Protein AF-A0A7S0U6B8-F1 (afdb_monomer_lite)

Radius of gyration: 52.87 Å; chains: 1; bounding box: 126×101×176 Å

Organism: Hemiselmis andersenii (NCBI:txid464988)

Foldseek 3Di:
DDPPPDDDDPDDDDDDDDDDDDDDPDVPVVVVVVVVVVVVVVVVVVVVVVVVVVVVVVVVVVVVVVVVVVVVVVVVVVVVVVVVVVVVVVVVVVVVVVVVVVVVVVVVVVVVVVVVVVVVVVVVVVVVVVVVVVVVVVVVVVVVVVVVVVVVVVVVVPDDDDDDDDDDDDDDDDDDDDDPPPPDPPPPPPPPPVVVVVVVVVVVVVVVVVVVVVVVVVVVVVVVVVVPPPPDDDDDDDDDDDDDDDDDDDDDDDDDDDDDDDDDDDDDDDDDDDDDDDDDDDDDDDDDDDDDDDDDDDDDDDDDDDDPDDDPPPPDPDLQALVVLLVCLLVVQQDLAFAKEKEKFFQQDPDPDPPDDNVVLVVLLVVLVVLLCVLSVSHNYHYHYLDQPPPPPDDSPRRDPGWTWIWMWTAGPVRDIGIHTQDICVVVVDDDPSNVSSVSVSCSNPPHRPPVPPPPVDD

Structure (mmCIF, N/CA/C/O backbone):
data_AF-A0A7S0U6B8-F1
#
_entry.id   AF-A0A7S0U6B8-F1
#
loop_
_atom_site.group_PDB
_atom_site.id
_atom_site.type_symbol
_atom_site.label_atom_id
_atom_site.label_alt_id
_atom_site.label_comp_id
_atom_site.label_asym_id
_atom_site.label_entity_id
_atom_site.label_seq_id
_atom_site.pdbx_PDB_ins_code
_atom_site.Cartn_x
_atom_site.Cartn_y
_atom_site.Cartn_z
_atom_site.occupancy
_atom_site.B_iso_or_equiv
_atom_site.auth_seq_id
_atom_site.auth_comp_id
_atom_site.auth_asym_id
_atom_site.auth_atom_id
_atom_site.pdbx_PDB_model_num
ATOM 1 N N . ASP A 1 1 ? 31.423 28.399 -19.357 1.00 38.75 1 ASP A N 1
ATOM 2 C CA . ASP A 1 1 ? 32.308 29.250 -20.174 1.00 38.75 1 ASP A CA 1
ATOM 3 C C . ASP A 1 1 ? 33.731 28.731 -20.146 1.00 38.75 1 ASP A C 1
ATOM 5 O O . ASP A 1 1 ? 34.419 28.851 -19.146 1.00 38.75 1 ASP A O 1
ATOM 9 N N . GLY A 1 2 ? 34.132 28.046 -21.213 1.00 38.34 2 GLY A N 1
ATOM 10 C CA . GLY A 1 2 ? 35.460 27.457 -21.365 1.00 38.34 2 GLY A CA 1
ATOM 11 C C . GLY A 1 2 ? 35.868 27.567 -22.824 1.00 38.34 2 GLY A C 1
ATOM 12 O O . GLY A 1 2 ? 35.716 26.617 -23.586 1.00 38.34 2 GLY A O 1
ATOM 13 N N . HIS A 1 3 ? 36.293 28.766 -23.221 1.00 39.44 3 HIS A N 1
ATOM 14 C CA . HIS A 1 3 ? 36.845 29.039 -24.541 1.00 39.44 3 HIS A CA 1
ATOM 15 C C . HIS A 1 3 ? 38.229 28.383 -24.632 1.00 39.44 3 HIS A C 1
ATOM 17 O O . HIS A 1 3 ? 39.228 28.937 -24.182 1.00 39.44 3 HIS A O 1
ATOM 23 N N . ALA A 1 4 ? 38.284 27.176 -25.195 1.00 42.28 4 ALA A N 1
ATOM 24 C CA . ALA A 1 4 ? 39.533 26.596 -25.664 1.00 42.28 4 ALA A CA 1
ATOM 25 C C . ALA A 1 4 ? 39.925 27.323 -26.958 1.00 42.28 4 ALA A C 1
ATOM 27 O O . ALA A 1 4 ? 39.398 27.063 -28.038 1.00 42.28 4 ALA A O 1
ATOM 28 N N . GLN A 1 5 ? 40.801 28.307 -26.799 1.00 46.91 5 GLN A N 1
ATOM 29 C CA . GLN A 1 5 ? 41.424 29.085 -27.855 1.00 46.91 5 GLN A CA 1
ATOM 30 C C . GLN A 1 5 ? 42.387 28.163 -28.615 1.00 46.91 5 GLN A C 1
ATOM 32 O O . GLN A 1 5 ? 43.463 27.830 -28.125 1.00 46.91 5 GLN A O 1
ATOM 37 N N . LEU A 1 6 ? 41.959 27.675 -29.781 1.00 50.56 6 LEU A N 1
ATOM 38 C CA . LEU A 1 6 ? 42.814 26.915 -30.687 1.00 50.56 6 LEU A CA 1
ATOM 39 C C . LEU A 1 6 ? 43.832 27.878 -31.302 1.00 50.56 6 LEU A C 1
ATOM 41 O O . LEU A 1 6 ? 43.479 28.756 -32.089 1.00 50.56 6 LEU A O 1
ATOM 45 N N . CYS A 1 7 ? 45.091 27.721 -30.900 1.00 43.06 7 CYS A N 1
ATOM 46 C CA . CYS A 1 7 ? 46.238 28.367 -31.517 1.00 43.06 7 CYS A CA 1
ATOM 47 C C . CYS A 1 7 ? 46.287 27.989 -33.003 1.00 43.06 7 CYS A C 1
ATOM 49 O O . CYS A 1 7 ? 46.452 26.820 -33.347 1.00 43.06 7 CYS A O 1
ATOM 51 N N . GLY A 1 8 ? 46.125 28.986 -33.873 1.00 43.53 8 GLY A N 1
ATOM 52 C CA . GLY A 1 8 ? 46.406 28.860 -35.295 1.00 43.53 8 GLY A CA 1
ATOM 53 C C . GLY A 1 8 ? 47.907 28.696 -35.494 1.00 43.53 8 GLY A C 1
ATOM 54 O O . GLY A 1 8 ? 48.669 29.642 -35.305 1.00 43.53 8 GLY A O 1
ATOM 55 N N . GLU A 1 9 ? 48.324 27.486 -35.845 1.00 48.97 9 GLU A N 1
ATOM 56 C CA . GLU A 1 9 ? 49.691 27.192 -36.249 1.00 48.97 9 GLU A CA 1
ATOM 57 C C . GLU A 1 9 ? 49.890 27.720 -37.675 1.00 48.97 9 GLU A C 1
ATOM 59 O O . GLU A 1 9 ? 49.313 27.239 -38.651 1.00 48.97 9 GLU A O 1
ATOM 64 N N . GLN A 1 10 ? 50.645 28.810 -37.756 1.00 46.34 10 GLN A N 1
ATOM 65 C CA . GLN A 1 10 ? 50.994 29.528 -38.969 1.00 46.34 10 GLN A CA 1
ATOM 66 C C . GLN A 1 10 ? 51.998 28.675 -39.758 1.00 46.34 10 GLN A C 1
ATOM 68 O O . GLN A 1 10 ? 53.190 28.664 -39.457 1.00 46.34 10 GLN A O 1
ATOM 73 N N . VAL A 1 11 ? 51.515 27.916 -40.744 1.00 50.78 11 VAL A N 1
ATOM 74 C CA . VAL A 1 11 ? 52.380 27.150 -41.650 1.00 50.78 11 VAL A CA 1
ATOM 75 C C . VAL A 1 11 ? 53.154 28.142 -42.515 1.00 50.78 11 VAL A C 1
ATOM 77 O O . VAL A 1 11 ? 52.585 28.856 -43.341 1.00 50.78 11 VAL A O 1
ATOM 80 N N . GLY A 1 12 ? 54.459 28.218 -42.262 1.00 43.28 12 GLY A N 1
ATOM 81 C CA . GLY A 1 12 ? 55.391 29.083 -42.967 1.00 43.28 12 GLY A CA 1
ATOM 82 C C . GLY A 1 12 ? 55.486 28.736 -44.449 1.00 43.28 12 GLY A C 1
ATOM 83 O O . GLY A 1 12 ? 55.826 27.616 -44.826 1.00 43.28 12 GLY A O 1
ATOM 84 N N . SER A 1 13 ? 55.239 29.743 -45.282 1.00 49.16 13 SER A N 1
ATOM 85 C CA . SER A 1 13 ? 55.639 29.777 -46.684 1.00 49.16 13 SER A CA 1
ATOM 86 C C . SER A 1 13 ? 57.165 29.729 -46.777 1.00 49.16 13 SER A C 1
ATOM 88 O O . SER A 1 13 ? 57.840 30.724 -46.518 1.00 49.16 13 SER A O 1
ATOM 90 N N . GLY A 1 14 ? 57.716 28.575 -47.141 1.00 47.97 14 GLY A N 1
ATOM 91 C CA . GLY A 1 14 ? 59.140 28.404 -47.396 1.00 47.97 14 GLY A CA 1
ATOM 92 C C . GLY A 1 14 ? 59.369 27.500 -48.599 1.00 47.97 14 GLY A C 1
ATOM 93 O O . GLY A 1 14 ? 58.966 26.342 -48.578 1.00 47.97 14 GLY A O 1
ATOM 94 N N . GLY A 1 15 ? 60.045 28.031 -49.621 1.00 44.41 15 GLY A N 1
ATOM 95 C CA . GLY A 1 15 ? 60.658 27.228 -50.680 1.00 44.41 15 GLY A CA 1
ATOM 96 C C . GLY A 1 15 ? 60.307 27.659 -52.099 1.00 44.41 15 GLY A C 1
ATOM 97 O O . GLY A 1 15 ? 59.547 26.985 -52.782 1.00 44.41 15 GLY A O 1
ATOM 98 N N . THR A 1 16 ? 60.912 28.748 -52.574 1.00 50.69 16 THR A N 1
ATOM 99 C CA . THR A 1 16 ? 61.131 28.972 -54.010 1.00 50.69 16 THR A CA 1
ATOM 100 C C . THR A 1 16 ? 62.126 27.927 -54.509 1.00 50.69 16 THR A C 1
ATOM 102 O O . THR A 1 16 ? 63.298 27.972 -54.133 1.00 50.69 16 THR A O 1
ATOM 105 N N . ILE A 1 17 ? 61.661 26.977 -55.319 1.00 49.88 17 ILE A N 1
ATOM 106 C CA . ILE A 1 17 ? 62.515 25.997 -55.995 1.00 49.88 17 ILE A CA 1
ATOM 107 C C . ILE A 1 17 ? 62.662 26.459 -57.441 1.00 49.88 17 ILE A C 1
ATOM 109 O O . ILE A 1 17 ? 61.678 26.575 -58.169 1.00 49.88 17 ILE A O 1
ATOM 113 N N . SER A 1 18 ? 63.898 26.795 -57.797 1.00 48.75 18 SER A N 1
ATOM 114 C CA . SER A 1 18 ? 64.303 27.296 -59.102 1.00 48.75 18 SER A CA 1
ATOM 115 C C . SER A 1 18 ? 64.063 26.293 -60.228 1.00 48.75 18 SER A C 1
ATOM 117 O O . SER A 1 18 ? 64.286 25.091 -60.074 1.00 48.75 18 SER A O 1
ATOM 119 N N . GLU A 1 19 ? 63.677 26.858 -61.370 1.00 50.88 19 GLU A N 1
ATOM 120 C CA . GLU A 1 19 ? 63.660 26.280 -62.711 1.00 50.88 19 GLU A CA 1
ATOM 121 C C . GLU A 1 19 ? 64.909 25.449 -63.034 1.00 50.88 19 GLU A C 1
ATOM 123 O O . GLU A 1 19 ? 66.037 25.942 -62.983 1.00 50.88 19 GLU A O 1
ATOM 128 N N . VAL A 1 20 ? 64.683 24.218 -63.493 1.00 46.81 20 VAL A N 1
ATOM 129 C CA . VAL A 1 20 ? 65.541 23.551 -64.476 1.00 46.81 20 VAL A CA 1
ATOM 130 C C . VAL A 1 20 ? 64.609 22.981 -65.537 1.00 46.81 20 VAL A C 1
ATOM 132 O O . VAL A 1 20 ? 63.810 22.088 -65.258 1.00 46.81 20 VAL A O 1
ATOM 135 N N . GLY A 1 21 ? 64.676 23.562 -66.733 1.00 50.84 21 GLY A N 1
ATOM 136 C CA . GLY A 1 21 ? 63.960 23.087 -67.905 1.00 50.84 21 GLY A CA 1
ATOM 137 C C . GLY A 1 21 ? 64.534 21.774 -68.429 1.00 50.84 21 GLY A C 1
ATOM 138 O O . GLY A 1 21 ? 65.748 21.589 -68.470 1.00 50.84 21 GLY A O 1
ATOM 139 N N . ASP A 1 22 ? 63.643 20.893 -68.870 1.00 48.53 22 ASP A N 1
ATOM 140 C CA . ASP A 1 22 ? 63.933 19.907 -69.907 1.00 48.53 22 ASP A CA 1
ATOM 141 C C . ASP A 1 22 ? 62.641 19.697 -70.709 1.00 48.53 22 ASP A C 1
ATOM 143 O O . ASP A 1 22 ? 61.639 19.178 -70.211 1.00 48.53 22 ASP A O 1
ATOM 147 N N . GLU A 1 23 ? 62.638 20.205 -71.940 1.00 54.44 23 GLU A N 1
ATOM 148 C CA . GLU A 1 23 ? 61.531 20.119 -72.885 1.00 54.44 23 GLU A CA 1
ATOM 149 C C . GLU A 1 23 ? 61.374 18.671 -73.364 1.00 54.44 23 GLU A C 1
ATOM 151 O O . GLU A 1 23 ? 61.945 18.250 -74.371 1.00 54.44 23 GLU A O 1
ATOM 156 N N . ARG A 1 24 ? 60.550 17.890 -72.663 1.00 53.00 24 ARG A N 1
ATOM 157 C CA . ARG A 1 24 ? 60.001 16.641 -73.199 1.00 53.00 24 ARG A CA 1
ATOM 158 C C . ARG A 1 24 ? 58.514 16.804 -73.443 1.00 53.00 24 ARG A C 1
ATOM 160 O O . ARG A 1 24 ? 57.690 16.708 -72.543 1.00 53.00 24 ARG A O 1
ATOM 167 N N . LYS A 1 25 ? 58.207 17.044 -74.714 1.00 56.69 25 LYS A N 1
ATOM 168 C CA . LYS A 1 25 ? 56.879 17.028 -75.323 1.00 56.69 25 LYS A CA 1
ATOM 169 C C . LYS A 1 25 ? 56.212 15.670 -75.049 1.00 56.69 25 LYS A C 1
ATOM 171 O O . LYS A 1 25 ? 56.491 14.689 -75.735 1.00 56.69 25 LYS A O 1
ATOM 176 N N . GLY A 1 26 ? 55.385 15.621 -74.010 1.00 55.56 26 GLY A N 1
ATOM 177 C CA . GLY A 1 26 ? 54.557 14.483 -73.619 1.00 55.56 26 GLY A CA 1
ATOM 178 C C . GLY A 1 26 ? 53.111 14.943 -73.475 1.00 55.56 26 GLY A C 1
ATOM 179 O O . GLY A 1 26 ? 52.670 15.262 -72.379 1.00 55.56 26 GLY A O 1
ATOM 180 N N . ASP A 1 27 ? 52.410 14.995 -74.603 1.00 58.06 27 ASP A N 1
ATOM 181 C CA . ASP A 1 27 ? 51.032 15.476 -74.814 1.00 58.06 27 ASP A CA 1
ATOM 182 C C . ASP A 1 27 ? 49.958 14.538 -74.208 1.00 58.06 27 ASP A C 1
ATOM 184 O O . ASP A 1 27 ? 48.955 14.225 -74.835 1.00 58.06 27 ASP A O 1
ATOM 188 N N . GLY A 1 28 ? 50.212 13.995 -73.012 1.00 61.53 28 GLY A N 1
ATOM 189 C CA . GLY A 1 28 ? 49.332 13.026 -72.342 1.00 61.53 28 GLY A CA 1
ATOM 190 C C . GLY A 1 28 ? 49.339 13.084 -70.811 1.00 61.53 28 GLY A C 1
ATOM 191 O O . GLY A 1 28 ? 48.677 12.268 -70.183 1.00 61.53 28 GLY A O 1
ATOM 192 N N . GLY A 1 29 ? 50.078 14.018 -70.198 1.00 71.94 29 GLY A N 1
ATOM 193 C CA . GLY A 1 29 ? 50.096 14.197 -68.738 1.00 71.94 29 GLY A CA 1
ATOM 194 C C . GLY A 1 29 ? 49.010 15.139 -68.206 1.00 71.94 29 GLY A C 1
ATOM 195 O O . GLY A 1 29 ? 48.581 14.994 -67.063 1.00 71.94 29 GLY A O 1
ATOM 196 N N . ASP A 1 30 ? 48.537 16.081 -69.025 1.00 81.88 30 ASP A N 1
ATOM 197 C CA . ASP A 1 30 ? 47.580 17.103 -68.582 1.00 81.88 30 ASP A CA 1
ATOM 198 C C . ASP A 1 30 ? 46.182 16.519 -68.324 1.00 81.88 30 ASP A C 1
ATOM 200 O O . ASP A 1 30 ? 45.529 16.899 -67.350 1.00 81.88 30 ASP A O 1
ATOM 204 N N . ASP A 1 31 ? 45.764 15.523 -69.111 1.00 87.06 31 ASP A N 1
ATOM 205 C CA . ASP A 1 31 ? 44.489 14.823 -68.916 1.00 87.06 31 ASP A CA 1
ATOM 206 C C . ASP A 1 31 ? 44.473 14.008 -67.610 1.00 87.06 31 ASP A C 1
ATOM 208 O O . ASP A 1 31 ? 43.480 14.013 -66.878 1.00 87.06 31 ASP A O 1
ATOM 212 N N . GLU A 1 32 ? 45.586 13.352 -67.261 1.00 89.31 32 GLU A N 1
ATOM 213 C CA . GLU A 1 32 ? 45.715 12.607 -66.001 1.00 89.31 32 GLU A CA 1
ATOM 214 C C . GLU A 1 32 ? 45.700 13.544 -64.784 1.00 89.31 32 GLU A C 1
ATOM 216 O O . GLU A 1 32 ? 45.083 13.243 -63.757 1.00 89.31 32 GLU A O 1
ATOM 221 N N . VAL A 1 33 ? 46.351 14.708 -64.890 1.00 90.25 33 VAL A N 1
ATOM 222 C CA . VAL A 1 33 ? 46.350 15.726 -63.830 1.00 90.25 33 VAL A CA 1
ATOM 223 C C . VAL A 1 33 ? 44.951 16.308 -63.635 1.00 90.25 33 VAL A C 1
ATOM 225 O O . VAL A 1 33 ? 44.521 16.479 -62.489 1.00 90.25 33 VAL A O 1
ATOM 228 N N . GLU A 1 34 ? 44.221 16.584 -64.714 1.00 92.38 34 GLU A N 1
ATOM 229 C CA . GLU A 1 34 ? 42.855 17.101 -64.628 1.00 92.38 34 GLU A CA 1
ATOM 230 C C . GLU A 1 34 ? 41.886 16.048 -64.064 1.00 92.38 34 GLU A C 1
ATOM 232 O O . GLU A 1 34 ? 41.066 16.360 -63.193 1.00 92.38 34 GLU A O 1
ATOM 237 N N . GLU A 1 35 ? 42.043 14.772 -64.433 1.00 94.62 35 GLU A N 1
ATOM 238 C CA . GLU A 1 35 ? 41.278 13.679 -63.828 1.00 94.62 35 GLU A CA 1
ATOM 239 C C . GLU A 1 35 ? 41.570 13.541 -62.322 1.00 94.62 35 GLU A C 1
ATOM 241 O O . GLU A 1 35 ? 40.645 13.400 -61.513 1.00 94.62 35 GLU A O 1
ATOM 246 N N . LEU A 1 36 ? 42.838 13.621 -61.905 1.00 95.25 36 LEU A N 1
ATOM 247 C CA . LEU A 1 36 ? 43.216 13.580 -60.489 1.00 95.25 36 LEU A CA 1
ATOM 248 C C . LEU A 1 36 ? 42.652 14.770 -59.707 1.00 95.25 36 LEU A C 1
ATOM 250 O O . LEU A 1 36 ? 42.179 14.583 -58.583 1.00 95.25 36 LEU A O 1
ATOM 254 N N . ARG A 1 37 ? 42.638 15.974 -60.290 1.00 96.44 37 ARG A N 1
ATOM 255 C CA . ARG A 1 37 ? 42.004 17.159 -59.687 1.00 96.44 37 ARG A CA 1
ATOM 256 C C . ARG A 1 37 ? 40.502 16.972 -59.526 1.00 96.44 37 ARG A C 1
ATOM 258 O O . ARG A 1 37 ? 39.971 17.255 -58.451 1.00 96.44 37 ARG A O 1
ATOM 265 N N . ALA A 1 38 ? 39.826 16.437 -60.541 1.00 96.31 38 ALA A N 1
ATOM 266 C CA . ALA A 1 38 ? 38.401 16.136 -60.469 1.00 96.31 38 ALA A CA 1
ATOM 267 C C . ALA A 1 38 ? 38.099 15.072 -59.398 1.00 96.31 38 ALA A C 1
ATOM 269 O O . ALA A 1 38 ? 37.162 15.222 -58.609 1.00 96.31 38 ALA A O 1
ATOM 270 N N . ARG A 1 39 ? 38.914 14.012 -59.308 1.00 97.38 39 ARG A N 1
ATOM 271 C CA . ARG A 1 39 ? 38.794 12.978 -58.265 1.00 97.38 39 ARG A CA 1
ATOM 272 C C . ARG A 1 39 ? 39.032 13.551 -56.869 1.00 97.38 39 ARG A C 1
ATOM 274 O O . ARG A 1 39 ? 38.237 13.274 -55.972 1.00 97.38 39 ARG A O 1
ATOM 281 N N . LEU A 1 40 ? 40.071 14.367 -56.690 1.00 97.19 40 LEU A N 1
ATOM 282 C CA . LEU A 1 40 ? 40.370 15.025 -55.420 1.00 97.19 40 LEU A CA 1
ATOM 283 C C . LEU A 1 40 ? 39.222 15.948 -54.999 1.00 97.19 40 LEU A C 1
ATOM 285 O O . LEU A 1 40 ? 38.743 15.823 -53.880 1.00 97.19 40 LEU A O 1
ATOM 289 N N . SER A 1 41 ? 38.720 16.788 -55.908 1.00 97.06 41 SER A N 1
ATOM 290 C CA . SER A 1 41 ? 37.572 17.672 -55.662 1.00 97.06 41 SER A CA 1
ATOM 291 C C . SER A 1 41 ? 36.327 16.890 -55.226 1.00 97.06 41 SER A C 1
ATOM 293 O O . SER A 1 41 ? 35.698 17.222 -54.221 1.00 97.06 41 SER A O 1
ATOM 295 N N . ASN A 1 42 ? 36.020 15.781 -55.908 1.00 97.12 42 ASN A N 1
ATOM 296 C CA . ASN A 1 42 ? 34.908 14.904 -55.536 1.00 97.12 42 ASN A CA 1
ATOM 297 C C . ASN A 1 42 ? 35.086 14.277 -54.145 1.00 97.12 42 ASN A C 1
ATOM 299 O O . ASN A 1 42 ? 34.125 14.194 -53.380 1.00 97.12 42 ASN A O 1
ATOM 303 N N . VAL A 1 43 ? 36.299 13.834 -53.797 1.00 97.75 43 VAL A N 1
ATOM 304 C CA . VAL A 1 43 ? 36.597 13.309 -52.455 1.00 97.75 43 VAL A CA 1
ATOM 305 C C . VAL A 1 43 ? 36.473 14.414 -51.408 1.00 97.75 43 VAL A C 1
ATOM 307 O O . VAL A 1 43 ? 35.825 14.204 -50.387 1.00 97.75 43 VAL A O 1
ATOM 310 N N . THR A 1 44 ? 37.014 15.604 -51.671 1.00 97.12 44 THR A N 1
ATOM 311 C CA . THR A 1 44 ? 36.912 16.760 -50.774 1.00 97.12 44 THR A CA 1
ATOM 312 C C . THR A 1 44 ? 35.458 17.150 -50.516 1.00 97.12 44 THR A C 1
ATOM 314 O O . THR A 1 44 ? 35.099 17.390 -49.365 1.00 97.12 44 THR A O 1
ATOM 317 N N . MET A 1 45 ? 34.604 17.167 -51.543 1.00 97.19 45 MET A N 1
ATOM 318 C CA . MET A 1 45 ? 33.178 17.470 -51.384 1.00 97.19 45 MET A CA 1
ATOM 319 C C . MET A 1 45 ? 32.447 16.408 -50.558 1.00 97.19 45 MET A C 1
ATOM 321 O O . MET A 1 45 ? 31.740 16.761 -49.618 1.00 97.19 45 MET A O 1
ATOM 325 N N . ARG A 1 46 ? 32.677 15.115 -50.823 1.00 98.06 46 ARG A N 1
ATOM 326 C CA . ARG A 1 46 ? 32.079 14.028 -50.024 1.00 98.06 46 ARG A CA 1
ATOM 327 C C . ARG A 1 46 ? 32.519 14.067 -48.565 1.00 98.06 46 ARG A C 1
ATOM 329 O O . ARG A 1 46 ? 31.704 13.866 -47.668 1.00 98.06 46 ARG A O 1
ATOM 336 N N . GLU A 1 47 ? 33.798 14.332 -48.311 1.00 97.12 47 GLU A N 1
ATOM 337 C CA . GLU A 1 47 ? 34.303 14.458 -46.944 1.00 97.12 47 GLU A CA 1
ATOM 338 C C . GLU A 1 47 ? 33.745 15.700 -46.248 1.00 97.12 47 GLU A C 1
ATOM 340 O O . GLU A 1 47 ? 33.399 15.626 -45.071 1.00 97.12 47 GLU A O 1
ATOM 345 N N . LYS A 1 48 ? 33.577 16.815 -46.968 1.00 97.62 48 LYS A N 1
ATOM 346 C CA . LYS A 1 48 ? 32.912 18.011 -46.442 1.00 97.62 48 LYS A CA 1
ATOM 347 C C . LYS A 1 48 ? 31.466 17.713 -46.040 1.00 97.62 48 LYS A C 1
ATOM 349 O O . LYS A 1 48 ? 31.099 17.997 -44.904 1.00 97.62 48 LYS A O 1
ATOM 354 N N . GLU A 1 49 ? 30.683 17.077 -46.909 1.00 97.44 49 GLU A N 1
ATOM 355 C CA . GLU A 1 49 ? 29.301 16.669 -46.610 1.00 97.44 49 GLU A CA 1
ATOM 356 C C . GLU A 1 49 ? 29.238 15.710 -45.411 1.00 97.44 49 GLU A C 1
ATOM 358 O O . GLU A 1 49 ? 28.392 15.853 -44.527 1.00 97.44 49 GLU A O 1
ATOM 363 N N . ARG A 1 50 ? 30.178 14.759 -45.324 1.00 97.94 50 ARG A N 1
ATOM 364 C CA . ARG A 1 50 ? 30.289 13.843 -44.180 1.00 97.94 50 ARG A CA 1
ATOM 365 C C . ARG A 1 50 ? 30.597 14.592 -42.881 1.00 97.94 50 ARG A C 1
ATOM 367 O O . ARG A 1 50 ? 30.016 14.272 -41.844 1.00 97.94 50 ARG A O 1
ATOM 374 N N . VAL A 1 51 ? 31.499 15.574 -42.920 1.00 98.19 51 VAL A N 1
ATOM 375 C CA . VAL A 1 51 ? 31.848 16.407 -41.759 1.00 98.19 51 VAL A CA 1
ATOM 376 C C . VAL A 1 51 ? 30.668 17.281 -41.338 1.00 98.19 51 VAL A C 1
ATOM 378 O O . VAL A 1 51 ? 30.367 17.324 -40.147 1.00 98.19 51 VAL A O 1
ATOM 381 N N . GLU A 1 52 ? 29.961 17.913 -42.274 1.00 97.94 52 GLU A N 1
ATOM 382 C CA . GLU A 1 52 ? 28.751 18.700 -41.991 1.00 97.94 52 GLU A CA 1
ATOM 383 C C . GLU A 1 52 ? 27.644 17.823 -41.379 1.00 97.94 52 GLU A C 1
ATOM 385 O O . GLU A 1 52 ? 27.035 18.199 -40.375 1.00 97.94 52 GLU A O 1
ATOM 390 N N . GLY A 1 53 ? 27.450 16.604 -41.897 1.00 97.62 53 GLY A N 1
ATOM 391 C CA . GLY A 1 53 ? 26.514 15.629 -41.334 1.00 97.62 53 GLY A CA 1
ATOM 392 C C . GLY A 1 53 ? 26.863 15.220 -39.898 1.00 97.62 53 GLY A C 1
ATOM 393 O O . GLY A 1 53 ? 25.991 15.193 -39.026 1.00 97.62 53 GLY A O 1
ATOM 394 N N . LEU A 1 54 ? 28.143 14.961 -39.616 1.00 97.62 54 LEU A N 1
ATOM 395 C CA . LEU A 1 54 ? 28.612 14.658 -38.259 1.00 97.62 54 LEU A CA 1
ATOM 396 C C . LEU A 1 54 ? 28.503 15.870 -37.321 1.00 97.62 54 LEU A C 1
ATOM 398 O O . LEU A 1 54 ? 28.152 15.701 -36.154 1.00 97.62 54 LEU A O 1
ATOM 402 N N . GLN A 1 55 ? 28.762 17.087 -37.808 1.00 97.38 55 GLN A N 1
ATOM 403 C CA . GLN A 1 55 ? 28.583 18.320 -37.033 1.00 97.38 55 GLN A CA 1
ATOM 404 C C . GLN A 1 55 ? 27.114 18.534 -36.647 1.00 97.38 55 GLN A C 1
ATOM 406 O O . GLN A 1 55 ? 26.836 18.854 -35.490 1.00 97.38 55 GLN A O 1
ATOM 411 N N . ALA A 1 56 ? 26.178 18.293 -37.569 1.00 97.88 56 ALA A N 1
ATOM 412 C CA . ALA A 1 56 ? 24.745 18.381 -37.297 1.00 97.88 56 ALA A CA 1
ATOM 413 C C . ALA A 1 56 ? 24.288 17.349 -36.251 1.00 97.88 56 ALA A C 1
ATOM 415 O O . ALA A 1 56 ? 23.577 17.700 -35.307 1.00 97.88 56 ALA A O 1
ATOM 416 N N . GLN A 1 57 ? 24.744 16.094 -36.361 1.00 97.50 57 GLN A N 1
ATOM 417 C CA . GLN A 1 57 ? 24.471 15.059 -35.353 1.00 97.50 57 GLN A CA 1
ATOM 418 C C . GLN A 1 57 ? 25.033 15.439 -33.980 1.00 97.50 57 GLN A C 1
ATOM 420 O O . GLN A 1 57 ? 24.368 15.266 -32.960 1.00 97.50 57 GLN A O 1
ATOM 425 N N . LEU A 1 58 ? 26.246 15.993 -33.940 1.00 97.75 58 LEU A N 1
ATOM 426 C CA . LEU A 1 58 ? 26.880 16.412 -32.696 1.00 97.75 58 LEU A CA 1
ATOM 427 C C . LEU A 1 58 ? 26.093 17.549 -32.026 1.00 97.75 58 LEU A C 1
ATOM 429 O O . LEU A 1 58 ? 25.879 17.507 -30.813 1.00 97.75 58 LEU A O 1
ATOM 433 N N . GLU A 1 59 ? 25.620 18.539 -32.787 1.00 98.06 59 GLU A N 1
ATOM 434 C CA . GLU A 1 59 ? 24.819 19.625 -32.213 1.00 98.06 59 GLU A CA 1
ATOM 435 C C . GLU A 1 59 ? 23.445 19.140 -31.727 1.00 98.06 59 GLU A C 1
ATOM 437 O O . GLU A 1 59 ? 23.017 19.540 -30.645 1.00 98.06 59 GLU A O 1
ATOM 442 N N . MET A 1 60 ? 22.811 18.198 -32.433 1.00 98.00 60 MET A N 1
ATOM 443 C CA . MET A 1 60 ? 21.585 17.537 -31.967 1.00 98.00 60 MET A CA 1
ATOM 444 C C . MET A 1 60 ? 21.805 16.841 -30.614 1.00 98.00 60 MET A C 1
ATOM 446 O O . MET A 1 60 ? 21.106 17.137 -29.646 1.00 98.00 60 MET A O 1
ATOM 450 N N . MET A 1 61 ? 22.859 16.025 -30.499 1.00 97.50 61 MET A N 1
ATOM 451 C CA . MET A 1 61 ? 23.219 15.350 -29.245 1.00 97.50 61 MET A CA 1
ATOM 452 C C . MET A 1 61 ? 23.537 16.340 -28.111 1.00 97.50 61 MET A C 1
ATOM 454 O O . MET A 1 61 ? 23.241 16.079 -26.943 1.00 97.50 61 MET A O 1
ATOM 458 N N . ARG A 1 62 ? 24.137 17.500 -28.415 1.00 97.88 62 ARG A N 1
ATOM 459 C CA . ARG A 1 62 ? 24.378 18.560 -27.418 1.00 97.88 62 ARG A CA 1
ATOM 460 C C . ARG A 1 62 ? 23.080 19.183 -26.920 1.00 97.88 62 ARG A C 1
ATOM 462 O O . ARG A 1 62 ? 22.981 19.461 -25.724 1.00 97.88 62 ARG A O 1
ATOM 469 N N . VAL A 1 63 ? 22.116 19.429 -27.805 1.00 98.06 63 VAL A N 1
ATOM 470 C CA . VAL A 1 63 ? 20.798 19.962 -27.435 1.00 98.06 63 VAL A CA 1
ATOM 471 C C . VAL A 1 63 ? 20.050 18.959 -26.559 1.00 98.06 63 VAL A C 1
ATOM 473 O O . VAL A 1 63 ? 19.612 19.334 -25.473 1.00 98.06 63 VAL A O 1
ATOM 476 N N . GLU A 1 64 ? 20.010 17.685 -26.947 1.00 97.69 64 GLU A N 1
ATOM 477 C CA . GLU A 1 64 ? 19.396 16.619 -26.144 1.00 97.69 64 GLU A CA 1
ATOM 478 C C . GLU A 1 64 ? 20.043 16.501 -24.756 1.00 97.69 64 GLU A C 1
ATOM 480 O O . GLU A 1 64 ? 19.347 16.452 -23.743 1.00 97.69 64 GLU A O 1
ATOM 485 N N . LEU A 1 65 ? 21.379 16.560 -24.665 1.00 98.06 65 LEU A N 1
ATOM 486 C CA . LEU A 1 65 ? 22.082 16.555 -23.377 1.00 98.06 65 LEU A CA 1
ATOM 487 C C . LEU A 1 65 ? 21.750 17.774 -22.506 1.00 98.06 65 LEU A C 1
ATOM 489 O O . LEU A 1 65 ? 21.684 17.646 -21.279 1.00 98.06 65 LEU A O 1
ATOM 493 N N . ARG A 1 66 ? 21.572 18.960 -23.102 1.00 98.19 66 ARG A N 1
ATOM 494 C CA . ARG A 1 66 ? 21.133 20.159 -22.367 1.00 98.19 66 ARG A CA 1
ATOM 495 C C . ARG A 1 66 ? 19.713 19.966 -21.837 1.00 98.19 66 ARG A C 1
ATOM 497 O O . ARG A 1 66 ? 19.477 20.281 -20.673 1.00 98.19 66 ARG A O 1
ATOM 504 N N . GLU A 1 67 ? 18.816 19.403 -22.638 1.00 97.75 67 GLU A N 1
ATOM 505 C CA . GLU A 1 67 ? 17.430 19.159 -22.236 1.00 97.75 67 GLU A CA 1
ATOM 506 C C . GLU A 1 67 ? 17.333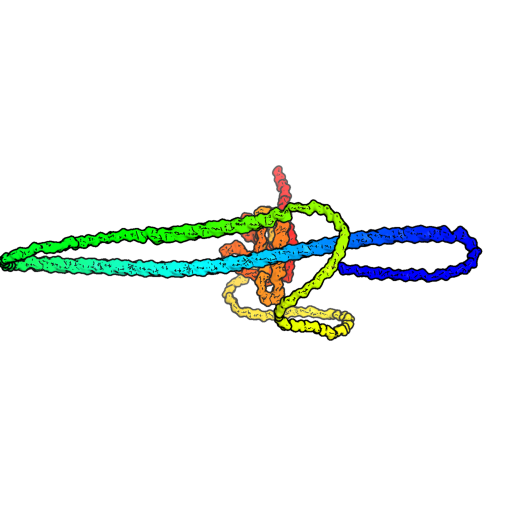 18.101 -21.132 1.00 97.75 67 GLU A C 1
ATOM 508 O O . GLU A 1 67 ? 16.717 18.344 -20.097 1.00 97.75 67 GLU A O 1
ATOM 513 N N . CYS A 1 68 ? 18.073 16.993 -21.242 1.00 97.31 68 CYS A N 1
ATOM 514 C CA . CYS A 1 68 ? 18.161 15.999 -20.169 1.00 97.31 68 CYS A CA 1
ATOM 515 C C . CYS A 1 68 ? 18.684 16.591 -18.848 1.00 97.31 68 CYS A C 1
ATOM 517 O O . CYS A 1 68 ? 18.258 16.175 -17.769 1.00 97.31 68 CYS A O 1
ATOM 519 N N . ARG A 1 69 ? 19.619 17.552 -18.900 1.00 97.38 69 ARG A N 1
ATOM 520 C CA . ARG A 1 69 ? 20.111 18.246 -17.696 1.00 97.38 69 ARG A CA 1
ATOM 521 C C . ARG A 1 69 ? 19.053 19.169 -17.097 1.00 97.38 69 ARG A C 1
ATOM 523 O O . ARG A 1 69 ? 18.920 19.186 -15.875 1.00 97.38 69 ARG A O 1
ATOM 530 N N . LYS A 1 70 ? 18.305 19.901 -17.929 1.00 97.88 70 LYS A N 1
ATOM 531 C CA . LYS A 1 70 ? 17.189 20.746 -17.477 1.00 97.88 70 LYS A CA 1
ATOM 532 C C . LYS A 1 70 ? 16.093 19.910 -16.830 1.00 97.88 70 LYS A C 1
ATOM 534 O O . LYS A 1 70 ? 15.710 20.216 -15.706 1.00 97.88 70 LYS A O 1
ATOM 539 N N . GLN A 1 71 ? 15.677 18.820 -17.475 1.00 96.44 71 GLN A N 1
ATOM 540 C CA . GLN A 1 71 ? 14.680 17.905 -16.923 1.00 96.44 71 GLN A CA 1
ATOM 541 C C . GLN A 1 71 ? 15.126 17.357 -15.564 1.00 96.44 71 GLN A C 1
ATOM 543 O O . GLN A 1 71 ? 14.396 17.467 -14.587 1.00 96.44 71 GLN A O 1
ATOM 548 N N . ARG A 1 72 ? 16.376 16.882 -15.455 1.00 97.12 72 ARG A N 1
ATOM 549 C CA . ARG A 1 72 ? 16.924 16.407 -14.175 1.00 97.12 72 ARG A CA 1
ATOM 550 C C . ARG A 1 72 ? 16.922 17.492 -13.094 1.00 97.12 72 ARG A C 1
ATOM 552 O O . ARG A 1 72 ? 16.685 17.182 -11.932 1.00 97.12 72 ARG A O 1
ATOM 559 N N . SER A 1 73 ? 17.216 18.741 -13.453 1.00 98.06 73 SER A N 1
ATOM 560 C CA . SER A 1 73 ? 17.172 19.865 -12.511 1.00 98.06 73 SER A CA 1
ATOM 561 C C . SER A 1 73 ? 15.747 20.145 -12.025 1.00 98.06 73 SER A C 1
ATOM 563 O O . SER A 1 73 ? 15.560 20.420 -10.842 1.00 98.06 73 SER A O 1
ATOM 565 N N . MET A 1 74 ? 14.749 20.062 -12.911 1.00 97.38 74 MET A N 1
ATOM 566 C CA . MET A 1 74 ? 13.337 20.200 -12.537 1.00 97.38 74 MET A CA 1
ATOM 567 C C . MET A 1 74 ? 12.895 19.052 -11.628 1.00 97.38 74 MET A C 1
ATOM 569 O O . MET A 1 74 ? 12.339 19.307 -10.562 1.00 97.38 74 MET A O 1
ATOM 573 N N . ASP A 1 75 ? 13.233 17.809 -11.979 1.00 95.56 75 ASP A N 1
ATOM 574 C CA . ASP A 1 75 ? 12.924 16.629 -11.165 1.00 95.56 75 ASP A CA 1
ATOM 575 C C . ASP A 1 75 ? 13.530 16.747 -9.754 1.00 95.56 75 ASP A C 1
ATOM 577 O O . ASP A 1 75 ? 12.863 16.454 -8.764 1.00 95.56 75 ASP A O 1
ATOM 581 N N . GLN A 1 76 ? 14.769 17.242 -9.630 1.00 96.56 76 GLN A N 1
ATOM 582 C CA . GLN A 1 76 ? 15.402 17.498 -8.328 1.00 96.56 76 GLN A CA 1
ATOM 583 C C . GLN A 1 76 ? 14.646 18.543 -7.502 1.00 96.56 76 GLN A C 1
ATOM 585 O O . GLN A 1 76 ? 14.488 18.364 -6.295 1.00 96.56 76 GLN A O 1
ATOM 590 N N . SER A 1 77 ? 14.155 19.611 -8.136 1.00 97.31 77 SER A N 1
ATOM 591 C CA . SER A 1 77 ? 13.357 20.626 -7.445 1.00 97.31 77 SER A CA 1
ATOM 592 C C . SER A 1 77 ? 12.005 20.077 -6.982 1.00 97.31 77 SER A C 1
ATOM 594 O O . SER A 1 77 ? 11.564 20.405 -5.882 1.00 97.31 77 SER A O 1
ATOM 596 N N . ILE A 1 78 ? 11.361 19.228 -7.790 1.00 96.69 78 ILE A N 1
ATOM 597 C CA . ILE A 1 78 ? 10.097 18.566 -7.434 1.00 96.69 78 ILE A CA 1
ATOM 598 C C . ILE A 1 78 ? 10.307 17.626 -6.241 1.00 96.69 78 ILE A C 1
ATOM 600 O O . ILE A 1 78 ? 9.519 17.651 -5.296 1.00 96.69 78 ILE A O 1
ATOM 604 N N . ILE A 1 79 ? 11.389 16.840 -6.245 1.00 95.88 79 ILE A N 1
ATOM 605 C CA . ILE A 1 79 ? 11.736 15.946 -5.130 1.00 95.88 79 ILE A CA 1
ATOM 606 C C . ILE A 1 79 ? 11.971 16.751 -3.845 1.00 95.88 79 ILE A C 1
ATOM 608 O O . ILE A 1 79 ? 11.402 16.416 -2.809 1.00 95.88 79 ILE A O 1
ATOM 612 N N . ALA A 1 80 ? 12.730 17.850 -3.909 1.00 97.56 80 ALA A N 1
ATOM 613 C CA . ALA A 1 80 ? 12.979 18.698 -2.742 1.00 97.56 80 ALA A CA 1
ATOM 614 C C . ALA A 1 80 ? 11.686 19.312 -2.167 1.00 97.56 80 ALA A C 1
ATOM 616 O O . ALA A 1 80 ? 11.510 19.363 -0.947 1.00 97.56 80 ALA A O 1
ATOM 617 N N . ALA A 1 81 ? 10.755 19.735 -3.029 1.00 96.81 81 ALA A N 1
ATOM 618 C CA . ALA A 1 81 ? 9.449 20.234 -2.603 1.00 96.81 81 ALA A CA 1
ATOM 619 C C . ALA A 1 81 ? 8.604 19.133 -1.933 1.00 96.81 81 ALA A C 1
ATOM 621 O O . ALA A 1 81 ? 8.018 19.364 -0.873 1.00 96.81 81 ALA A O 1
ATOM 622 N N . ALA A 1 82 ? 8.589 17.922 -2.497 1.00 95.06 82 ALA A N 1
ATOM 623 C CA . ALA A 1 82 ? 7.885 16.775 -1.922 1.00 95.06 82 ALA A CA 1
ATOM 624 C C . ALA A 1 82 ? 8.466 16.350 -0.557 1.00 95.06 82 ALA A C 1
ATOM 626 O O . ALA A 1 82 ? 7.713 16.044 0.375 1.00 95.06 82 ALA A O 1
ATOM 627 N N . ASP A 1 83 ? 9.791 16.388 -0.396 1.00 94.94 83 ASP A N 1
ATOM 628 C CA . ASP A 1 83 ? 10.461 16.128 0.883 1.00 94.94 83 ASP A CA 1
ATOM 629 C C . ASP A 1 83 ? 10.098 17.191 1.934 1.00 94.94 83 ASP A C 1
ATOM 631 O O . ASP A 1 83 ? 9.806 16.865 3.092 1.00 94.94 83 ASP A O 1
ATOM 635 N N . SER A 1 84 ? 10.027 18.465 1.534 1.00 97.81 84 SER A N 1
ATOM 636 C CA . SER A 1 84 ? 9.580 19.551 2.412 1.00 97.81 84 SER A CA 1
ATOM 637 C C . SER A 1 84 ? 8.121 19.369 2.852 1.00 97.81 84 SER A C 1
ATOM 639 O O . SER A 1 84 ? 7.832 19.448 4.045 1.00 97.81 84 SER A O 1
ATOM 641 N N . GLN A 1 85 ? 7.212 19.018 1.941 1.00 96.69 85 GLN A N 1
ATOM 642 C CA . GLN A 1 85 ? 5.820 18.714 2.299 1.00 96.69 85 GLN A CA 1
ATOM 643 C C . GLN A 1 85 ? 5.723 17.500 3.233 1.00 96.69 85 GLN A C 1
ATOM 645 O O . GLN A 1 85 ? 4.981 17.513 4.216 1.00 96.69 85 GLN A O 1
ATOM 650 N N . THR A 1 86 ? 6.525 16.463 2.987 1.00 96.81 86 THR A N 1
ATOM 651 C CA . THR A 1 86 ? 6.562 15.262 3.831 1.00 96.81 86 THR A CA 1
ATOM 652 C C . THR A 1 86 ? 7.042 15.578 5.249 1.00 96.81 86 THR A C 1
ATOM 654 O O . THR A 1 86 ? 6.503 15.043 6.221 1.00 96.81 86 THR A O 1
ATOM 657 N N . THR A 1 87 ? 8.046 16.446 5.404 1.00 97.19 87 THR A N 1
ATOM 658 C CA . THR A 1 87 ? 8.517 16.880 6.732 1.00 97.19 87 THR A CA 1
ATOM 659 C C . THR A 1 87 ? 7.472 17.726 7.460 1.00 97.19 87 THR A C 1
ATOM 661 O O . THR A 1 87 ? 7.247 17.496 8.650 1.00 97.19 87 THR A O 1
ATOM 664 N N . GLN A 1 88 ? 6.761 18.608 6.752 1.00 97.88 88 GLN A N 1
ATOM 665 C CA . GLN A 1 88 ? 5.655 19.391 7.311 1.00 97.88 88 GLN A CA 1
ATOM 666 C C . GLN A 1 88 ? 4.494 18.500 7.783 1.00 97.88 88 GLN A C 1
ATOM 668 O O . GLN A 1 88 ? 4.019 18.654 8.908 1.00 97.88 88 GLN A O 1
ATOM 673 N N . LEU A 1 89 ? 4.084 17.514 6.978 1.00 97.44 89 LEU A N 1
ATOM 674 C CA . LEU A 1 89 ? 3.041 16.554 7.359 1.00 97.44 89 LEU A CA 1
ATOM 675 C C . LEU A 1 89 ? 3.455 15.699 8.563 1.00 97.44 89 LEU A C 1
ATOM 677 O O . LEU A 1 89 ? 2.643 15.458 9.451 1.00 97.44 89 LEU A O 1
ATOM 681 N N . LYS A 1 90 ? 4.725 15.278 8.645 1.00 96.88 90 LYS A N 1
ATOM 682 C CA . LYS A 1 90 ? 5.250 14.555 9.818 1.00 96.88 90 LYS A CA 1
ATOM 683 C C . LYS A 1 90 ? 5.226 15.408 11.086 1.00 96.88 90 LYS A C 1
ATOM 685 O O . LYS A 1 90 ? 4.911 14.882 12.151 1.00 96.88 90 LYS A O 1
ATOM 690 N N . ALA A 1 91 ? 5.559 16.695 10.986 1.00 97.38 91 ALA A N 1
ATOM 691 C CA . ALA A 1 91 ? 5.487 17.617 12.116 1.00 97.38 91 ALA A CA 1
ATOM 692 C C . ALA A 1 91 ? 4.034 17.825 12.572 1.00 97.38 91 ALA A C 1
ATOM 694 O O . ALA A 1 91 ? 3.745 17.682 13.757 1.00 97.38 91 ALA A O 1
ATOM 695 N N . SER A 1 92 ? 3.112 18.053 11.630 1.00 97.88 92 SER A N 1
ATOM 696 C CA . SER A 1 92 ? 1.678 18.167 11.923 1.00 97.88 92 SER A CA 1
ATOM 697 C C . SER A 1 92 ? 1.121 16.892 12.567 1.00 97.88 92 SER A C 1
ATOM 699 O O . SER A 1 92 ? 0.421 16.976 13.573 1.00 97.88 92 SER A O 1
ATOM 701 N N . LEU A 1 93 ? 1.504 15.707 12.073 1.00 97.94 93 LEU A N 1
ATOM 702 C CA . LEU A 1 93 ? 1.099 14.432 12.667 1.00 97.94 93 LEU A CA 1
ATOM 703 C C . LEU A 1 93 ? 1.568 14.304 14.124 1.00 97.94 93 LEU A C 1
ATOM 705 O O . LEU A 1 93 ? 0.779 13.893 14.971 1.00 97.94 93 LEU A O 1
ATOM 709 N N . ARG A 1 94 ? 2.813 14.689 14.435 1.00 97.88 94 ARG A N 1
ATOM 710 C CA . ARG A 1 94 ? 3.322 14.680 15.819 1.00 97.88 94 ARG A CA 1
ATOM 711 C C . ARG A 1 94 ? 2.522 15.600 16.733 1.00 97.88 94 ARG A C 1
ATOM 713 O O . ARG A 1 94 ? 2.123 15.161 17.801 1.00 97.88 94 ARG A O 1
ATOM 720 N N . MET A 1 95 ? 2.211 16.816 16.284 1.00 97.75 95 MET A N 1
ATOM 721 C CA . MET A 1 95 ? 1.377 17.737 17.065 1.00 97.75 95 MET A CA 1
ATOM 722 C C . MET A 1 95 ? -0.004 17.135 17.350 1.00 97.75 95 MET A C 1
ATOM 724 O O . MET A 1 95 ? -0.444 17.120 18.491 1.00 97.75 95 MET A O 1
ATOM 728 N N . THR A 1 96 ? -0.655 16.535 16.345 1.00 96.81 96 THR A N 1
ATOM 729 C CA . THR A 1 96 ? -1.960 15.883 16.565 1.00 96.81 96 THR A CA 1
ATOM 730 C C . THR A 1 96 ? -1.883 14.667 17.494 1.00 96.81 96 THR A C 1
ATOM 732 O O . THR A 1 96 ? -2.858 14.352 18.174 1.00 96.81 96 THR A O 1
ATOM 735 N N . GLN A 1 97 ? -0.740 13.973 17.534 1.00 97.44 97 GLN A N 1
ATOM 736 C CA . GLN A 1 97 ? -0.501 12.873 18.470 1.00 97.44 97 GLN A CA 1
ATOM 737 C C . GLN A 1 97 ? -0.347 13.394 19.902 1.00 97.44 97 GLN A C 1
ATOM 739 O O . GLN A 1 97 ? -1.003 12.870 20.799 1.00 97.44 97 GLN A O 1
ATOM 744 N N . GLU A 1 98 ? 0.445 14.448 20.102 1.00 98.25 98 GLU A N 1
ATOM 745 C CA . GLU A 1 98 ? 0.616 15.115 21.400 1.00 98.25 98 GLU A CA 1
ATOM 746 C C . GLU A 1 98 ? -0.719 15.679 21.923 1.00 98.25 98 GLU A C 1
ATOM 748 O O . GLU A 1 98 ? -1.064 15.480 23.090 1.00 98.25 98 GLU A O 1
ATOM 753 N N . ASP A 1 99 ? -1.533 16.284 21.052 1.00 98.06 99 ASP A N 1
ATOM 754 C CA . ASP A 1 99 ? -2.879 16.759 21.395 1.00 98.06 99 ASP A CA 1
ATOM 755 C C . ASP A 1 99 ? -3.799 15.607 21.834 1.00 98.06 99 ASP A C 1
ATOM 757 O O . ASP A 1 99 ? -4.538 15.722 22.815 1.00 98.06 99 ASP A O 1
ATOM 761 N N . ALA A 1 100 ? -3.751 14.466 21.138 1.00 96.62 100 ALA A N 1
ATOM 762 C CA . ALA A 1 100 ? -4.549 13.292 21.486 1.00 96.62 100 ALA A CA 1
ATOM 763 C C . ALA A 1 100 ? -4.117 12.659 22.822 1.00 96.62 100 ALA A C 1
ATOM 765 O O . ALA A 1 100 ? -4.966 12.185 23.583 1.00 96.62 100 ALA A O 1
ATOM 766 N N . GLU A 1 101 ? -2.817 12.650 23.122 1.00 97.88 101 GLU A N 1
ATOM 767 C CA .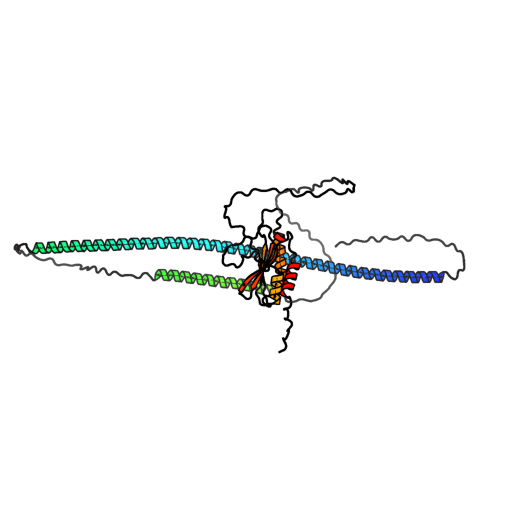 GLU A 1 101 ? -2.280 12.210 24.415 1.00 97.88 101 GLU A CA 1
ATOM 768 C C . GLU A 1 101 ? -2.701 13.153 25.547 1.00 97.88 101 GLU A C 1
ATOM 770 O O . GLU A 1 101 ? -3.154 12.689 26.596 1.00 97.88 101 GLU A O 1
ATOM 775 N N . SER A 1 102 ? -2.652 14.466 25.309 1.00 98.38 102 SER A N 1
ATOM 776 C CA . SER A 1 102 ? -3.134 15.486 26.244 1.00 98.38 102 SER A CA 1
ATOM 777 C C . SER A 1 102 ? -4.623 15.303 26.565 1.00 98.38 102 SER A C 1
ATOM 779 O O . SER A 1 102 ? -5.001 15.184 27.734 1.00 98.38 102 SER A O 1
ATOM 781 N N . LEU A 1 103 ? -5.469 15.154 25.536 1.00 98.19 103 LEU A N 1
ATOM 782 C CA . LEU A 1 103 ? -6.907 14.907 25.701 1.00 98.19 103 LEU A CA 1
ATOM 783 C C . LEU A 1 103 ? -7.201 13.607 26.456 1.00 98.19 103 LEU A C 1
ATOM 785 O O . LEU A 1 103 ? -8.128 13.560 27.267 1.00 98.19 103 LEU A O 1
ATOM 789 N N . ARG A 1 104 ? -6.413 12.551 26.219 1.00 98.12 104 ARG A N 1
ATOM 790 C CA . ARG A 1 104 ? -6.524 11.296 26.973 1.00 98.12 104 ARG A CA 1
ATOM 791 C C . ARG A 1 104 ? -6.220 11.515 28.454 1.00 98.12 104 ARG A C 1
ATOM 793 O O . ARG A 1 104 ? -6.984 11.042 29.290 1.00 98.12 104 ARG A O 1
ATOM 800 N N . GLY A 1 105 ? -5.166 12.265 28.775 1.00 97.62 105 GLY A N 1
ATOM 801 C CA . GLY A 1 105 ? -4.834 12.623 30.155 1.00 97.62 105 GLY A CA 1
ATOM 802 C C . GLY A 1 105 ? -5.949 13.419 30.843 1.00 97.62 105 GLY A C 1
ATOM 803 O O . GLY A 1 105 ? -6.302 13.124 31.984 1.00 97.62 105 GLY A O 1
ATOM 804 N N . THR A 1 106 ? -6.567 14.378 30.145 1.00 98.12 106 THR A N 1
ATOM 805 C CA . THR A 1 106 ? -7.735 15.111 30.665 1.00 98.12 106 THR A CA 1
ATOM 806 C C . THR A 1 106 ? -8.931 14.186 30.907 1.00 98.12 106 THR A C 1
ATOM 808 O O . THR A 1 106 ? -9.582 14.284 31.945 1.00 98.12 106 THR A O 1
ATOM 811 N N . LEU A 1 107 ? -9.204 13.246 29.996 1.00 98.38 107 LEU A N 1
ATOM 812 C CA . LEU A 1 107 ? -10.289 12.275 30.161 1.00 98.38 107 LEU A CA 1
ATOM 813 C C . LEU A 1 107 ? -10.064 11.367 31.380 1.00 98.38 107 LEU A C 1
ATOM 815 O O . LEU A 1 107 ? -11.001 11.106 32.131 1.00 98.38 107 LEU A O 1
ATOM 819 N N . GLU A 1 108 ? -8.834 10.903 31.602 1.00 98.44 108 GLU A N 1
ATOM 820 C CA . GLU A 1 108 ? -8.479 10.097 32.777 1.00 98.44 108 GLU A CA 1
ATOM 821 C C . GLU A 1 108 ? -8.672 10.872 34.090 1.00 98.44 108 GLU A C 1
ATOM 823 O O . GLU A 1 108 ? -9.183 10.314 35.064 1.00 98.44 108 GLU A O 1
ATOM 828 N N . GLN A 1 109 ? -8.333 12.166 34.114 1.00 98.25 109 GLN A N 1
ATOM 829 C CA . GLN A 1 109 ? -8.576 13.036 35.271 1.00 98.25 109 GLN A CA 1
ATOM 830 C C . GLN A 1 109 ? -10.072 13.206 35.558 1.00 98.25 109 GLN A C 1
ATOM 832 O O . GLN A 1 109 ? -10.489 13.082 36.711 1.00 98.25 109 GLN A O 1
ATOM 837 N N . GLU A 1 110 ? -10.891 13.432 34.529 1.00 98.38 110 GLU A N 1
ATOM 838 C CA . GLU A 1 110 ? -12.344 13.553 34.690 1.00 98.38 110 GLU A CA 1
ATOM 839 C C . GLU A 1 110 ? -12.996 12.226 35.104 1.00 98.38 110 GLU A C 1
ATOM 841 O O . GLU A 1 110 ? -13.889 12.213 35.951 1.00 98.38 110 GLU A O 1
ATOM 846 N N . LEU A 1 111 ? -12.502 11.086 34.610 1.00 98.38 111 LEU A N 1
ATOM 847 C CA . LEU A 1 111 ? -12.933 9.767 35.088 1.00 98.38 111 LEU A CA 1
ATOM 848 C C . LEU A 1 111 ? -12.595 9.564 36.572 1.00 98.38 111 LEU A C 1
ATOM 850 O O . LEU A 1 111 ? -13.446 9.118 37.347 1.00 98.38 111 LEU A O 1
ATOM 854 N N . ALA A 1 112 ? -11.383 9.930 37.000 1.00 98.00 112 ALA A N 1
ATOM 855 C CA . ALA A 1 112 ? -10.988 9.867 38.406 1.00 98.00 112 ALA A CA 1
ATOM 856 C C . ALA A 1 112 ? -11.855 10.788 39.285 1.00 98.00 112 ALA A C 1
ATOM 858 O O . ALA A 1 112 ? -12.309 10.379 40.359 1.00 98.00 112 ALA A O 1
ATOM 859 N N . ARG A 1 113 ? -12.149 12.004 38.806 1.00 98.44 113 ARG A N 1
ATOM 860 C CA . ARG A 1 113 ? -13.069 12.944 39.458 1.00 98.44 113 ARG A CA 1
ATOM 861 C C . ARG A 1 113 ? -14.479 12.362 39.573 1.00 98.44 113 ARG A C 1
ATOM 863 O O . ARG A 1 113 ? -15.071 12.426 40.650 1.00 98.44 113 ARG A O 1
ATOM 870 N N . GLY A 1 114 ? -14.990 11.742 38.510 1.00 98.06 114 GLY A N 1
ATOM 871 C CA . GLY A 1 114 ? -16.283 11.056 38.498 1.00 98.06 114 GLY A CA 1
ATOM 872 C C . GLY A 1 114 ? -16.363 9.933 39.535 1.00 98.06 114 GLY A C 1
ATOM 873 O O . GLY A 1 114 ? -17.335 9.856 40.286 1.00 98.06 114 GLY A O 1
ATOM 874 N N . HIS A 1 115 ? -15.316 9.113 39.665 1.00 98.38 115 HIS A N 1
ATOM 875 C CA . HIS A 1 115 ? -15.246 8.082 40.706 1.00 98.38 115 HIS A CA 1
ATOM 876 C C . HIS A 1 115 ? -15.229 8.661 42.127 1.00 98.38 115 HIS A C 1
ATOM 878 O O . HIS A 1 115 ? -15.907 8.129 43.009 1.00 98.38 115 HIS A O 1
ATOM 884 N N . ALA A 1 116 ? -14.501 9.758 42.357 1.00 97.88 116 ALA A N 1
ATOM 885 C CA . ALA A 1 116 ? -14.481 10.434 43.653 1.00 97.88 116 ALA A CA 1
ATOM 886 C C . ALA A 1 116 ? -15.865 10.994 44.028 1.00 97.88 116 ALA A C 1
ATOM 888 O O . ALA A 1 116 ? -16.330 10.798 45.154 1.00 97.88 116 ALA A O 1
ATOM 889 N N . LEU A 1 117 ? -16.555 11.626 43.072 1.00 98.38 117 LEU A N 1
ATOM 890 C CA . LEU A 1 117 ? -17.923 12.117 43.256 1.00 98.38 117 LEU A CA 1
ATOM 891 C C . LEU A 1 117 ? -18.906 10.971 43.520 1.00 98.38 117 LEU A C 1
ATOM 893 O O . LEU A 1 117 ? -19.694 11.056 44.459 1.00 98.38 117 LEU A O 1
ATOM 897 N N . GLN A 1 118 ? -18.813 9.865 42.777 1.00 98.19 118 GLN A N 1
ATOM 898 C CA . GLN A 1 118 ? -19.637 8.678 43.023 1.00 98.19 118 GLN A CA 1
ATOM 899 C C . GLN A 1 118 ? -19.415 8.113 44.435 1.00 98.19 118 GLN A C 1
ATOM 901 O O . GLN A 1 118 ? -20.370 7.743 45.119 1.00 98.19 118 GLN A O 1
ATOM 906 N N . GLY A 1 119 ? -18.162 8.076 44.900 1.00 97.88 119 GLY A N 1
ATOM 907 C CA . GLY A 1 119 ? -17.834 7.695 46.274 1.00 97.88 119 GLY A CA 1
ATOM 908 C C . GLY A 1 119 ? -18.496 8.613 47.303 1.00 97.88 119 GLY A C 1
ATOM 909 O O . GLY A 1 119 ? -19.056 8.132 48.290 1.00 97.88 119 GLY A O 1
ATOM 910 N N . ARG A 1 120 ? -18.504 9.926 47.043 1.00 98.19 120 ARG A N 1
ATOM 911 C CA . ARG A 1 120 ? -19.154 10.920 47.906 1.00 98.19 120 ARG A CA 1
ATOM 912 C C . ARG A 1 120 ? -20.674 10.752 47.948 1.00 98.19 120 ARG A C 1
ATOM 914 O O . ARG A 1 120 ? -21.245 10.823 49.032 1.00 98.19 120 ARG A O 1
ATOM 921 N N . VAL A 1 121 ? -21.315 10.473 46.813 1.00 98.50 121 VAL A N 1
ATOM 922 C CA . VAL A 1 121 ? -22.757 10.172 46.747 1.00 98.50 121 VAL A CA 1
ATOM 923 C C . VAL A 1 121 ? -23.084 8.929 47.574 1.00 98.50 121 VAL A C 1
ATOM 925 O O . VAL A 1 121 ? -23.944 8.989 48.448 1.00 98.50 121 VAL A O 1
ATOM 928 N N . ASN A 1 122 ? -22.342 7.834 47.387 1.00 98.12 122 ASN A N 1
ATOM 929 C CA . ASN A 1 122 ? -22.552 6.597 48.147 1.00 98.12 122 ASN A CA 1
ATOM 930 C C . ASN A 1 122 ? -22.379 6.807 49.665 1.00 98.12 122 ASN A C 1
ATOM 932 O O . ASN A 1 122 ? -23.113 6.218 50.463 1.00 98.12 122 ASN A O 1
ATOM 936 N N . GLN A 1 123 ? -21.421 7.648 50.071 1.00 98.12 123 GLN A N 1
ATOM 937 C CA . GLN A 1 123 ? -21.223 8.023 51.471 1.00 98.12 123 GLN A CA 1
ATOM 938 C C . GLN A 1 123 ? -22.436 8.784 52.023 1.00 98.12 123 GLN A C 1
ATOM 940 O O . GLN A 1 123 ? -22.974 8.393 53.059 1.00 98.12 123 GLN A O 1
ATOM 945 N N . LEU A 1 124 ? -22.886 9.830 51.323 1.00 98.06 124 LEU A N 1
ATOM 946 C CA . LEU A 1 124 ? -24.041 10.636 51.731 1.00 98.06 124 LEU A CA 1
ATOM 947 C C . LEU A 1 124 ? -25.326 9.800 51.791 1.00 98.06 124 LEU A C 1
ATOM 949 O O . LEU A 1 124 ? -26.117 9.950 52.719 1.00 98.06 124 LEU A O 1
ATOM 953 N N . GLU A 1 125 ? -25.523 8.862 50.861 1.00 97.81 125 GLU A N 1
ATOM 954 C CA . GLU A 1 125 ? -26.626 7.901 50.934 1.00 97.81 125 GLU A CA 1
ATOM 955 C C . GLU A 1 125 ? -26.551 7.020 52.190 1.00 97.81 125 GLU A C 1
ATOM 957 O O . GLU A 1 125 ? -27.578 6.715 52.802 1.00 97.81 125 GLU A O 1
ATOM 962 N N . GLY A 1 126 ? -25.347 6.595 52.581 1.00 97.94 126 GLY A N 1
ATOM 963 C CA . GLY A 1 126 ? -25.109 5.841 53.811 1.00 97.94 126 GLY A CA 1
ATOM 964 C C . GLY A 1 126 ? -25.445 6.652 55.063 1.00 97.94 126 GLY A C 1
ATOM 965 O O . GLY A 1 126 ? -26.187 6.171 55.923 1.00 97.94 126 GLY A O 1
ATOM 966 N N . GLU A 1 127 ? -24.965 7.894 55.132 1.00 97.75 127 GLU A N 1
ATOM 967 C CA . GLU A 1 127 ? -25.258 8.841 56.215 1.00 97.75 127 GLU A CA 1
ATOM 968 C C . GLU A 1 127 ? -26.765 9.126 56.313 1.00 97.75 127 GLU A C 1
ATOM 970 O O . GLU A 1 127 ? -27.339 9.073 57.401 1.00 97.75 127 GLU A O 1
ATOM 975 N N . LEU A 1 128 ? -27.445 9.315 55.178 1.00 97.12 128 LEU A N 1
ATOM 976 C CA . LEU A 1 128 ? -28.893 9.517 55.124 1.00 97.12 128 LEU A CA 1
ATOM 977 C C . LEU A 1 128 ? -29.670 8.291 55.626 1.00 97.12 128 LEU A C 1
ATOM 979 O O . LEU A 1 128 ? -30.644 8.436 56.370 1.00 97.12 128 LEU A O 1
ATOM 983 N N . ARG A 1 129 ? -29.257 7.072 55.247 1.00 97.25 129 ARG A N 1
ATOM 984 C CA . ARG A 1 129 ? -29.869 5.834 55.767 1.00 97.25 129 ARG A CA 1
ATOM 985 C C . ARG A 1 129 ? -29.681 5.721 57.280 1.00 97.25 129 ARG A C 1
ATOM 987 O O . ARG A 1 129 ? -30.654 5.408 57.966 1.00 97.25 129 ARG A O 1
ATOM 994 N N . ALA A 1 130 ? -28.484 6.017 57.790 1.00 96.31 130 ALA A N 1
ATOM 995 C CA . ALA A 1 130 ? -28.183 5.995 59.221 1.00 96.31 130 ALA A CA 1
ATOM 996 C C . ALA A 1 130 ? -29.011 7.035 60.001 1.00 96.31 130 ALA A C 1
ATOM 998 O O . ALA A 1 130 ? -29.644 6.702 61.005 1.00 96.31 130 ALA A O 1
ATOM 999 N N . ALA A 1 131 ? -29.100 8.268 59.494 1.00 96.06 131 ALA A N 1
ATOM 1000 C CA . ALA A 1 131 ? -29.935 9.318 60.072 1.00 96.06 131 ALA A CA 1
ATOM 1001 C C . ALA A 1 131 ? -31.421 8.922 60.085 1.00 96.06 131 ALA A C 1
ATOM 1003 O O . ALA A 1 131 ? -32.119 9.119 61.078 1.00 96.06 131 ALA A O 1
ATOM 1004 N N . LYS A 1 132 ? -31.911 8.281 59.015 1.00 96.31 132 LYS A N 1
ATOM 1005 C CA . LYS A 1 132 ? -33.292 7.784 58.937 1.00 96.31 132 LYS A CA 1
ATOM 1006 C C . LYS A 1 132 ? -33.578 6.672 59.951 1.00 96.31 132 LYS A C 1
ATOM 1008 O O . LYS A 1 132 ? -34.685 6.619 60.487 1.00 96.31 132 LYS A O 1
ATOM 1013 N N . THR A 1 133 ? -32.621 5.777 60.211 1.00 95.06 133 THR A N 1
ATOM 1014 C CA . THR A 1 133 ? -32.762 4.755 61.261 1.00 95.06 133 THR A CA 1
ATOM 1015 C C . THR A 1 133 ? -32.717 5.359 62.659 1.00 95.06 133 THR A C 1
ATOM 1017 O O . THR A 1 133 ? -33.538 4.975 63.489 1.00 95.06 133 THR A O 1
ATOM 1020 N N . GLN A 1 134 ? -31.848 6.348 62.889 1.00 94.56 134 GLN A N 1
ATOM 1021 C CA . GLN A 1 134 ? -31.779 7.081 64.154 1.00 94.56 134 GLN A CA 1
ATOM 1022 C C . GLN A 1 134 ? -33.106 7.791 64.446 1.00 94.56 134 GLN A C 1
ATOM 1024 O O . GLN A 1 134 ? -33.707 7.563 65.489 1.00 94.56 134 GLN A O 1
ATOM 1029 N N . ALA A 1 135 ? -33.643 8.534 63.472 1.00 93.94 135 ALA A N 1
ATOM 1030 C CA . ALA A 1 135 ? -34.914 9.243 63.614 1.00 93.94 135 ALA A CA 1
ATOM 1031 C C . ALA A 1 135 ? -36.111 8.310 63.885 1.00 93.94 135 ALA A C 1
ATOM 1033 O O . ALA A 1 135 ? -37.069 8.705 64.547 1.00 93.94 135 ALA A O 1
ATOM 1034 N N . ARG A 1 136 ? -36.085 7.064 63.381 1.00 92.38 136 ARG A N 1
ATOM 1035 C CA . ARG A 1 136 ? -37.090 6.047 63.740 1.00 92.38 136 ARG A CA 1
ATOM 1036 C C . ARG A 1 136 ? -36.951 5.606 65.196 1.00 92.38 136 ARG A C 1
ATOM 1038 O O . ARG A 1 136 ? -37.963 5.543 65.880 1.00 92.38 136 ARG A O 1
ATOM 1045 N N . GLY A 1 137 ? -35.726 5.348 65.655 1.00 92.75 137 GLY A N 1
ATOM 1046 C CA . GLY A 1 137 ? -35.454 5.002 67.051 1.00 92.75 137 GLY A CA 1
ATOM 1047 C C . GLY A 1 137 ? -35.890 6.106 68.012 1.00 92.75 137 GLY A C 1
ATOM 1048 O O . GLY A 1 137 ? -36.620 5.832 68.959 1.00 92.75 137 GLY A O 1
ATOM 1049 N N . ASP A 1 138 ? -35.543 7.359 67.710 1.00 91.69 138 ASP A N 1
ATOM 1050 C CA . ASP A 1 138 ? -35.955 8.517 68.510 1.00 91.69 138 ASP A CA 1
ATOM 1051 C C . ASP A 1 138 ? -37.488 8.644 68.552 1.00 91.69 138 ASP A C 1
ATOM 1053 O O . ASP A 1 138 ? -38.071 8.913 69.601 1.00 91.69 138 ASP A O 1
ATOM 1057 N N . LYS A 1 139 ? -38.173 8.391 67.427 1.00 92.94 139 LYS A N 1
ATOM 1058 C CA . LYS A 1 139 ? -39.642 8.387 67.366 1.00 92.94 139 LYS A CA 1
ATOM 1059 C C . LYS A 1 139 ? -40.262 7.288 68.238 1.00 92.94 139 LYS A C 1
ATOM 1061 O O . LYS A 1 139 ? -41.266 7.547 68.902 1.00 92.94 139 LYS A O 1
ATOM 1066 N N . ASP A 1 140 ? -39.685 6.089 68.242 1.00 92.12 140 ASP A N 1
ATOM 1067 C CA . ASP A 1 140 ? -40.150 4.974 69.074 1.00 92.12 140 ASP A CA 1
ATOM 1068 C C . ASP A 1 140 ? -39.896 5.242 70.570 1.00 92.12 140 ASP A C 1
ATOM 1070 O O . ASP A 1 140 ? -40.747 4.937 71.408 1.00 92.12 140 ASP A O 1
ATOM 1074 N N . GLU A 1 141 ? -38.766 5.866 70.911 1.00 91.81 141 GLU A N 1
ATOM 1075 C CA . GLU A 1 141 ? -38.436 6.302 72.273 1.00 91.81 141 GLU A CA 1
ATOM 1076 C C . GLU A 1 141 ? -39.422 7.373 72.767 1.00 91.81 141 GLU A C 1
ATOM 1078 O O . GLU A 1 141 ? -39.987 7.246 73.855 1.00 91.81 141 GLU A O 1
ATOM 1083 N N . ILE A 1 142 ? -39.719 8.381 71.937 1.00 89.75 142 ILE A N 1
ATOM 1084 C CA . ILE A 1 142 ? -40.741 9.398 72.230 1.00 89.75 142 ILE A CA 1
ATOM 1085 C C . ILE A 1 142 ? -42.102 8.735 72.465 1.00 89.75 142 ILE A C 1
ATOM 1087 O O . ILE A 1 142 ? -42.773 9.051 73.446 1.00 89.75 142 ILE A O 1
ATOM 1091 N N . ALA A 1 143 ? -42.507 7.785 71.615 1.00 90.25 143 ALA A N 1
ATOM 1092 C CA . ALA A 1 143 ? -43.772 7.070 71.780 1.00 90.25 143 ALA A CA 1
ATOM 1093 C C . ALA A 1 143 ? -43.833 6.277 73.102 1.00 90.25 143 ALA A C 1
ATOM 1095 O O . ALA A 1 143 ? -44.874 6.258 73.763 1.00 90.25 143 ALA A O 1
ATOM 1096 N N . ARG A 1 144 ? -42.720 5.660 73.525 1.00 91.31 144 ARG A N 1
ATOM 1097 C CA . ARG A 1 144 ? -42.613 4.977 74.828 1.00 91.31 144 ARG A CA 1
ATOM 1098 C C . ARG A 1 144 ? -42.725 5.944 76.002 1.00 91.31 144 ARG A C 1
ATOM 1100 O O . ARG A 1 144 ? -43.475 5.668 76.938 1.00 91.31 144 ARG A O 1
ATOM 1107 N N . LEU A 1 145 ? -42.006 7.065 75.955 1.00 90.06 145 LEU A N 1
ATOM 1108 C CA . LEU A 1 145 ? -42.063 8.093 76.997 1.00 90.06 145 LEU A CA 1
ATOM 1109 C C . LEU A 1 145 ? -43.475 8.683 77.113 1.00 90.06 145 LEU A C 1
ATOM 1111 O O . LEU A 1 145 ? -43.981 8.827 78.224 1.00 90.06 145 LEU A O 1
ATOM 1115 N N . GLN A 1 146 ? -44.148 8.935 75.986 1.00 89.88 146 GLN A N 1
ATOM 1116 C CA . GLN A 1 146 ? -45.539 9.392 75.953 1.00 89.88 146 GLN A CA 1
ATOM 1117 C C . GLN A 1 146 ? -46.478 8.401 76.666 1.00 89.88 146 GLN A C 1
ATOM 1119 O O . GLN A 1 146 ? -47.268 8.800 77.517 1.00 89.88 146 GLN A O 1
ATOM 1124 N N . ALA A 1 147 ? -46.346 7.098 76.388 1.00 87.88 147 ALA A N 1
ATOM 1125 C CA . ALA A 1 147 ? -47.163 6.063 77.025 1.00 87.88 147 ALA A CA 1
ATOM 1126 C C . ALA A 1 147 ? -46.947 5.978 78.550 1.00 87.88 147 ALA A C 1
ATOM 1128 O O . ALA A 1 147 ? -47.895 5.736 79.300 1.00 87.88 147 ALA A O 1
ATOM 1129 N N . LEU A 1 148 ? -45.715 6.197 79.026 1.00 86.75 148 LEU A N 1
ATOM 1130 C CA . LEU A 1 148 ? -45.414 6.272 80.460 1.00 86.75 148 LEU A CA 1
ATOM 1131 C C . LEU A 1 148 ? -46.047 7.504 81.117 1.00 86.75 148 LEU A C 1
ATOM 1133 O O . LEU A 1 148 ? -46.583 7.395 82.221 1.00 86.75 148 LEU A O 1
ATOM 1137 N N . VAL A 1 149 ? -46.020 8.656 80.441 1.00 87.69 149 VAL A N 1
ATOM 1138 C CA . VAL A 1 149 ? -46.691 9.877 80.914 1.00 87.69 149 VAL A CA 1
ATOM 1139 C C . VAL A 1 149 ? -48.200 9.652 81.027 1.00 87.69 149 VAL A C 1
ATOM 1141 O O . VAL A 1 149 ? -48.776 9.961 82.071 1.00 87.69 149 VAL A O 1
ATOM 1144 N N . ASP A 1 150 ? -48.832 9.051 80.016 1.00 85.38 150 ASP A N 1
ATOM 1145 C CA . ASP A 1 150 ? -50.269 8.744 80.027 1.00 85.38 150 ASP A CA 1
ATOM 1146 C C . ASP A 1 150 ? -50.647 7.784 81.170 1.00 85.38 150 ASP A C 1
ATOM 1148 O O . ASP A 1 150 ? -51.686 7.944 81.818 1.00 85.38 150 ASP A O 1
ATOM 1152 N N . LEU A 1 151 ? -49.793 6.796 81.460 1.00 82.44 151 LEU A N 1
ATOM 1153 C CA . LEU A 1 151 ? -49.983 5.877 82.583 1.00 82.44 151 LEU A CA 1
ATOM 1154 C C . LEU A 1 151 ? -49.867 6.599 83.934 1.00 82.44 151 LEU A C 1
ATOM 1156 O O . LEU A 1 151 ? -50.698 6.383 84.818 1.00 82.44 151 LEU A O 1
ATOM 1160 N N . GLY A 1 152 ? -48.876 7.482 84.084 1.00 77.06 152 GLY A N 1
ATOM 1161 C CA . GLY A 1 152 ? -48.708 8.310 85.278 1.00 77.06 152 GLY A CA 1
ATOM 1162 C C . GLY A 1 152 ? -49.898 9.244 85.511 1.00 77.06 152 GLY A C 1
ATOM 1163 O O . GLY A 1 152 ? -50.406 9.329 86.626 1.00 77.06 152 GLY A O 1
ATOM 1164 N N . GLN A 1 153 ? -50.415 9.881 84.456 1.00 76.31 153 GLN A N 1
ATOM 1165 C CA . GLN A 1 153 ? -51.610 10.727 84.547 1.00 76.31 153 GLN A CA 1
ATOM 1166 C C . GLN A 1 153 ? -52.851 9.942 84.989 1.00 76.31 153 GLN A C 1
ATOM 1168 O O . GLN A 1 153 ? -53.638 10.449 85.787 1.00 76.31 153 GLN A O 1
ATOM 1173 N N . ARG A 1 154 ? -53.016 8.691 84.540 1.00 66.75 154 ARG A N 1
ATOM 1174 C CA . ARG A 1 154 ? -54.125 7.829 84.984 1.00 66.75 154 ARG A CA 1
ATOM 1175 C C . ARG A 1 154 ? -54.044 7.460 86.466 1.00 66.75 154 ARG A C 1
ATOM 1177 O O . ARG A 1 154 ? -55.085 7.374 87.106 1.00 66.75 154 ARG A O 1
ATOM 1184 N N . GLN A 1 155 ? -52.845 7.294 87.026 1.00 60.94 155 GLN A N 1
ATOM 1185 C CA . GLN A 1 155 ? -52.667 6.977 88.451 1.00 60.94 155 GLN A CA 1
ATOM 1186 C C . GLN A 1 155 ? -52.919 8.180 89.378 1.00 60.94 155 GLN A C 1
ATOM 1188 O O . GLN A 1 155 ? -53.317 7.999 90.524 1.00 60.94 155 GLN A O 1
ATOM 1193 N N . VAL A 1 156 ? -52.754 9.416 88.893 1.00 58.12 156 VAL A N 1
ATOM 1194 C CA . VAL A 1 156 ? -53.026 10.636 89.684 1.00 58.12 156 VAL A CA 1
ATOM 1195 C C . VAL A 1 156 ? -54.533 10.902 89.856 1.00 58.12 156 VAL A C 1
ATOM 1197 O O . VAL A 1 156 ? -54.933 11.594 90.790 1.00 58.12 156 VAL A O 1
ATOM 1200 N N . ILE A 1 157 ? -55.394 10.309 89.021 1.00 53.38 157 ILE A N 1
ATOM 1201 C CA . ILE A 1 157 ? -56.859 10.483 89.089 1.00 53.38 157 ILE A CA 1
ATOM 1202 C C . ILE A 1 157 ? -57.505 9.617 90.200 1.00 53.38 157 ILE A C 1
ATOM 1204 O O . ILE A 1 157 ? -58.660 9.839 90.556 1.00 53.38 157 ILE A O 1
ATOM 1208 N N . GLU A 1 158 ? -56.758 8.707 90.837 1.00 47.53 158 GLU A N 1
ATOM 1209 C CA . GLU A 1 158 ? -57.223 7.909 91.990 1.00 47.53 158 GLU A CA 1
ATOM 1210 C C . GLU A 1 158 ? -56.763 8.446 93.363 1.00 47.53 158 GLU A C 1
ATOM 1212 O O . GLU A 1 158 ? -56.854 7.748 94.373 1.00 47.53 158 GLU A O 1
ATOM 1217 N N . ALA A 1 159 ? -56.313 9.702 93.450 1.00 47.78 159 ALA A N 1
ATOM 1218 C CA . ALA A 1 159 ? -56.109 10.375 94.735 1.00 47.78 159 ALA A CA 1
ATOM 1219 C C . ALA A 1 159 ? -57.349 11.221 95.117 1.00 47.78 159 ALA A C 1
ATOM 1221 O O . ALA A 1 159 ? -57.819 12.022 94.306 1.00 47.78 159 ALA A O 1
ATOM 1222 N N . PRO A 1 160 ? -57.899 11.085 96.341 1.00 43.75 160 PRO A N 1
ATOM 1223 C CA . PRO A 1 160 ? -59.104 11.801 96.755 1.00 43.75 160 PRO A CA 1
ATOM 1224 C C . PRO A 1 160 ? -58.850 13.317 96.862 1.00 43.75 160 PRO A C 1
ATOM 1226 O O . PRO A 1 160 ? -57.758 13.739 97.253 1.00 43.75 160 PRO A O 1
ATOM 1229 N N . PRO A 1 161 ? -59.848 14.167 96.557 1.00 43.97 161 PRO A N 1
ATOM 1230 C CA . PRO A 1 161 ? -59.645 15.606 96.460 1.00 43.97 161 PRO A CA 1
ATOM 1231 C C . PRO A 1 161 ? -59.463 16.232 97.847 1.00 43.97 161 PRO A C 1
ATOM 1233 O O . PRO A 1 161 ? -60.390 16.266 98.660 1.00 43.97 161 PRO A O 1
ATOM 1236 N N . LEU A 1 162 ? -58.286 16.806 98.108 1.00 43.66 162 LEU A N 1
ATOM 1237 C CA . LEU A 1 162 ? -58.103 17.743 99.213 1.00 43.66 162 LEU A CA 1
ATOM 1238 C C . LEU A 1 162 ? -58.545 19.143 98.770 1.00 43.66 162 LEU A C 1
ATOM 1240 O O . LEU A 1 162 ? -57.981 19.748 97.860 1.00 43.66 162 LEU A O 1
ATOM 1244 N N . ARG A 1 163 ? -59.589 19.644 99.442 1.00 45.69 163 ARG A N 1
ATOM 1245 C CA . ARG A 1 163 ? -60.100 21.019 99.363 1.00 45.69 163 ARG A CA 1
ATOM 1246 C C . ARG A 1 163 ? -58.968 22.027 99.579 1.00 45.69 163 ARG A C 1
ATOM 1248 O O . ARG A 1 163 ? -58.436 22.120 100.682 1.00 45.69 163 ARG A O 1
ATOM 1255 N N . VAL A 1 164 ? -58.689 22.847 98.569 1.00 41.75 164 VAL A N 1
ATOM 1256 C CA . VAL A 1 164 ? -57.865 24.053 98.710 1.00 41.75 164 VAL A CA 1
ATOM 1257 C C . VAL A 1 164 ? -58.780 25.274 98.790 1.00 41.75 164 VAL A C 1
ATOM 1259 O O . VAL A 1 164 ? -59.651 25.494 97.951 1.00 41.75 164 VAL A O 1
ATOM 1262 N N . VAL A 1 165 ? -58.586 26.026 99.869 1.00 41.47 165 VAL A N 1
ATOM 1263 C CA . VAL A 1 165 ? -59.291 27.247 100.257 1.00 41.47 165 VAL A CA 1
ATOM 1264 C C . VAL A 1 165 ? -58.878 28.411 99.352 1.00 41.47 165 VAL A C 1
ATOM 1266 O O . VAL A 1 165 ? -57.693 28.660 99.145 1.00 41.47 165 VAL A O 1
ATOM 1269 N N . GLN A 1 166 ? -59.873 29.142 98.843 1.00 39.53 166 GLN A N 1
ATOM 1270 C CA . GLN A 1 166 ? -59.710 30.407 98.126 1.00 39.53 166 GLN A CA 1
ATOM 1271 C C . GLN A 1 166 ? -59.099 31.496 99.018 1.00 39.53 166 GLN A C 1
ATOM 1273 O O . GLN A 1 166 ? -59.534 31.707 100.151 1.00 39.53 166 GLN A O 1
ATOM 1278 N N . ARG A 1 167 ? -58.192 32.293 98.444 1.00 32.88 167 ARG A N 1
ATOM 1279 C CA . ARG A 1 167 ? -57.936 33.673 98.878 1.00 32.88 167 ARG A CA 1
ATOM 1280 C C . ARG A 1 167 ? -57.772 34.581 97.649 1.00 32.88 167 ARG A C 1
ATOM 1282 O O . ARG A 1 167 ? -57.091 34.171 96.711 1.00 32.88 167 ARG A O 1
ATOM 1289 N N . PRO A 1 168 ? -58.380 35.780 97.625 1.00 53.47 168 PRO A N 1
ATOM 1290 C CA . PRO A 1 168 ? -58.305 36.698 96.493 1.00 53.47 168 PRO A CA 1
ATOM 1291 C C . PRO A 1 168 ? -57.177 37.723 96.685 1.00 53.47 168 PRO A C 1
ATOM 1293 O O . PRO A 1 168 ? -56.977 38.195 97.802 1.00 53.47 168 PRO A O 1
ATOM 1296 N N . SER A 1 169 ? -56.492 38.130 95.609 1.00 35.31 169 SER A N 1
ATOM 1297 C CA . SER A 1 169 ? -55.886 39.470 95.535 1.00 35.31 169 SER A CA 1
ATOM 1298 C C . SER A 1 169 ? -55.515 39.879 94.102 1.00 35.31 169 SER A C 1
ATOM 1300 O O . SER A 1 169 ? -54.640 39.296 93.477 1.00 35.31 169 SER A O 1
ATOM 1302 N N . SER A 1 170 ? -56.231 40.900 93.629 1.00 39.47 170 SER A N 1
ATOM 1303 C CA . SER A 1 170 ? -55.787 42.096 92.888 1.00 39.47 170 SER A CA 1
ATOM 1304 C C . SER A 1 170 ? -54.724 42.027 91.770 1.00 39.47 170 SER A C 1
ATOM 1306 O O . SER A 1 170 ? -53.538 41.883 92.034 1.00 39.47 170 SER A O 1
ATOM 1308 N N . ALA A 1 171 ? -55.195 42.410 90.575 1.00 41.25 171 ALA A N 1
ATOM 1309 C CA . ALA A 1 171 ? -54.669 43.465 89.691 1.00 41.25 171 ALA A CA 1
ATOM 1310 C C . ALA A 1 171 ? -53.218 43.390 89.165 1.00 41.25 171 ALA A C 1
ATOM 1312 O O . ALA A 1 171 ? -52.254 43.526 89.905 1.00 41.25 171 ALA A O 1
ATOM 1313 N N . GLY A 1 172 ? -53.089 43.363 87.832 1.00 35.97 172 GLY A N 1
ATOM 1314 C CA . GLY A 1 172 ? -51.815 43.575 87.137 1.00 35.97 172 GLY A CA 1
ATOM 1315 C C . GLY A 1 172 ? -51.917 43.419 85.621 1.00 35.97 172 GLY A C 1
ATOM 1316 O O . GLY A 1 172 ? -51.544 42.401 85.060 1.00 35.97 172 GLY A O 1
ATOM 1317 N N . ARG A 1 173 ? -52.475 44.435 84.969 1.00 42.34 173 ARG A N 1
ATOM 1318 C CA . ARG A 1 173 ? -52.583 44.642 83.518 1.00 42.34 173 ARG A CA 1
ATOM 1319 C C . ARG A 1 173 ? -51.189 44.889 82.913 1.00 42.34 173 ARG A C 1
ATOM 1321 O O . ARG A 1 173 ? -50.539 45.809 83.389 1.00 42.34 173 ARG A O 1
ATOM 1328 N N . ALA A 1 174 ? -50.792 44.159 81.862 1.00 40.75 174 ALA A N 1
ATOM 1329 C CA . ALA A 1 174 ? -50.207 44.689 80.611 1.00 40.75 174 ALA A CA 1
ATOM 1330 C C . ALA A 1 174 ? -49.377 43.654 79.819 1.00 40.75 174 ALA A C 1
ATOM 1332 O O . ALA A 1 174 ? -48.444 43.064 80.341 1.00 40.75 174 ALA A O 1
ATOM 1333 N N . ALA A 1 175 ? -49.707 43.588 78.524 1.00 40.72 175 ALA A N 1
ATOM 1334 C CA . ALA A 1 175 ? -48.816 43.483 77.366 1.00 40.72 175 ALA A CA 1
ATOM 1335 C C . ALA A 1 175 ? -47.936 42.234 77.154 1.00 40.72 175 ALA A C 1
ATOM 1337 O O . ALA A 1 175 ? -46.983 41.982 77.878 1.00 40.72 175 ALA A O 1
ATOM 1338 N N . GLY A 1 176 ? -48.146 41.617 75.984 1.00 37.47 176 GLY A N 1
ATOM 1339 C CA . GLY A 1 176 ? -47.036 41.314 75.078 1.00 37.47 176 GLY A CA 1
ATOM 1340 C C . GLY A 1 176 ? -46.879 39.851 74.675 1.00 37.47 176 GLY A C 1
ATOM 1341 O O . GLY A 1 176 ? -46.419 39.041 75.463 1.00 37.47 176 GLY A O 1
ATOM 1342 N N . GLY A 1 177 ? -47.160 39.567 73.399 1.00 37.06 177 GLY A N 1
ATOM 1343 C CA . GLY A 1 177 ? -46.403 38.576 72.629 1.00 37.06 177 GLY A CA 1
ATOM 1344 C C . GLY A 1 177 ? -46.930 37.145 72.624 1.00 37.06 177 GLY A C 1
ATOM 1345 O O . GLY A 1 177 ? -46.349 36.262 73.241 1.00 37.06 177 GLY A O 1
ATOM 1346 N N . GLN A 1 178 ? -47.976 36.891 71.836 1.00 41.97 178 GLN A N 1
ATOM 1347 C CA . GLN A 1 178 ? -48.141 35.584 71.200 1.00 41.97 178 GLN A CA 1
ATOM 1348 C C . GLN A 1 178 ? -47.178 35.514 70.008 1.00 41.97 178 GLN A C 1
ATOM 1350 O O . GLN A 1 178 ? -47.460 36.100 68.968 1.00 41.97 178 GLN A O 1
ATOM 1355 N N . GLU A 1 179 ? -46.071 34.787 70.137 1.00 38.50 179 GLU A N 1
ATOM 1356 C CA . GLU A 1 179 ? -45.376 34.216 68.980 1.00 38.50 179 GLU A CA 1
ATOM 1357 C C . GLU A 1 179 ? -45.637 32.712 68.965 1.00 38.50 179 GLU A C 1
ATOM 1359 O O . GLU A 1 179 ? -44.963 31.90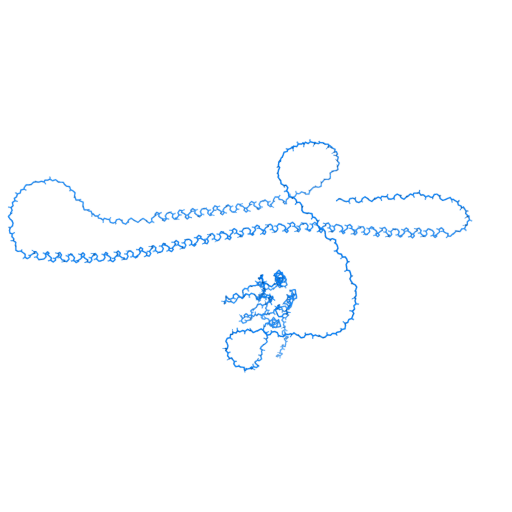9 69.607 1.00 38.50 179 GLU A O 1
ATOM 1364 N N . ALA A 1 180 ? -46.681 32.334 68.229 1.00 41.03 180 ALA A N 1
ATOM 1365 C CA . ALA A 1 180 ? -46.809 30.987 67.710 1.00 41.03 180 ALA A CA 1
ATOM 1366 C C . ALA A 1 180 ? -45.796 30.853 66.566 1.00 41.03 180 ALA A C 1
ATOM 1368 O O . ALA A 1 180 ? -46.040 31.321 65.454 1.00 41.03 180 ALA A O 1
ATOM 1369 N N . ALA A 1 181 ? -44.649 30.237 66.847 1.00 37.88 181 ALA A N 1
ATOM 1370 C CA . ALA A 1 181 ? -43.691 29.838 65.827 1.00 37.88 181 ALA A CA 1
ATOM 1371 C C . ALA A 1 181 ? -44.301 28.706 64.982 1.00 37.88 181 ALA A C 1
ATOM 1373 O O . ALA A 1 181 ? -44.143 27.519 65.264 1.00 37.88 181 ALA A O 1
ATOM 1374 N N . VAL A 1 182 ? -45.038 29.090 63.942 1.00 39.81 182 VAL A N 1
ATOM 1375 C CA . VAL A 1 182 ? -45.333 28.224 62.803 1.00 39.81 182 VAL A CA 1
ATOM 1376 C C . VAL A 1 182 ? -44.019 28.068 62.044 1.00 39.81 182 VAL A C 1
ATOM 1378 O O . VAL A 1 182 ? -43.619 28.948 61.287 1.00 39.81 182 VAL A O 1
ATOM 1381 N N . VAL A 1 183 ? -43.321 26.956 62.271 1.00 38.00 183 VAL A N 1
ATOM 1382 C CA . VAL A 1 183 ? -42.189 26.548 61.433 1.00 38.00 183 VAL A CA 1
ATOM 1383 C C . VAL A 1 183 ? -42.765 26.081 60.097 1.00 38.00 183 VAL A C 1
ATOM 1385 O O . VAL A 1 183 ? -43.055 24.905 59.888 1.00 38.00 183 VAL A O 1
ATOM 1388 N N . ALA A 1 184 ? -42.996 27.038 59.200 1.00 37.88 184 ALA A N 1
ATOM 1389 C CA . ALA A 1 184 ? -43.166 26.770 57.786 1.00 37.88 184 ALA A CA 1
ATOM 1390 C C . ALA A 1 184 ? -41.795 26.367 57.230 1.00 37.88 184 ALA A C 1
ATOM 1392 O O . ALA A 1 184 ? -40.895 27.192 57.092 1.00 37.88 184 ALA A O 1
ATOM 1393 N N . VAL A 1 185 ? -41.629 25.077 56.940 1.00 38.53 185 VAL A N 1
ATOM 1394 C CA . VAL A 1 185 ? -40.520 24.579 56.124 1.00 38.53 185 VAL A CA 1
ATOM 1395 C C . VAL A 1 185 ? -40.758 25.080 54.700 1.00 38.53 185 VAL A C 1
ATOM 1397 O O . VAL A 1 185 ? -41.489 24.466 53.925 1.00 38.53 185 VAL A O 1
ATOM 1400 N N . ALA A 1 186 ? -40.186 26.238 54.376 1.00 39.50 186 ALA A N 1
ATOM 1401 C CA . ALA A 1 186 ? -40.009 26.672 53.003 1.00 39.50 186 ALA A CA 1
ATOM 1402 C C . ALA A 1 186 ? -38.941 25.772 52.369 1.00 39.50 186 ALA A C 1
ATOM 1404 O O . ALA A 1 186 ? -37.754 25.875 52.668 1.00 39.50 186 ALA A O 1
ATOM 1405 N N . VAL A 1 187 ? -39.381 24.845 51.519 1.00 43.25 187 VAL A N 1
ATOM 1406 C CA . VAL A 1 187 ? -38.511 24.189 50.543 1.00 43.25 187 VAL A CA 1
ATOM 1407 C C . VAL A 1 187 ? -38.271 25.219 49.442 1.00 43.25 187 VAL A C 1
ATOM 1409 O O . VAL A 1 187 ? -39.030 25.301 48.479 1.00 43.25 187 VAL A O 1
ATOM 1412 N N . GLU A 1 188 ? -37.261 26.067 49.624 1.00 41.56 188 GLU A N 1
ATOM 1413 C CA . GLU A 1 188 ? -36.722 26.873 48.533 1.00 41.56 188 GLU A CA 1
ATOM 1414 C C . GLU A 1 188 ? -36.026 25.927 47.551 1.00 41.56 188 GLU A C 1
ATOM 1416 O O . GLU A 1 188 ? -34.984 25.335 47.834 1.00 41.56 188 GLU A O 1
ATOM 1421 N N . GLY A 1 189 ? -36.654 25.738 46.391 1.00 44.12 189 GLY A N 1
ATOM 1422 C CA . GLY A 1 189 ? -36.062 25.056 45.250 1.00 44.12 189 GLY A CA 1
ATOM 1423 C C . GLY A 1 189 ? -34.939 25.897 44.651 1.00 44.12 189 GLY A C 1
ATOM 1424 O O . GLY A 1 189 ? -35.153 26.610 43.677 1.00 44.12 189 GLY A O 1
ATOM 1425 N N . GLY A 1 190 ? -33.737 25.787 45.215 1.00 43.62 190 GLY A N 1
ATOM 1426 C CA . GLY A 1 190 ? -32.485 26.311 44.659 1.00 43.62 190 GLY A CA 1
ATOM 1427 C C . GLY A 1 190 ? -31.953 25.463 43.500 1.00 43.62 190 GLY A C 1
ATOM 1428 O O . GLY A 1 190 ? -30.808 25.036 43.533 1.00 43.62 190 GLY A O 1
ATOM 1429 N N . ALA A 1 191 ? -32.791 25.170 42.502 1.00 50.47 191 ALA A N 1
ATOM 1430 C CA . ALA A 1 191 ? -32.415 24.377 41.324 1.00 50.47 191 ALA A CA 1
ATOM 1431 C C . ALA A 1 191 ? -32.162 25.232 40.064 1.00 50.47 191 ALA A C 1
ATOM 1433 O O . ALA A 1 191 ? -31.896 24.685 39.003 1.00 50.47 191 ALA A O 1
ATOM 1434 N N . GLY A 1 192 ? -32.270 26.564 40.153 1.00 48.62 192 GLY A N 1
ATOM 1435 C CA . GLY A 1 192 ? -32.233 27.445 38.976 1.00 48.62 192 GLY A CA 1
ATOM 1436 C C . GLY A 1 192 ? -30.885 28.101 38.661 1.00 48.62 192 GLY A C 1
ATOM 1437 O O . GLY A 1 192 ? -30.668 28.503 37.522 1.00 48.62 192 GLY A O 1
ATOM 1438 N N . GLU A 1 193 ? -29.980 28.236 39.634 1.00 54.88 193 GLU A N 1
ATOM 1439 C CA . GLU A 1 193 ? -28.742 29.013 39.437 1.00 54.88 193 GLU A CA 1
ATOM 1440 C C . GLU A 1 193 ? -27.585 28.173 38.878 1.00 54.88 193 GLU A C 1
ATOM 1442 O O . GLU A 1 193 ? -26.801 28.665 38.066 1.00 54.88 193 GLU A O 1
ATOM 1447 N N . GLU A 1 194 ? -27.512 26.886 39.227 1.00 59.41 194 GLU A N 1
ATOM 1448 C CA . GLU A 1 194 ? -26.474 25.978 38.720 1.00 59.41 194 GLU A CA 1
ATOM 1449 C C . GLU A 1 194 ? -26.723 25.618 37.242 1.00 59.41 194 GLU A C 1
ATOM 1451 O O . GLU A 1 194 ? -25.811 25.661 36.416 1.00 59.41 194 GLU A O 1
ATOM 1456 N N . GLU A 1 195 ? -27.992 25.421 36.862 1.00 63.56 195 GLU A N 1
ATOM 1457 C CA . GLU A 1 195 ? -28.390 25.130 35.478 1.00 63.56 195 GLU A CA 1
ATOM 1458 C C . GLU A 1 195 ? -28.176 26.338 34.540 1.00 63.56 195 GLU A C 1
ATOM 1460 O O . GLU A 1 195 ? -27.862 26.179 33.357 1.00 63.56 195 GLU A O 1
ATOM 1465 N N . ALA A 1 196 ? -28.283 27.565 35.066 1.00 70.94 196 ALA A N 1
ATOM 1466 C CA . ALA A 1 196 ? -27.981 28.786 34.319 1.00 70.94 196 ALA A CA 1
ATOM 1467 C C . ALA A 1 196 ? -26.472 28.955 34.065 1.00 70.94 196 ALA A C 1
ATOM 1469 O O . ALA A 1 196 ? -26.077 29.414 32.989 1.00 70.94 196 ALA A O 1
ATOM 1470 N N . SER A 1 197 ? -25.631 28.546 35.020 1.00 80.69 197 SER A N 1
ATOM 1471 C CA . SER A 1 197 ? -24.170 28.588 34.890 1.00 80.69 197 SER A CA 1
ATOM 1472 C C . SER A 1 197 ? -23.662 27.597 33.837 1.00 80.69 197 SER A C 1
ATOM 1474 O O . SER A 1 197 ? -22.879 27.969 32.958 1.00 80.69 197 SER A O 1
ATOM 1476 N N . ASP A 1 198 ? -24.158 26.359 33.857 1.00 75.50 198 ASP A N 1
ATOM 1477 C CA . ASP A 1 198 ? -23.756 25.334 32.886 1.00 75.50 198 ASP A CA 1
ATOM 1478 C C . ASP A 1 198 ? -24.221 25.673 31.465 1.00 75.50 198 ASP A C 1
ATOM 1480 O O . ASP A 1 198 ? -23.490 25.471 30.488 1.00 75.50 198 ASP A O 1
ATOM 1484 N N . ARG A 1 199 ? -25.404 26.284 31.336 1.00 81.06 199 ARG A N 1
ATOM 1485 C CA . ARG A 1 199 ? -25.913 26.759 30.046 1.00 81.06 199 ARG A CA 1
ATOM 1486 C C . ARG A 1 199 ? -25.084 27.918 29.490 1.00 81.06 199 ARG A C 1
ATOM 1488 O O . ARG A 1 199 ? -24.765 27.908 28.301 1.00 81.06 199 ARG A O 1
ATOM 1495 N N . ALA A 1 200 ? -24.669 28.861 30.337 1.00 87.56 200 ALA A N 1
ATOM 1496 C CA . ALA A 1 200 ? -23.792 29.960 29.937 1.00 87.56 200 ALA A CA 1
ATOM 1497 C C . ALA A 1 200 ? -22.402 29.462 29.500 1.00 87.56 200 ALA A C 1
ATOM 1499 O O . ALA A 1 200 ? -21.858 29.937 28.499 1.00 87.56 200 ALA A O 1
ATOM 1500 N N . MET A 1 201 ? -21.843 28.464 30.195 1.00 91.44 201 MET A N 1
ATOM 1501 C CA . MET A 1 201 ? -20.563 27.857 29.817 1.00 91.44 201 MET A CA 1
ATOM 1502 C C . MET A 1 201 ? -20.658 27.134 28.465 1.00 91.44 201 MET A C 1
ATOM 1504 O O . MET A 1 201 ? -19.784 27.294 27.607 1.00 91.44 201 MET A O 1
ATOM 1508 N N . TYR A 1 202 ? -21.736 26.378 28.243 1.00 86.69 202 TYR A N 1
ATOM 1509 C CA . TYR A 1 202 ? -21.954 25.670 26.984 1.00 86.69 202 TYR A CA 1
ATOM 1510 C C . TYR A 1 202 ? -22.146 26.635 25.804 1.00 86.69 202 TYR A C 1
ATOM 1512 O O . TYR A 1 202 ? -21.558 26.439 24.739 1.00 86.69 202 TYR A O 1
ATOM 1520 N N . GLU A 1 203 ? -22.900 27.722 25.989 1.00 89.81 203 GLU A N 1
ATOM 1521 C CA . GLU A 1 203 ? -23.072 28.753 24.959 1.00 89.81 203 GLU A CA 1
ATOM 1522 C C . GLU A 1 203 ? -21.753 29.470 24.625 1.00 89.81 203 GLU A C 1
ATOM 1524 O O . GLU A 1 203 ? -21.454 29.677 23.443 1.00 89.81 203 GLU A O 1
ATOM 1529 N N . ALA A 1 204 ? -20.916 29.764 25.626 1.00 90.19 204 ALA A N 1
ATOM 1530 C CA . ALA A 1 204 ? -19.585 30.332 25.414 1.00 90.19 204 ALA A CA 1
ATOM 1531 C C . ALA A 1 204 ? -18.665 29.376 24.631 1.00 90.19 204 ALA A C 1
ATOM 1533 O O . ALA A 1 204 ? -17.978 29.797 23.696 1.00 90.19 204 ALA A O 1
ATOM 1534 N N . TYR A 1 205 ? -18.697 28.076 24.944 1.00 90.50 205 TYR A N 1
ATOM 1535 C CA . TYR A 1 205 ? -17.937 27.054 24.218 1.00 90.50 205 TYR A CA 1
ATOM 1536 C C . TYR A 1 205 ? -18.369 26.947 22.746 1.00 90.50 205 TYR A C 1
ATOM 1538 O O . TYR A 1 205 ? -17.530 26.924 21.839 1.00 90.50 205 TYR A O 1
ATOM 1546 N N . VAL A 1 206 ? -19.680 26.936 22.483 1.00 90.38 206 VAL A N 1
ATOM 1547 C CA . VAL A 1 206 ? -20.224 26.882 21.117 1.00 90.38 206 VAL A CA 1
ATOM 1548 C C . VAL A 1 206 ? -19.846 28.137 20.322 1.00 90.38 206 VAL A C 1
ATOM 1550 O O . VAL A 1 206 ? -19.464 28.026 19.152 1.00 90.38 206 VAL A O 1
ATOM 1553 N N . GLN A 1 207 ? -19.884 29.324 20.938 1.00 90.12 207 GLN A N 1
ATOM 1554 C CA . GLN A 1 207 ? -19.452 30.564 20.285 1.00 90.12 207 GLN A CA 1
ATOM 1555 C C . GLN A 1 207 ? -17.949 30.573 19.970 1.00 90.12 207 GLN A C 1
ATOM 1557 O O . GLN A 1 207 ? -17.573 30.918 18.847 1.00 90.12 207 GLN A O 1
ATOM 1562 N N . ALA A 1 208 ? -17.098 30.130 20.900 1.00 89.25 208 ALA A N 1
ATOM 1563 C CA . ALA A 1 208 ? -15.653 30.037 20.680 1.00 89.25 208 ALA A CA 1
ATOM 1564 C C . ALA A 1 208 ? -15.312 29.073 19.530 1.00 89.25 208 ALA A C 1
ATOM 1566 O O . ALA A 1 208 ? -14.514 29.395 18.646 1.00 89.25 208 ALA A O 1
ATOM 1567 N N . ARG A 1 209 ? -15.987 27.917 19.471 1.00 89.19 209 ARG A N 1
ATOM 1568 C CA . ARG A 1 209 ? -15.792 26.936 18.394 1.00 89.19 209 ARG A CA 1
ATOM 1569 C C . ARG A 1 209 ? -16.277 27.444 17.035 1.00 89.19 209 ARG A C 1
ATOM 1571 O O . ARG A 1 209 ? -15.645 27.173 16.014 1.00 89.19 209 ARG A O 1
ATOM 1578 N N . LYS A 1 210 ? -17.358 28.230 17.010 1.00 88.69 210 LYS A N 1
ATOM 1579 C CA . LYS A 1 210 ? -17.836 28.906 15.794 1.00 88.69 210 LYS A CA 1
ATOM 1580 C C . LYS A 1 210 ? -16.835 29.954 15.291 1.00 88.69 210 LYS A C 1
ATOM 1582 O O . LYS A 1 210 ? -16.616 30.037 14.085 1.00 88.69 210 LYS A O 1
ATOM 1587 N N . GLN A 1 211 ? -16.195 30.710 16.186 1.00 86.81 211 GLN A N 1
ATOM 1588 C CA . GLN A 1 211 ? -15.134 31.658 15.819 1.00 86.81 211 GLN A CA 1
ATOM 1589 C C . GLN A 1 211 ? -13.888 30.960 15.261 1.00 86.81 211 GLN A C 1
ATOM 1591 O O . GLN A 1 211 ? -13.365 31.405 14.242 1.00 86.81 211 GLN A O 1
ATOM 1596 N N . GLN A 1 212 ? -13.454 29.844 15.856 1.00 82.75 212 GLN A N 1
ATOM 1597 C CA . GLN A 1 212 ? -12.326 29.067 15.325 1.00 82.75 212 GLN A CA 1
ATOM 1598 C C . GLN A 1 212 ? -12.601 28.519 13.918 1.00 82.75 212 GLN A C 1
ATOM 1600 O O . GLN A 1 212 ? -11.729 28.583 13.055 1.00 82.75 212 GLN A O 1
ATOM 1605 N N . LEU A 1 213 ? -13.820 28.036 13.651 1.00 78.69 213 LEU A N 1
ATOM 1606 C CA . LEU A 1 213 ? -14.200 27.564 12.314 1.00 78.69 213 LEU A CA 1
ATOM 1607 C C . LEU A 1 213 ? -14.209 28.692 11.273 1.00 78.69 213 LEU A C 1
ATOM 1609 O O . LEU A 1 213 ? -13.767 28.482 10.145 1.00 78.69 213 LEU A O 1
ATOM 1613 N N . LEU A 1 214 ? -14.660 29.892 11.649 1.00 81.06 214 LEU A N 1
ATOM 1614 C CA . LEU A 1 214 ? -14.624 31.061 10.766 1.00 81.06 214 LEU A CA 1
ATOM 1615 C C . LEU A 1 214 ? -13.187 31.520 10.472 1.00 81.06 214 LEU A C 1
ATOM 1617 O O . LEU A 1 214 ? -12.887 31.876 9.335 1.00 81.06 214 LEU A O 1
ATOM 1621 N N . GLN A 1 215 ? -12.283 31.457 11.455 1.00 80.06 215 GLN A N 1
ATOM 1622 C CA . GLN A 1 215 ? -10.864 31.774 11.248 1.00 80.06 215 GLN A CA 1
ATOM 1623 C C . GLN A 1 215 ? -10.154 30.717 10.385 1.00 80.06 215 GLN A C 1
ATOM 1625 O O . GLN A 1 215 ? -9.378 31.071 9.500 1.00 80.06 215 GLN A O 1
ATOM 1630 N N . GLY A 1 216 ? -10.471 29.429 10.565 1.00 71.44 216 GLY A N 1
ATOM 1631 C CA . GLY A 1 216 ? -9.915 28.345 9.748 1.00 71.44 216 GLY A CA 1
ATOM 1632 C C . GLY A 1 216 ? -10.338 28.400 8.274 1.00 71.44 216 GLY A C 1
ATOM 1633 O O . GLY A 1 216 ? -9.547 28.074 7.393 1.00 71.44 216 GLY A O 1
ATOM 1634 N N . GLN A 1 217 ? -11.557 28.869 7.987 1.00 64.06 217 GLN A N 1
ATOM 1635 C CA . GLN A 1 217 ? -12.037 29.051 6.611 1.00 64.06 217 GLN A CA 1
ATOM 1636 C C . GLN A 1 217 ? -11.448 30.295 5.922 1.00 64.06 217 GLN A C 1
ATOM 1638 O O . GLN A 1 217 ? -11.306 30.298 4.700 1.00 64.06 217 GLN A O 1
ATOM 1643 N N . GLY A 1 218 ? -11.062 31.328 6.682 1.00 55.28 218 GLY A N 1
ATOM 1644 C CA . GLY A 1 218 ? -10.352 32.496 6.146 1.00 55.28 218 GLY A CA 1
ATOM 1645 C C . GLY A 1 218 ? -8.963 32.142 5.604 1.00 55.28 218 GLY A C 1
ATOM 1646 O O . GLY A 1 218 ? -8.616 32.540 4.495 1.00 55.28 218 GLY A O 1
ATOM 1647 N N . ALA A 1 219 ? -8.219 31.299 6.327 1.00 53.62 219 ALA A N 1
ATOM 1648 C CA . ALA A 1 219 ? -6.868 30.886 5.937 1.00 53.62 219 ALA A CA 1
ATOM 1649 C C . ALA A 1 219 ? -6.825 30.030 4.653 1.00 53.62 219 ALA A C 1
ATOM 1651 O O . ALA A 1 219 ? -5.847 30.079 3.908 1.00 53.62 219 ALA A O 1
ATOM 1652 N N . GLN A 1 220 ? -7.887 29.269 4.355 1.00 54.38 220 GLN A N 1
ATOM 1653 C CA . GLN A 1 220 ? -7.969 28.497 3.108 1.00 54.38 220 GLN A CA 1
ATOM 1654 C C . GLN A 1 220 ? -8.276 29.372 1.884 1.00 54.38 220 GLN A C 1
ATOM 1656 O O . GLN A 1 220 ? -7.755 29.097 0.806 1.00 54.38 220 GLN A O 1
ATOM 1661 N N . ARG A 1 221 ? -9.049 30.458 2.040 1.00 54.41 221 ARG A N 1
ATOM 1662 C CA . ARG A 1 221 ? -9.345 31.380 0.929 1.00 54.41 221 ARG A CA 1
ATOM 1663 C C . ARG A 1 221 ? -8.165 32.271 0.544 1.00 54.41 221 ARG A C 1
ATOM 1665 O O . ARG A 1 221 ? -8.019 32.583 -0.634 1.00 54.41 221 ARG A O 1
ATOM 1672 N N . GLU A 1 222 ? -7.298 32.635 1.488 1.00 52.78 222 GLU A N 1
ATOM 1673 C CA . GLU A 1 222 ? -6.084 33.403 1.168 1.00 52.78 222 GLU A CA 1
ATOM 1674 C C . GLU A 1 222 ? -5.040 32.564 0.409 1.00 52.78 222 GLU A C 1
ATOM 1676 O O . GLU A 1 222 ? -4.351 33.099 -0.453 1.00 52.78 222 GLU A O 1
ATOM 1681 N N . SER A 1 223 ? -4.974 31.242 0.623 1.00 54.50 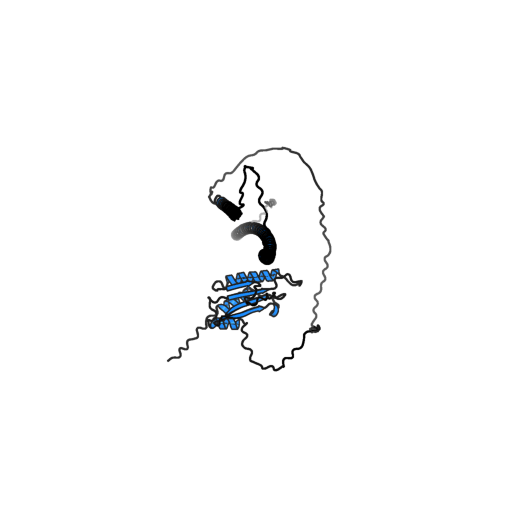223 SER A N 1
ATOM 1682 C CA . SER A 1 223 ? -4.097 30.364 -0.179 1.00 54.50 223 SER A CA 1
ATOM 1683 C C . SER A 1 223 ? -4.588 30.146 -1.617 1.00 54.50 223 SER A C 1
ATOM 1685 O O . SER A 1 223 ? -3.764 29.982 -2.516 1.00 54.50 223 SER A O 1
ATOM 1687 N N . GLU A 1 224 ? -5.903 30.170 -1.868 1.00 51.44 224 GLU A N 1
ATOM 1688 C CA . GLU A 1 224 ? -6.448 30.045 -3.231 1.00 51.44 224 GLU A CA 1
ATOM 1689 C C . GLU A 1 224 ? -6.287 31.328 -4.061 1.00 51.44 224 GLU A C 1
ATOM 1691 O O . GLU A 1 224 ? -6.067 31.242 -5.267 1.00 51.44 224 GLU A O 1
ATOM 1696 N N . MET A 1 225 ? -6.325 32.513 -3.441 1.00 44.53 225 MET A N 1
ATOM 1697 C CA . MET A 1 225 ? -6.124 33.776 -4.167 1.00 44.53 225 MET A CA 1
ATOM 1698 C C . MET A 1 225 ? -4.666 34.025 -4.578 1.00 44.53 225 MET A C 1
ATOM 1700 O O . MET A 1 225 ? -4.440 34.613 -5.631 1.00 44.53 225 MET A O 1
ATOM 1704 N N . VAL A 1 226 ? -3.677 33.535 -3.822 1.00 51.44 226 VAL A N 1
ATOM 1705 C CA . VAL A 1 226 ? -2.250 33.729 -4.160 1.00 51.44 226 VAL A CA 1
ATOM 1706 C C . VAL A 1 226 ? -1.798 32.843 -5.335 1.00 51.44 226 VAL A C 1
ATOM 1708 O O . VAL A 1 226 ? -0.792 33.134 -5.966 1.00 51.44 226 VAL A O 1
ATOM 1711 N N . SER A 1 227 ? -2.556 31.801 -5.702 1.00 50.25 227 SER A N 1
ATOM 1712 C CA . SER A 1 227 ? -2.227 30.939 -6.856 1.00 50.25 227 SER A CA 1
ATOM 1713 C C . SER A 1 227 ? -2.875 31.375 -8.180 1.00 50.25 227 SER A C 1
ATOM 1715 O O . SER A 1 227 ? -2.603 30.766 -9.213 1.00 50.25 227 SER A O 1
ATOM 1717 N N . ALA A 1 228 ? -3.737 32.398 -8.174 1.00 46.72 228 ALA A N 1
ATOM 1718 C CA . ALA A 1 228 ? -4.477 32.832 -9.363 1.00 46.72 228 ALA A CA 1
ATOM 1719 C C . ALA A 1 228 ? -3.847 34.030 -10.103 1.00 46.72 228 ALA A C 1
ATOM 1721 O O . ALA A 1 228 ? -4.216 34.277 -11.248 1.00 46.72 228 ALA A O 1
ATOM 1722 N N . GLU A 1 229 ? -2.892 34.752 -9.501 1.00 49.34 229 GLU A N 1
ATOM 1723 C CA . GLU A 1 229 ? -2.292 35.956 -10.112 1.00 49.34 229 GLU A CA 1
ATOM 1724 C C . GLU A 1 229 ? -1.029 35.694 -10.963 1.00 49.34 229 GLU A C 1
ATOM 1726 O O . GLU A 1 229 ? -0.595 36.588 -11.684 1.00 49.34 229 GLU A O 1
ATOM 1731 N N . ASP A 1 230 ? -0.490 34.468 -10.991 1.00 50.03 230 ASP A N 1
ATOM 1732 C CA . ASP A 1 230 ? 0.724 34.136 -11.768 1.00 50.03 230 ASP A CA 1
ATOM 1733 C C . ASP A 1 230 ? 0.450 33.520 -13.160 1.00 50.03 230 ASP A C 1
ATOM 1735 O O . ASP A 1 230 ? 1.374 33.089 -13.853 1.00 50.03 230 ASP A O 1
ATOM 1739 N N . ALA A 1 231 ? -0.812 33.477 -13.608 1.00 49.47 231 ALA A N 1
ATOM 1740 C CA . ALA A 1 231 ? -1.216 32.765 -14.828 1.00 49.47 231 ALA A CA 1
ATOM 1741 C C . ALA A 1 231 ? -1.742 33.651 -15.978 1.00 49.47 231 ALA A C 1
ATOM 1743 O O . ALA A 1 231 ? -2.395 33.133 -16.883 1.00 49.47 231 ALA A O 1
ATOM 1744 N N . GLU A 1 232 ? -1.431 34.953 -16.012 1.00 44.00 232 GLU A N 1
ATOM 1745 C CA . GLU A 1 232 ? -1.730 35.807 -17.176 1.00 44.00 232 GLU A CA 1
ATOM 1746 C C . GLU A 1 232 ? -0.513 36.610 -17.678 1.00 44.00 232 GLU A C 1
ATOM 1748 O O . GLU A 1 232 ? -0.222 37.718 -17.244 1.00 44.00 232 GLU A O 1
ATOM 1753 N N . GLY A 1 233 ? 0.158 36.038 -18.685 1.00 42.91 233 GLY A N 1
ATOM 1754 C CA . GLY A 1 233 ? 0.530 36.728 -19.925 1.00 42.91 233 GLY A CA 1
ATOM 1755 C C . GLY A 1 233 ? 1.636 37.793 -19.911 1.00 42.91 233 GLY A C 1
ATOM 1756 O O . GLY A 1 233 ? 1.411 38.938 -19.528 1.00 42.91 233 GLY A O 1
ATOM 1757 N N . LYS A 1 234 ? 2.759 37.489 -20.587 1.00 41.25 234 LYS A N 1
ATOM 1758 C CA . LYS A 1 234 ? 3.353 38.416 -21.577 1.00 41.25 234 LYS A CA 1
ATOM 1759 C C . LYS A 1 234 ? 4.410 37.764 -22.475 1.00 41.25 234 LYS A C 1
ATOM 1761 O O . LYS A 1 234 ? 5.592 37.715 -22.153 1.00 41.25 234 LYS A O 1
ATOM 1766 N N . ASP A 1 235 ? 3.960 37.367 -23.660 1.00 45.34 235 ASP A N 1
ATOM 1767 C CA . ASP A 1 235 ? 4.750 37.396 -24.892 1.00 45.34 235 ASP A CA 1
ATOM 1768 C C . ASP A 1 235 ? 4.870 38.851 -25.367 1.00 45.34 235 ASP A C 1
ATOM 1770 O O . ASP A 1 235 ? 3.843 39.437 -25.698 1.00 45.34 235 ASP A O 1
ATOM 1774 N N . VAL A 1 236 ? 6.082 39.421 -25.455 1.00 41.94 236 VAL A N 1
ATOM 1775 C CA . VAL A 1 236 ? 6.437 40.461 -26.449 1.00 41.94 236 VAL A CA 1
ATOM 1776 C C . VAL A 1 236 ? 7.954 40.457 -26.707 1.00 41.94 236 VAL A C 1
ATOM 1778 O O . VAL A 1 236 ? 8.764 40.713 -25.819 1.00 41.94 236 VAL A O 1
ATOM 1781 N N . HIS A 1 237 ? 8.325 40.250 -27.971 1.00 45.59 237 HIS A N 1
ATOM 1782 C CA . HIS A 1 237 ? 9.632 40.540 -28.568 1.00 45.59 237 HIS A CA 1
ATOM 1783 C C . HIS A 1 237 ? 10.166 41.957 -28.271 1.00 45.59 237 HIS A C 1
ATOM 1785 O O . HIS A 1 237 ? 9.496 42.934 -28.604 1.00 45.59 237 HIS A O 1
ATOM 1791 N N . ARG A 1 238 ? 11.443 42.096 -27.872 1.00 31.38 238 ARG A N 1
ATOM 1792 C CA . ARG A 1 238 ? 12.323 43.164 -28.404 1.00 31.38 238 ARG A CA 1
ATOM 1793 C C . ARG A 1 238 ? 13.805 42.972 -28.066 1.00 31.38 238 ARG A C 1
ATOM 1795 O O . ARG A 1 238 ? 14.201 42.995 -26.909 1.00 31.38 238 ARG A O 1
ATOM 1802 N N . ILE A 1 239 ? 14.615 42.877 -29.118 1.00 41.62 239 ILE A N 1
ATOM 1803 C CA . ILE A 1 239 ? 16.041 43.243 -29.142 1.00 41.62 239 ILE A CA 1
ATOM 1804 C C . ILE A 1 239 ? 16.116 44.786 -29.068 1.00 41.62 239 ILE A C 1
ATOM 1806 O O . ILE A 1 239 ? 15.281 45.446 -29.698 1.00 41.62 239 ILE A O 1
ATOM 1810 N N . PRO A 1 240 ? 17.062 45.378 -28.311 1.00 47.97 240 PRO A N 1
ATOM 1811 C CA . PRO A 1 240 ? 18.183 46.034 -28.984 1.00 47.97 240 PRO A CA 1
ATOM 1812 C C . PRO A 1 240 ? 19.553 45.867 -28.307 1.00 47.97 240 PRO A C 1
ATOM 1814 O O . PRO A 1 240 ? 19.710 45.711 -27.102 1.00 47.97 240 PRO A O 1
ATOM 1817 N N . THR A 1 241 ? 20.541 45.940 -29.188 1.00 40.41 241 THR A N 1
ATOM 1818 C CA . THR A 1 241 ? 21.985 46.087 -29.024 1.00 40.41 241 THR A CA 1
ATOM 1819 C C . THR A 1 241 ? 22.432 47.429 -28.421 1.00 40.41 241 THR A C 1
ATOM 1821 O O . THR A 1 241 ? 21.804 48.450 -28.681 1.00 40.41 241 THR A O 1
ATOM 1824 N N . ALA A 1 242 ? 23.640 47.387 -27.835 1.00 38.31 242 ALA A N 1
ATOM 1825 C CA . ALA A 1 242 ? 24.680 48.430 -27.740 1.00 38.31 242 ALA A CA 1
ATOM 1826 C C . ALA A 1 242 ? 24.683 49.432 -26.561 1.00 38.31 242 ALA A C 1
ATOM 1828 O O . ALA A 1 242 ? 23.799 50.269 -26.438 1.00 38.31 242 ALA A O 1
ATOM 1829 N N . GLY A 1 243 ? 25.823 49.450 -25.845 1.00 33.06 243 GLY A N 1
ATOM 1830 C CA . GLY A 1 243 ? 26.635 50.667 -25.674 1.00 33.06 243 GLY A CA 1
ATOM 1831 C C . GLY A 1 243 ? 26.861 51.212 -24.252 1.00 33.06 243 GLY A C 1
ATOM 1832 O O . GLY A 1 243 ? 25.900 51.403 -23.521 1.00 33.06 243 GLY A O 1
ATOM 1833 N N . ALA A 1 244 ? 28.130 51.583 -23.989 1.00 33.94 244 ALA A N 1
ATOM 1834 C CA . ALA A 1 244 ? 28.660 52.519 -22.970 1.00 33.94 244 ALA A CA 1
ATOM 1835 C C . ALA A 1 244 ? 28.735 52.006 -21.509 1.00 33.94 244 ALA A C 1
ATOM 1837 O O . ALA A 1 244 ? 27.745 51.565 -20.943 1.00 33.94 244 ALA A O 1
ATOM 1838 N N . ASP A 1 245 ? 29.928 51.832 -20.922 1.00 36.53 245 ASP A N 1
ATOM 1839 C CA . ASP A 1 245 ? 30.878 52.830 -20.363 1.00 36.53 245 ASP A CA 1
ATOM 1840 C C . ASP A 1 245 ? 30.495 53.343 -18.959 1.00 36.53 245 ASP A C 1
ATOM 1842 O O . ASP A 1 245 ? 29.370 53.770 -18.725 1.00 36.53 245 ASP A O 1
ATOM 1846 N N . GLY A 1 246 ? 31.485 53.368 -18.054 1.00 34.66 246 GLY A N 1
ATOM 1847 C CA . GLY A 1 246 ? 31.438 54.045 -16.745 1.00 34.66 246 GLY A CA 1
ATOM 1848 C C . GLY A 1 246 ? 31.667 53.084 -15.569 1.00 34.66 246 GLY A C 1
ATOM 1849 O O . GLY A 1 246 ? 30.775 52.331 -15.210 1.00 34.66 246 GLY A O 1
ATOM 1850 N N . ALA A 1 247 ? 32.890 52.892 -15.070 1.00 36.75 247 ALA A N 1
ATOM 1851 C CA . ALA A 1 247 ? 33.686 53.789 -14.217 1.00 36.75 247 ALA A CA 1
ATOM 1852 C C . ALA A 1 247 ? 33.255 53.802 -12.732 1.00 36.75 247 ALA A C 1
ATOM 1854 O O . ALA A 1 247 ? 32.160 54.228 -12.397 1.00 36.75 247 ALA A O 1
ATOM 1855 N N . GLN A 1 248 ? 34.208 53.367 -11.896 1.00 40.50 248 GLN A N 1
ATOM 1856 C CA . GLN A 1 248 ? 34.567 53.842 -10.550 1.00 40.50 248 GLN A CA 1
ATOM 1857 C C . GLN A 1 248 ? 33.483 54.064 -9.483 1.00 40.50 248 GLN A C 1
ATOM 1859 O O . GLN A 1 248 ? 32.623 54.930 -9.586 1.00 40.50 248 GLN A O 1
ATOM 1864 N N . GLY A 1 249 ? 33.696 53.389 -8.353 1.00 33.66 249 GLY A N 1
ATOM 1865 C CA . GLY A 1 249 ? 33.102 53.715 -7.064 1.00 33.66 249 GLY A CA 1
ATOM 1866 C C . GLY A 1 249 ? 33.731 52.865 -5.968 1.00 33.66 249 GLY A C 1
ATOM 1867 O O . GLY A 1 249 ? 33.174 51.836 -5.601 1.00 33.66 249 GLY A O 1
ATOM 1868 N N . ASP A 1 250 ? 34.912 53.278 -5.503 1.00 42.44 250 ASP A N 1
ATOM 1869 C CA . ASP A 1 250 ? 35.393 52.945 -4.163 1.00 42.44 250 ASP A CA 1
ATOM 1870 C C . ASP A 1 250 ? 34.369 53.468 -3.148 1.00 42.44 250 ASP A C 1
ATOM 1872 O O . ASP A 1 250 ? 34.039 54.653 -3.188 1.00 42.44 250 ASP A O 1
ATOM 1876 N N . ASP A 1 251 ? 33.918 52.636 -2.211 1.00 41.03 251 ASP A N 1
ATOM 1877 C CA . ASP A 1 251 ? 33.677 53.133 -0.860 1.00 41.03 251 ASP A CA 1
ATOM 1878 C C . ASP A 1 251 ? 33.871 52.030 0.177 1.00 41.03 251 ASP A C 1
ATOM 1880 O O . ASP A 1 251 ? 33.438 50.884 0.033 1.00 41.03 251 ASP A O 1
ATOM 1884 N N . SER A 1 252 ? 34.596 52.418 1.214 1.00 42.03 252 SER A N 1
ATOM 1885 C CA . SER A 1 252 ? 34.956 51.619 2.368 1.00 42.03 252 SER A CA 1
ATOM 1886 C C . SER A 1 252 ? 33.843 51.722 3.400 1.00 42.03 252 SER A C 1
ATOM 1888 O O . SER A 1 252 ? 33.393 52.816 3.725 1.00 42.03 252 SER A O 1
ATOM 1890 N N . THR A 1 253 ? 33.460 50.617 4.033 1.00 42.97 253 THR A N 1
ATOM 1891 C CA . THR A 1 253 ? 32.925 50.715 5.395 1.00 42.97 253 THR A CA 1
ATOM 1892 C C . THR A 1 253 ? 33.389 49.532 6.227 1.00 42.97 253 THR A C 1
ATOM 1894 O O . THR A 1 253 ? 33.154 48.367 5.913 1.00 42.97 253 THR A O 1
ATOM 1897 N N . GLU A 1 254 ? 34.127 49.892 7.269 1.00 43.72 254 GLU A N 1
ATOM 1898 C CA . GLU A 1 254 ? 34.694 49.053 8.310 1.00 43.72 254 GLU A CA 1
ATOM 1899 C C . GLU A 1 254 ? 33.634 48.568 9.315 1.00 43.72 254 GLU A C 1
ATOM 1901 O O . GLU A 1 254 ? 32.597 49.198 9.508 1.00 43.72 254 GLU A O 1
ATOM 1906 N N . GLY A 1 255 ? 33.991 47.508 10.051 1.00 32.12 255 GLY A N 1
ATOM 1907 C CA . GLY A 1 255 ? 33.409 47.150 11.350 1.00 32.12 255 GLY A CA 1
ATOM 1908 C C . GLY A 1 255 ? 32.469 45.940 11.296 1.00 32.12 255 GLY A C 1
ATOM 1909 O O . GLY A 1 255 ? 31.476 45.945 10.592 1.00 32.12 255 GLY A O 1
ATOM 1910 N N . GLY A 1 256 ? 32.675 44.848 12.024 1.00 31.77 256 GLY A N 1
ATOM 1911 C CA . GLY A 1 256 ? 33.657 44.539 13.045 1.00 31.77 256 GLY A CA 1
ATOM 1912 C C . GLY A 1 256 ? 33.322 43.190 13.691 1.00 31.77 256 GLY A C 1
ATOM 1913 O O . GLY A 1 256 ? 32.173 42.761 13.724 1.00 31.77 256 GLY A O 1
ATOM 1914 N N . THR A 1 257 ? 34.367 42.592 14.261 1.00 32.91 257 THR A N 1
ATOM 1915 C CA . THR A 1 257 ? 34.393 41.658 15.402 1.00 32.91 257 THR A CA 1
ATOM 1916 C C . THR A 1 257 ? 33.932 40.198 15.256 1.00 32.91 257 THR A C 1
ATOM 1918 O O . THR A 1 257 ? 32.746 39.912 15.216 1.00 32.91 257 THR A O 1
ATOM 1921 N N . ALA A 1 258 ? 34.948 39.321 15.389 1.00 33.78 258 ALA A N 1
ATOM 1922 C CA . ALA A 1 258 ? 35.031 38.078 16.185 1.00 33.78 258 ALA A CA 1
ATOM 1923 C C . ALA A 1 258 ? 34.076 36.915 15.806 1.00 33.78 258 ALA A C 1
ATOM 1925 O O . ALA A 1 258 ? 32.924 37.116 15.481 1.00 33.78 258 ALA A O 1
ATOM 1926 N N . VAL A 1 259 ? 34.442 35.628 15.817 1.00 36.34 259 VAL A N 1
ATOM 1927 C CA . VAL A 1 259 ? 35.267 34.854 16.752 1.00 36.34 259 VAL A CA 1
ATOM 1928 C C . VAL A 1 259 ? 35.681 33.526 16.068 1.00 36.34 259 VAL A C 1
ATOM 1930 O O . VAL A 1 259 ? 34.961 33.011 15.221 1.00 36.34 259 VAL A O 1
ATOM 1933 N N . ALA A 1 260 ? 36.777 32.933 16.551 1.00 36.38 260 ALA A N 1
ATOM 1934 C CA . ALA A 1 260 ? 37.048 31.488 16.623 1.00 36.38 260 ALA A CA 1
ATOM 1935 C C . ALA A 1 260 ? 37.501 30.708 15.367 1.00 36.38 260 ALA A C 1
ATOM 1937 O O . ALA A 1 260 ? 36.738 30.115 14.611 1.00 36.38 260 ALA A O 1
ATOM 1938 N N . SER A 1 261 ? 38.825 30.576 15.304 1.00 37.16 261 SER A N 1
ATOM 1939 C CA . SER A 1 261 ? 39.599 29.384 14.949 1.00 37.16 261 SER A CA 1
ATOM 1940 C C . SER A 1 261 ? 38.900 28.028 15.152 1.00 37.16 261 SER A C 1
ATOM 1942 O O . SER A 1 261 ? 38.545 27.681 16.276 1.00 37.16 261 SER A O 1
ATOM 1944 N N . ALA A 1 262 ? 38.890 27.192 14.108 1.00 38.06 262 ALA A N 1
ATOM 1945 C CA . ALA A 1 262 ? 39.001 25.734 14.231 1.00 38.06 262 ALA A CA 1
ATOM 1946 C C . ALA A 1 262 ? 39.522 25.100 12.922 1.00 38.06 262 ALA A C 1
ATOM 1948 O O . ALA A 1 262 ? 38.804 24.884 11.952 1.00 38.06 262 ALA A O 1
ATOM 1949 N N . SER A 1 263 ? 40.829 24.858 12.926 1.00 34.06 263 SER A N 1
ATOM 1950 C CA . SER A 1 263 ? 41.599 23.773 12.309 1.00 34.06 263 SER A CA 1
ATOM 1951 C C . SER A 1 263 ? 40.917 22.830 11.299 1.00 34.06 263 SER A C 1
ATOM 1953 O O . SER A 1 263 ? 40.124 21.959 11.647 1.00 34.06 263 SER A O 1
ATOM 1955 N N . ARG A 1 264 ? 41.404 22.892 10.052 1.00 40.78 264 ARG A N 1
ATOM 1956 C CA . ARG A 1 264 ? 41.350 21.815 9.047 1.00 40.78 264 ARG A CA 1
ATOM 1957 C C . ARG A 1 264 ? 42.181 20.602 9.502 1.00 40.78 264 ARG A C 1
ATOM 1959 O O . ARG A 1 264 ? 43.338 20.807 9.872 1.00 40.78 264 ARG A O 1
ATOM 1966 N N . PRO A 1 265 ? 41.714 19.350 9.349 1.00 46.38 265 PRO A N 1
ATOM 1967 C CA . PRO A 1 265 ? 42.612 18.211 9.273 1.00 46.38 265 PRO A CA 1
ATOM 1968 C C . PRO A 1 265 ? 42.987 17.912 7.819 1.00 46.38 265 PRO A C 1
ATOM 1970 O O . PRO A 1 265 ? 42.158 17.847 6.911 1.00 46.38 265 PRO A O 1
ATOM 1973 N N . ALA A 1 266 ? 44.292 17.761 7.636 1.00 36.06 266 ALA A N 1
ATOM 1974 C CA . ALA A 1 266 ? 44.965 17.476 6.392 1.00 36.06 266 ALA A CA 1
ATOM 1975 C C . ALA A 1 266 ? 44.668 16.068 5.856 1.00 36.06 266 ALA A C 1
ATOM 1977 O O . ALA A 1 266 ? 44.637 15.075 6.582 1.00 36.06 266 ALA A O 1
ATOM 1978 N N . SER A 1 267 ? 44.558 16.030 4.530 1.00 38.00 267 SER A N 1
ATOM 1979 C CA . SER A 1 267 ? 44.805 14.901 3.638 1.00 38.00 267 SER A CA 1
ATOM 1980 C C . SER A 1 267 ? 45.945 13.991 4.121 1.00 38.00 267 SER A C 1
ATOM 1982 O O . SER A 1 267 ? 47.101 14.412 4.186 1.00 38.00 267 SER A O 1
ATOM 1984 N N . ARG A 1 268 ? 45.633 12.712 4.358 1.00 40.22 268 ARG A N 1
ATOM 1985 C CA . ARG A 1 268 ? 46.607 11.613 4.375 1.00 40.22 268 ARG A CA 1
ATOM 1986 C C . ARG A 1 268 ? 46.275 10.628 3.256 1.00 40.22 268 ARG A C 1
ATOM 1988 O O . ARG A 1 268 ? 45.332 9.851 3.363 1.00 40.22 268 ARG A O 1
ATOM 1995 N N . GLN A 1 269 ? 47.087 10.660 2.204 1.00 40.94 269 GLN A N 1
ATOM 1996 C CA . GLN A 1 269 ? 47.298 9.521 1.314 1.00 40.94 269 GLN A CA 1
ATOM 1997 C C . GLN A 1 269 ? 48.133 8.450 2.033 1.00 40.94 269 GLN A C 1
ATOM 1999 O O . GLN A 1 269 ? 49.069 8.802 2.755 1.00 40.94 269 GLN A O 1
ATOM 2004 N N . PRO A 1 270 ? 47.893 7.161 1.754 1.00 49.53 270 PRO A N 1
ATOM 2005 C CA . PRO A 1 270 ? 48.941 6.159 1.790 1.00 49.53 270 PRO A CA 1
ATOM 2006 C C . PRO A 1 270 ? 49.326 5.719 0.372 1.00 49.53 270 PRO A C 1
ATOM 2008 O O . PRO A 1 270 ? 48.511 5.247 -0.420 1.00 49.53 270 PRO A O 1
ATOM 2011 N N . VAL A 1 271 ? 50.617 5.885 0.093 1.00 42.72 271 VAL A N 1
ATOM 2012 C CA . VAL A 1 271 ? 51.378 5.263 -0.991 1.00 42.72 271 VAL A CA 1
ATOM 2013 C C . VAL A 1 271 ? 51.729 3.827 -0.583 1.00 42.72 271 VAL A C 1
ATOM 2015 O O . VAL A 1 271 ? 52.162 3.603 0.546 1.00 42.72 271 VAL A O 1
ATOM 2018 N N . GLY A 1 272 ? 51.615 2.885 -1.524 1.00 34.38 272 GLY A N 1
ATOM 2019 C CA . GLY A 1 272 ? 52.164 1.523 -1.438 1.00 34.38 272 GLY A CA 1
ATOM 2020 C C . GLY A 1 272 ? 51.075 0.441 -1.479 1.00 34.38 272 GLY A C 1
ATOM 2021 O O . GLY A 1 272 ? 50.116 0.504 -0.729 1.00 34.38 272 GLY A O 1
ATOM 2022 N N . GLY A 1 273 ? 51.115 -0.584 -2.325 1.00 33.97 273 GLY A N 1
ATOM 2023 C CA . GLY A 1 273 ? 52.137 -1.019 -3.263 1.00 33.97 273 GLY A CA 1
ATOM 2024 C C . GLY A 1 273 ? 51.537 -2.037 -4.236 1.00 33.97 273 GLY A C 1
ATOM 2025 O O . GLY A 1 273 ? 50.614 -2.781 -3.912 1.00 33.97 273 GLY A O 1
ATOM 2026 N N . ILE A 1 274 ? 52.063 -2.022 -5.455 1.00 42.91 274 ILE A N 1
ATOM 2027 C CA . ILE A 1 274 ? 51.723 -2.927 -6.546 1.00 42.91 274 ILE A CA 1
ATOM 2028 C C . ILE A 1 274 ? 52.446 -4.251 -6.281 1.00 42.91 274 ILE A C 1
ATOM 2030 O O . ILE A 1 274 ? 53.671 -4.311 -6.334 1.00 42.91 274 ILE A O 1
ATOM 2034 N N . GLY A 1 275 ? 51.685 -5.306 -5.995 1.00 36.28 275 GLY A N 1
ATOM 2035 C CA . GLY A 1 275 ? 52.184 -6.668 -5.815 1.00 36.28 275 GLY A CA 1
ATOM 2036 C C . GLY A 1 275 ? 51.318 -7.659 -6.584 1.00 36.28 275 GLY A C 1
ATOM 2037 O O . GLY A 1 275 ? 50.308 -8.141 -6.085 1.00 36.28 275 GLY A O 1
ATOM 2038 N N . ARG A 1 276 ? 51.712 -7.934 -7.827 1.00 45.34 276 ARG A N 1
ATOM 2039 C CA . ARG A 1 276 ? 51.150 -8.960 -8.715 1.00 45.34 276 ARG A CA 1
ATOM 2040 C C . ARG A 1 276 ? 51.799 -10.311 -8.381 1.00 45.34 276 ARG A C 1
ATOM 2042 O O . ARG A 1 276 ? 53.026 -10.345 -8.307 1.00 45.34 276 ARG A O 1
ATOM 2049 N N . PRO A 1 277 ? 51.052 -11.424 -8.307 1.00 46.22 277 PRO A N 1
ATOM 2050 C CA . PRO A 1 277 ? 51.632 -12.725 -8.618 1.00 46.22 277 PRO A CA 1
ATOM 2051 C C . PRO A 1 277 ? 50.964 -13.357 -9.854 1.00 46.22 277 PRO A C 1
ATOM 2053 O O . PRO A 1 277 ? 49.755 -13.209 -10.056 1.00 46.22 277 PRO A O 1
ATOM 2056 N N . PRO A 1 278 ? 51.737 -14.046 -10.711 1.00 52.22 278 PRO A N 1
ATOM 2057 C CA . PRO A 1 278 ? 51.219 -14.834 -11.821 1.00 52.22 278 PRO A CA 1
ATOM 2058 C C . PRO A 1 278 ? 50.880 -16.257 -11.351 1.00 52.22 278 PRO A C 1
ATOM 2060 O O . PRO A 1 278 ? 51.361 -16.705 -10.314 1.00 52.22 278 PRO A O 1
ATOM 2063 N N . GLY A 1 279 ? 50.139 -17.009 -12.167 1.00 36.28 279 GLY A N 1
ATOM 2064 C CA . GLY A 1 279 ? 50.210 -18.473 -12.111 1.00 36.28 279 GLY A CA 1
ATOM 2065 C C . GLY A 1 279 ? 48.874 -19.190 -12.164 1.00 36.28 279 GLY A C 1
ATOM 2066 O O . GLY A 1 279 ? 48.392 -19.717 -11.169 1.00 36.28 279 GLY A O 1
ATOM 2067 N N . VAL A 1 280 ? 48.329 -19.286 -13.373 1.00 46.78 280 VAL A N 1
ATOM 2068 C CA . VAL A 1 280 ? 47.376 -20.327 -13.759 1.00 46.78 280 VAL A CA 1
ATOM 2069 C C . VAL A 1 280 ? 48.069 -21.684 -13.621 1.00 46.78 280 VAL A C 1
ATOM 2071 O O . VAL A 1 280 ? 49.010 -21.964 -14.359 1.00 46.78 280 VAL A O 1
ATOM 2074 N N . THR A 1 281 ? 47.590 -22.555 -12.731 1.00 40.94 281 THR A N 1
ATOM 2075 C CA . THR A 1 281 ? 47.805 -24.001 -12.872 1.00 40.94 281 THR A CA 1
ATOM 2076 C C . THR A 1 281 ? 46.511 -24.773 -12.653 1.00 40.94 281 THR A C 1
ATOM 2078 O O . THR A 1 281 ? 45.695 -24.503 -11.778 1.00 40.94 281 THR A O 1
ATOM 2081 N N . LYS A 1 282 ? 46.340 -25.726 -13.559 1.00 45.81 282 LYS A N 1
ATOM 2082 C CA . LYS A 1 282 ? 45.220 -26.624 -13.792 1.00 45.81 282 LYS A CA 1
ATOM 2083 C C . LYS A 1 282 ? 45.463 -27.894 -12.961 1.00 45.81 282 LYS A C 1
ATOM 2085 O O . LYS A 1 282 ? 46.467 -28.561 -13.186 1.00 45.81 282 LYS A O 1
ATOM 2090 N N . ARG A 1 283 ? 44.565 -28.250 -12.037 1.00 38.25 283 ARG A N 1
ATOM 2091 C CA . ARG A 1 283 ? 44.442 -29.588 -11.410 1.00 38.25 283 ARG A CA 1
ATOM 2092 C C . ARG A 1 283 ? 42.953 -29.803 -11.117 1.00 38.25 283 ARG A C 1
ATOM 2094 O O . ARG A 1 283 ? 42.353 -28.986 -10.437 1.00 38.25 283 ARG A O 1
ATOM 2101 N N . GLN A 1 284 ? 42.255 -30.623 -11.903 1.00 38.62 284 GLN A N 1
ATOM 2102 C CA . GLN A 1 284 ? 42.028 -32.067 -11.707 1.00 38.62 284 GLN A CA 1
ATOM 2103 C C . GLN A 1 284 ? 41.381 -32.413 -10.360 1.00 38.62 284 GLN A C 1
ATOM 2105 O O . GLN A 1 284 ? 41.825 -31.973 -9.306 1.00 38.62 284 GLN A O 1
ATOM 2110 N N . GLY A 1 285 ? 40.287 -33.171 -10.466 1.00 39.53 285 GLY A N 1
ATOM 2111 C CA . GLY A 1 285 ? 39.259 -33.361 -9.454 1.00 39.53 285 GLY A CA 1
ATOM 2112 C C . GLY A 1 285 ? 39.665 -34.146 -8.211 1.00 39.53 285 GLY A C 1
ATOM 2113 O O . GLY A 1 285 ? 40.577 -34.967 -8.228 1.00 39.53 285 GLY A O 1
ATOM 2114 N N . ALA A 1 286 ? 38.890 -33.912 -7.154 1.00 38.94 286 ALA A N 1
ATOM 2115 C CA . ALA A 1 286 ? 38.713 -34.789 -6.003 1.00 38.94 286 ALA A CA 1
ATOM 2116 C C . ALA A 1 286 ? 37.357 -34.462 -5.323 1.00 38.94 286 ALA A C 1
ATOM 2118 O O . ALA A 1 286 ? 36.825 -33.371 -5.544 1.00 38.94 286 ALA A O 1
ATOM 2119 N N . PRO A 1 287 ? 36.753 -35.411 -4.585 1.00 50.97 287 PRO A N 1
ATOM 2120 C CA . PRO A 1 287 ? 35.302 -35.549 -4.481 1.00 50.97 287 PRO A CA 1
ATOM 2121 C C . PRO A 1 287 ? 34.639 -34.763 -3.338 1.00 50.97 287 PRO A C 1
ATOM 2123 O O . PRO A 1 287 ? 35.265 -34.328 -2.377 1.00 50.97 287 PRO A O 1
ATOM 2126 N N . SER A 1 288 ? 33.320 -34.635 -3.491 1.00 41.88 288 SER A N 1
ATOM 2127 C CA . SER A 1 288 ? 32.326 -34.068 -2.574 1.00 41.88 288 SER A CA 1
ATOM 2128 C C . SER A 1 288 ? 32.479 -34.526 -1.110 1.00 41.88 288 SER A C 1
ATOM 2130 O O . SER A 1 288 ? 32.503 -35.733 -0.860 1.00 41.88 288 SER A O 1
ATOM 2132 N N . PRO A 1 289 ? 32.493 -33.599 -0.129 1.00 49.31 289 PRO A N 1
ATOM 2133 C CA . PRO A 1 289 ? 32.278 -33.941 1.268 1.00 49.31 289 PRO A CA 1
ATOM 2134 C C . PRO A 1 289 ? 30.778 -33.913 1.597 1.00 49.31 289 PRO A C 1
ATOM 2136 O O . PRO A 1 289 ? 30.068 -32.948 1.307 1.00 49.31 289 PRO A O 1
ATOM 2139 N N . GLN A 1 290 ? 30.303 -34.995 2.213 1.00 48.41 290 GLN A N 1
ATOM 2140 C CA . GLN A 1 290 ? 28.957 -35.103 2.770 1.00 48.41 290 GLN A CA 1
ATOM 2141 C C . GLN A 1 290 ? 28.763 -34.146 3.959 1.00 48.41 290 GLN A C 1
ATOM 2143 O O . GLN A 1 290 ? 29.715 -33.897 4.703 1.00 48.41 290 GLN A O 1
ATOM 2148 N N . PRO A 1 291 ? 27.544 -33.628 4.189 1.00 52.91 291 PRO A N 1
ATOM 2149 C CA . PRO A 1 291 ? 27.266 -32.814 5.362 1.00 52.91 291 PRO A CA 1
ATOM 2150 C C . PRO A 1 291 ? 27.160 -33.679 6.626 1.00 52.91 291 PRO A C 1
ATOM 2152 O O . PRO A 1 291 ? 26.343 -34.596 6.711 1.00 52.91 291 PRO A O 1
ATOM 2155 N N . LEU A 1 292 ? 27.972 -33.331 7.626 1.00 42.03 292 LEU A N 1
ATOM 2156 C CA . LEU A 1 292 ? 27.861 -33.790 9.009 1.00 42.03 292 LEU A CA 1
ATOM 2157 C C . LEU A 1 292 ? 26.488 -33.403 9.576 1.00 42.03 292 LEU A C 1
ATOM 2159 O O . LEU A 1 292 ? 26.147 -32.222 9.664 1.00 42.03 292 LEU A O 1
ATOM 2163 N N . GLN A 1 293 ? 25.707 -34.408 9.971 1.00 37.00 293 GLN A N 1
ATOM 2164 C CA . GLN A 1 293 ? 24.514 -34.231 10.789 1.00 37.00 293 GLN A CA 1
ATOM 2165 C C . GLN A 1 293 ? 24.949 -33.895 12.219 1.00 37.00 293 GLN A C 1
ATOM 2167 O O . GLN A 1 293 ? 25.527 -34.728 12.913 1.00 37.00 293 GLN A O 1
ATOM 2172 N N . VAL A 1 294 ? 24.677 -32.664 12.651 1.00 36.88 294 VAL A N 1
ATOM 2173 C CA . VAL A 1 294 ? 24.735 -32.270 14.061 1.00 36.88 294 VAL A CA 1
ATOM 2174 C C . VAL A 1 294 ? 23.318 -32.372 14.610 1.00 36.88 294 VAL A C 1
ATOM 2176 O O . VAL A 1 294 ? 22.463 -31.535 14.324 1.00 36.88 294 VAL A O 1
ATOM 2179 N N . SER A 1 295 ? 23.075 -33.436 15.365 1.00 35.38 295 SER A N 1
ATOM 2180 C CA . SER A 1 295 ? 21.881 -33.625 16.180 1.00 35.38 295 SER A CA 1
ATOM 2181 C C . SER A 1 295 ? 21.939 -32.651 17.355 1.00 35.38 295 SER A C 1
ATOM 2183 O O . SER A 1 295 ? 22.771 -32.809 18.246 1.00 35.38 295 SER A O 1
ATOM 2185 N N . VAL A 1 296 ? 21.081 -31.632 17.350 1.00 38.34 296 VAL A N 1
ATOM 2186 C CA . VAL A 1 296 ? 20.830 -30.797 18.529 1.00 38.34 296 VAL A CA 1
ATOM 2187 C C . VAL A 1 296 ? 19.634 -31.394 19.258 1.00 38.34 296 VAL A C 1
ATOM 2189 O O . VAL A 1 296 ? 18.557 -31.561 18.689 1.00 38.34 296 VAL A O 1
ATOM 2192 N N . SER A 1 297 ? 19.872 -31.778 20.503 1.00 33.50 297 SER A N 1
ATOM 2193 C CA . SER A 1 297 ? 18.898 -32.335 21.429 1.00 33.50 297 SER A CA 1
ATOM 2194 C C . SER A 1 297 ? 17.941 -31.239 21.908 1.00 33.50 297 SER A C 1
ATOM 2196 O O . SER A 1 297 ? 18.329 -30.424 22.740 1.00 33.50 297 SER A O 1
ATOM 2198 N N . ASP A 1 298 ? 16.696 -31.244 21.432 1.00 35.06 298 ASP A N 1
ATOM 2199 C CA . ASP A 1 298 ? 15.596 -30.521 22.077 1.00 35.06 298 ASP A CA 1
ATOM 2200 C C . ASP A 1 298 ? 14.947 -31.432 23.124 1.00 35.06 298 ASP A C 1
ATOM 2202 O O . ASP A 1 298 ? 14.312 -32.445 22.819 1.00 35.06 298 ASP A O 1
ATOM 2206 N N . GLY A 1 299 ? 15.154 -31.076 24.389 1.00 37.81 299 GLY A N 1
ATOM 2207 C CA . GLY A 1 299 ? 14.471 -31.671 25.524 1.00 37.81 299 GLY A CA 1
ATOM 2208 C C . GLY A 1 299 ? 13.106 -31.023 25.744 1.00 37.81 299 GLY A C 1
ATOM 2209 O O . GLY A 1 299 ? 13.011 -29.814 25.919 1.00 37.81 299 GLY A O 1
ATOM 2210 N N . GLY A 1 300 ? 12.072 -31.861 25.835 1.00 38.81 300 GLY A N 1
ATOM 2211 C CA . GLY A 1 300 ? 10.887 -31.578 26.643 1.00 38.81 300 GLY A CA 1
ATOM 2212 C C . GLY A 1 300 ? 9.641 -31.109 25.895 1.00 38.81 300 GLY A C 1
ATOM 2213 O O . GLY A 1 300 ? 9.320 -29.926 25.892 1.00 38.81 300 GLY A O 1
ATOM 2214 N N . SER A 1 301 ? 8.838 -32.052 25.396 1.00 37.28 301 SER A N 1
ATOM 2215 C CA . SER A 1 301 ? 7.377 -31.951 25.508 1.00 37.28 301 SER A CA 1
ATOM 2216 C C . SER A 1 301 ? 6.702 -33.309 25.349 1.00 37.28 301 SER A C 1
ATOM 2218 O O . SER A 1 301 ? 7.081 -34.150 24.540 1.00 37.28 301 SER A O 1
ATOM 2220 N N . SER A 1 302 ? 5.731 -33.515 26.225 1.00 40.69 302 SER A N 1
ATOM 2221 C CA . SER A 1 302 ? 5.060 -34.752 26.591 1.00 40.69 302 SER A CA 1
ATOM 2222 C C . SER A 1 302 ? 4.328 -35.469 25.450 1.00 40.69 302 SER A C 1
ATOM 2224 O O . SER A 1 302 ? 3.405 -34.933 24.843 1.00 40.69 302 SER A O 1
ATOM 2226 N N . SER A 1 303 ? 4.698 -36.737 25.265 1.00 40.69 303 SER A N 1
ATOM 2227 C CA . SER A 1 303 ? 3.829 -37.912 25.094 1.00 40.69 303 SER A CA 1
ATOM 2228 C C . SER A 1 303 ? 2.307 -37.663 25.024 1.00 40.69 303 SER A C 1
ATOM 2230 O O . SER A 1 303 ? 1.635 -37.593 26.054 1.00 40.69 303 SER A O 1
ATOM 2232 N N . PHE A 1 304 ? 1.750 -37.729 23.812 1.00 43.75 304 PHE A N 1
ATOM 2233 C CA . PHE A 1 304 ? 0.439 -38.341 23.573 1.00 43.75 304 PHE A CA 1
ATOM 2234 C C . PHE A 1 304 ? 0.593 -39.338 22.416 1.00 43.75 304 PHE A C 1
ATOM 2236 O O . PHE A 1 304 ? 0.794 -38.960 21.263 1.00 43.75 304 PHE A O 1
ATOM 2243 N N . MET A 1 305 ? 0.593 -40.628 22.748 1.00 43.50 305 MET A N 1
ATOM 2244 C CA . MET A 1 305 ? 0.686 -41.734 21.795 1.00 43.50 305 MET A CA 1
ATOM 2245 C C . MET A 1 305 ? -0.615 -41.825 20.988 1.00 43.50 305 MET A C 1
ATOM 2247 O O . MET A 1 305 ? -1.627 -42.305 21.494 1.00 43.50 305 MET A O 1
ATOM 2251 N N . ALA A 1 306 ? -0.587 -41.376 19.733 1.00 40.41 306 ALA A N 1
ATOM 2252 C CA . ALA A 1 306 ? -1.599 -41.725 18.740 1.00 40.41 306 ALA A CA 1
ATOM 2253 C C . ALA A 1 306 ? -1.095 -42.917 17.901 1.00 40.41 306 ALA A C 1
ATOM 2255 O O . ALA A 1 306 ? 0.079 -42.939 17.520 1.00 40.41 306 ALA A O 1
ATOM 2256 N N . PRO A 1 307 ? -1.944 -43.919 17.617 1.00 46.72 307 PRO A N 1
ATOM 2257 C CA . PRO A 1 307 ? -1.512 -45.155 16.986 1.00 46.72 307 PRO A CA 1
ATOM 2258 C C . PRO A 1 307 ? -1.178 -44.948 15.505 1.00 46.72 307 PRO A C 1
ATOM 2260 O O . PRO A 1 307 ? -1.929 -44.349 14.735 1.00 46.72 307 PRO A O 1
ATOM 2263 N N . VAL A 1 308 ? -0.034 -45.505 15.115 1.00 44.62 308 VAL A N 1
ATOM 2264 C CA . VAL A 1 308 ? 0.471 -45.588 13.744 1.00 44.62 308 VAL A CA 1
ATOM 2265 C C . VAL A 1 308 ? -0.383 -46.592 12.968 1.00 44.62 308 VAL A C 1
ATOM 2267 O O . VAL A 1 308 ? -0.131 -47.792 12.972 1.00 44.62 308 VAL A O 1
ATOM 2270 N N . GLY A 1 309 ? -1.424 -46.083 12.313 1.00 38.28 309 GLY A N 1
ATOM 2271 C CA . GLY A 1 309 ? -2.284 -46.815 11.385 1.00 38.28 309 GLY A CA 1
ATOM 2272 C C . GLY A 1 309 ? -2.514 -45.984 10.129 1.00 38.28 309 GLY A C 1
ATOM 2273 O O . GLY A 1 309 ? -3.592 -45.431 9.927 1.00 38.28 309 GLY A O 1
ATOM 2274 N N . SER A 1 310 ? -1.472 -45.842 9.306 1.00 40.50 310 SER A N 1
ATOM 2275 C CA . SER A 1 310 ? -1.470 -45.045 8.074 1.00 40.50 310 SER A CA 1
ATOM 2276 C C . SER A 1 310 ? -2.346 -45.670 6.987 1.00 40.50 310 SER A C 1
ATOM 2278 O O . SER A 1 310 ? -1.865 -46.273 6.028 1.00 40.50 310 SER A O 1
ATOM 2280 N N . SER A 1 311 ? -3.655 -45.477 7.117 1.00 41.56 311 SER A N 1
ATOM 2281 C CA . SER A 1 311 ? -4.599 -45.585 6.014 1.00 41.56 311 SER A CA 1
ATOM 2282 C C . SER A 1 311 ? -4.199 -44.550 4.959 1.00 41.56 311 SER A C 1
ATOM 2284 O O . SER A 1 311 ? -4.350 -43.348 5.182 1.00 41.56 311 SER A O 1
ATOM 2286 N N . ARG A 1 312 ? -3.696 -45.005 3.803 1.00 44.09 312 ARG A N 1
ATOM 2287 C CA . ARG A 1 312 ? -3.537 -44.205 2.575 1.00 44.09 312 ARG A CA 1
ATOM 2288 C C . ARG A 1 312 ? -4.921 -43.770 2.076 1.00 44.09 312 ARG A C 1
ATOM 2290 O O . ARG A 1 312 ? -5.410 -44.264 1.067 1.00 44.09 312 ARG A O 1
ATOM 2297 N N . ARG A 1 313 ? -5.599 -42.881 2.804 1.00 48.81 313 ARG A N 1
ATOM 2298 C CA . ARG A 1 313 ? -6.712 -42.120 2.238 1.00 48.81 313 ARG A CA 1
ATOM 2299 C C . ARG A 1 313 ? -6.095 -41.274 1.136 1.00 48.81 313 ARG A C 1
ATOM 2301 O O . ARG A 1 313 ? -5.154 -40.529 1.411 1.00 48.81 313 ARG A O 1
ATOM 2308 N N . ALA A 1 314 ? -6.558 -41.471 -0.096 1.00 54.62 314 ALA A N 1
ATOM 2309 C CA . ALA A 1 314 ? -6.175 -40.661 -1.239 1.00 54.62 314 ALA A CA 1
ATOM 2310 C C . ALA A 1 314 ? -6.227 -39.191 -0.808 1.00 54.62 314 ALA A C 1
ATOM 2312 O O . ALA A 1 314 ? -7.292 -38.691 -0.439 1.00 54.62 314 ALA A O 1
ATOM 2313 N N . ARG A 1 315 ? -5.059 -38.537 -0.735 1.00 66.50 315 ARG A N 1
ATOM 2314 C CA . ARG A 1 315 ? -4.999 -37.094 -0.509 1.00 66.50 315 ARG A CA 1
ATOM 2315 C C . ARG A 1 315 ? -5.813 -36.482 -1.636 1.00 66.50 315 ARG A C 1
ATOM 2317 O O . ARG A 1 315 ? -5.488 -36.704 -2.800 1.00 66.50 315 ARG A O 1
ATOM 2324 N N . GLY A 1 316 ? -6.887 -35.783 -1.280 1.00 76.06 316 GLY A N 1
ATOM 2325 C CA . GLY A 1 316 ? -7.600 -34.957 -2.241 1.00 76.06 316 GLY A CA 1
ATOM 2326 C C . GLY A 1 316 ? -6.622 -34.002 -2.936 1.00 76.06 316 GLY A C 1
ATOM 2327 O O . GLY A 1 316 ? -5.538 -33.751 -2.401 1.00 76.06 316 GLY A O 1
ATOM 2328 N N . PRO A 1 317 ? -6.976 -33.496 -4.126 1.00 83.50 317 PRO A N 1
ATOM 2329 C CA . PRO A 1 317 ? -6.129 -32.559 -4.850 1.00 83.50 317 PRO A CA 1
ATOM 2330 C C . PRO A 1 317 ? -5.777 -31.366 -3.953 1.00 83.50 317 PRO A C 1
ATOM 2332 O O . PRO A 1 317 ? -6.642 -30.837 -3.252 1.00 83.50 317 PRO A O 1
ATOM 2335 N N . ASP A 1 318 ? -4.505 -30.963 -3.956 1.00 88.25 318 ASP A N 1
ATOM 2336 C CA . ASP A 1 318 ? -4.025 -29.831 -3.165 1.00 88.25 318 ASP A CA 1
ATOM 2337 C C . ASP A 1 318 ? -4.733 -28.549 -3.628 1.00 88.25 318 ASP A C 1
ATOM 2339 O O . ASP A 1 318 ? -4.388 -27.945 -4.647 1.00 88.25 318 ASP A O 1
ATOM 2343 N N . THR A 1 319 ? -5.722 -28.105 -2.850 1.00 92.25 319 THR A N 1
ATOM 2344 C CA . THR A 1 319 ? -6.571 -26.943 -3.167 1.00 92.25 319 THR A CA 1
ATOM 2345 C C . THR A 1 319 ? -5.821 -25.610 -3.132 1.00 92.25 319 THR A C 1
ATOM 2347 O O . THR A 1 319 ? -6.401 -24.569 -3.421 1.00 92.25 319 THR A O 1
ATOM 2350 N N . THR A 1 320 ? -4.549 -25.615 -2.725 1.00 93.75 320 THR A N 1
ATOM 2351 C CA . THR A 1 320 ? -3.713 -24.414 -2.597 1.00 93.75 320 THR A CA 1
ATOM 2352 C C . THR A 1 320 ? -2.874 -24.118 -3.835 1.00 93.75 320 THR A C 1
ATOM 2354 O O . THR A 1 320 ? -2.103 -23.161 -3.826 1.00 93.75 320 THR A O 1
ATOM 2357 N N . THR A 1 321 ? -2.949 -24.959 -4.864 1.00 96.25 321 THR A N 1
ATOM 2358 C CA . THR A 1 321 ? -2.136 -24.847 -6.081 1.00 96.25 321 THR A CA 1
ATOM 2359 C C . THR A 1 321 ? -2.742 -23.872 -7.089 1.00 96.25 321 THR A C 1
ATOM 2361 O O . THR A 1 321 ? -3.951 -23.621 -7.086 1.00 96.25 321 THR A O 1
ATOM 2364 N N . LEU A 1 322 ? -1.897 -23.318 -7.963 1.00 96.31 322 LEU A N 1
ATOM 2365 C CA . LEU A 1 322 ? -2.341 -22.459 -9.063 1.00 96.31 322 LEU A CA 1
ATOM 2366 C C . LEU A 1 322 ? -3.214 -23.236 -10.063 1.00 96.31 322 LEU A C 1
ATOM 2368 O O . LEU A 1 322 ? -4.216 -22.706 -10.529 1.00 96.31 322 LEU A O 1
ATOM 2372 N N . ASP A 1 323 ? -2.909 -24.512 -10.305 1.00 96.50 323 ASP A N 1
ATOM 2373 C CA . ASP A 1 323 ? -3.699 -25.381 -11.188 1.00 96.50 323 ASP A CA 1
ATOM 2374 C C . ASP A 1 323 ? -5.145 -25.530 -10.696 1.00 96.50 323 ASP A C 1
ATOM 2376 O O . ASP A 1 323 ? -6.097 -25.458 -11.477 1.00 96.50 323 ASP A O 1
ATOM 2380 N N . TYR A 1 324 ? -5.332 -25.657 -9.377 1.00 96.12 324 TYR A N 1
ATOM 2381 C CA . TYR A 1 324 ? -6.665 -25.677 -8.783 1.00 96.12 324 TYR A CA 1
ATOM 2382 C C . TYR A 1 324 ? -7.406 -24.353 -9.018 1.00 96.12 324 TYR A C 1
ATOM 2384 O O . TYR A 1 324 ? -8.576 -24.375 -9.399 1.00 96.12 324 TYR A O 1
ATOM 2392 N N . LEU A 1 325 ? -6.733 -23.204 -8.872 1.00 97.06 325 LEU A N 1
ATOM 2393 C CA . LEU A 1 325 ? -7.315 -21.895 -9.197 1.00 97.06 325 LEU A CA 1
ATOM 2394 C C . LEU A 1 325 ? -7.744 -21.825 -10.671 1.00 97.06 325 LEU A C 1
ATOM 2396 O O . LEU A 1 325 ? -8.878 -21.449 -10.954 1.00 97.06 325 LEU A O 1
ATOM 2400 N N . MET A 1 326 ? -6.872 -22.235 -11.595 1.00 96.75 326 MET A N 1
ATOM 2401 C CA . MET A 1 326 ? -7.160 -22.242 -13.033 1.00 96.75 326 MET A CA 1
ATOM 2402 C C . MET A 1 326 ? -8.374 -23.109 -13.364 1.00 96.75 326 MET A C 1
ATOM 2404 O O . MET A 1 326 ? -9.249 -22.674 -14.109 1.00 96.75 326 MET A O 1
ATOM 2408 N N . SER A 1 327 ? -8.480 -24.299 -12.763 1.00 96.25 327 SER A N 1
ATOM 2409 C CA . SER A 1 327 ? -9.651 -25.162 -12.952 1.00 96.25 327 SER A CA 1
ATOM 2410 C C . SER A 1 327 ? -10.950 -24.475 -12.510 1.00 96.25 327 SER A C 1
ATOM 2412 O O . SER A 1 327 ? -11.967 -24.566 -13.187 1.00 96.25 327 SER A O 1
ATOM 2414 N N . ARG A 1 328 ? -10.913 -23.704 -11.416 1.00 96.12 328 ARG A N 1
ATOM 2415 C CA . ARG A 1 328 ? -12.076 -22.973 -10.890 1.00 96.12 328 ARG A CA 1
ATOM 2416 C C . ARG A 1 328 ? -12.443 -21.755 -11.730 1.00 96.12 328 ARG A C 1
ATOM 2418 O O . ARG A 1 328 ? -13.627 -21.454 -11.861 1.00 96.12 328 ARG A O 1
ATOM 2425 N N . VAL A 1 329 ? -11.459 -21.086 -12.325 1.00 96.62 329 VAL A N 1
ATOM 2426 C CA . VAL A 1 329 ? -11.688 -20.021 -13.313 1.00 96.62 329 VAL A CA 1
ATOM 2427 C C . VAL A 1 329 ? -12.381 -20.589 -14.553 1.00 96.62 329 VAL A C 1
ATOM 2429 O O . VAL A 1 329 ? -13.401 -20.047 -14.966 1.00 96.62 329 VAL A O 1
ATOM 2432 N N . ARG A 1 330 ? -11.892 -21.716 -15.092 1.00 95.75 330 ARG A N 1
ATOM 2433 C CA . ARG A 1 330 ? -12.486 -22.372 -16.272 1.00 95.75 330 ARG A CA 1
ATOM 2434 C C . ARG A 1 330 ? -13.917 -22.839 -16.037 1.00 95.75 330 ARG A C 1
ATOM 2436 O O . ARG A 1 330 ? -14.758 -22.667 -16.907 1.00 95.75 330 ARG A O 1
ATOM 2443 N N . LEU A 1 331 ? -14.201 -23.356 -14.841 1.00 94.75 331 LEU A N 1
ATOM 2444 C CA . LEU A 1 331 ? -15.553 -23.732 -14.414 1.00 94.75 331 LEU A CA 1
ATOM 2445 C C . LEU A 1 331 ? -16.476 -22.523 -14.153 1.00 94.75 331 LEU A C 1
ATOM 2447 O O . LEU A 1 331 ? -17.622 -22.708 -13.756 1.00 94.75 331 LEU A O 1
ATOM 2451 N N . GLY A 1 332 ? -15.992 -21.285 -14.302 1.00 95.25 332 GLY A N 1
ATOM 2452 C CA . GLY A 1 332 ? -16.784 -20.071 -14.089 1.00 95.25 332 GLY A CA 1
ATOM 2453 C C . GLY A 1 332 ? -17.042 -19.723 -12.619 1.00 95.25 332 GLY A C 1
ATOM 2454 O O . GLY A 1 332 ? -17.802 -18.802 -12.332 1.00 95.25 332 GLY A O 1
ATOM 2455 N N . HIS A 1 333 ? -16.400 -20.411 -11.669 1.00 95.44 333 HIS A N 1
ATOM 2456 C CA . HIS A 1 333 ? -16.550 -20.117 -10.237 1.00 95.44 333 HIS A CA 1
ATOM 2457 C C . HIS A 1 333 ? -15.889 -18.784 -9.859 1.00 95.44 333 HIS A C 1
ATOM 2459 O O . HIS A 1 333 ? -16.324 -18.101 -8.932 1.00 95.44 333 HIS A O 1
ATOM 2465 N N . ILE A 1 334 ? -14.822 -18.414 -10.574 1.00 96.56 334 ILE A N 1
ATOM 2466 C CA . ILE A 1 334 ? -14.084 -17.167 -10.365 1.00 96.56 334 ILE A CA 1
ATOM 2467 C C . ILE A 1 334 ? -14.280 -16.280 -11.590 1.00 96.56 334 ILE A C 1
ATOM 2469 O O . ILE A 1 334 ? -13.672 -16.477 -12.639 1.00 96.56 334 ILE A O 1
ATOM 2473 N N . THR A 1 335 ? -15.130 -15.274 -11.433 1.00 95.75 335 THR A N 1
ATOM 2474 C CA . THR A 1 335 ? -15.484 -14.311 -12.479 1.00 95.75 335 THR A CA 1
ATOM 2475 C C . THR A 1 335 ? -14.686 -13.013 -12.318 1.00 95.75 335 THR A C 1
ATOM 2477 O O . THR A 1 335 ? -13.938 -12.837 -11.354 1.00 95.75 335 THR A O 1
ATOM 2480 N N . LYS A 1 336 ? -14.844 -12.062 -13.248 1.00 96.12 336 LYS A N 1
ATOM 2481 C CA . LYS A 1 336 ? -14.234 -10.721 -13.129 1.00 96.12 336 LYS A CA 1
ATOM 2482 C C . LYS A 1 336 ? -14.777 -9.918 -11.938 1.00 96.12 336 LYS A C 1
ATOM 2484 O O . LYS A 1 336 ? -14.063 -9.079 -11.395 1.00 96.12 336 LYS A O 1
ATOM 2489 N N . SER A 1 337 ? -16.016 -10.199 -11.530 1.00 95.81 337 SER A N 1
ATOM 2490 C CA . SER A 1 337 ? -16.692 -9.588 -10.379 1.00 95.81 337 SER A CA 1
ATOM 2491 C C . SER A 1 337 ? -16.412 -10.288 -9.049 1.00 95.81 337 SER A C 1
ATOM 2493 O O . SER A 1 337 ? -16.819 -9.781 -8.007 1.00 95.81 337 SER A O 1
ATOM 2495 N N . THR A 1 338 ? -15.753 -11.451 -9.051 1.00 96.38 338 THR A N 1
ATOM 2496 C CA . THR A 1 338 ? -15.402 -12.141 -7.806 1.00 96.38 338 THR A CA 1
ATOM 2497 C C . THR A 1 338 ? -14.342 -11.317 -7.063 1.00 96.38 338 THR A C 1
ATOM 2499 O O . THR A 1 338 ? -13.299 -11.030 -7.652 1.00 96.38 338 THR A O 1
ATOM 2502 N N . PRO A 1 339 ? -14.568 -10.935 -5.791 1.00 96.50 339 PRO A N 1
ATOM 2503 C CA . PRO A 1 339 ? -13.581 -10.189 -5.023 1.00 96.50 339 PRO A CA 1
ATOM 2504 C C . PRO A 1 339 ? -12.373 -11.080 -4.724 1.00 96.50 339 PRO A C 1
ATOM 2506 O O . PRO A 1 339 ? -12.508 -12.182 -4.188 1.00 96.50 339 PRO A O 1
ATOM 2509 N N . LEU A 1 340 ? -11.189 -10.587 -5.069 1.00 97.38 340 LEU A N 1
ATOM 2510 C CA . LEU A 1 340 ? -9.910 -11.249 -4.851 1.00 97.38 340 LEU A CA 1
ATOM 2511 C C . LEU A 1 340 ? -9.076 -10.430 -3.869 1.00 97.38 340 LEU A C 1
ATOM 2513 O O . LEU A 1 340 ? -9.046 -9.201 -3.939 1.00 97.38 340 LEU A O 1
ATOM 2517 N N . GLN A 1 341 ? -8.353 -11.096 -2.975 1.00 97.00 341 GLN A N 1
ATOM 2518 C CA . GLN A 1 341 ? -7.403 -10.430 -2.089 1.00 97.00 341 GLN A CA 1
ATOM 2519 C C . GLN A 1 341 ? -6.011 -11.027 -2.271 1.00 97.00 341 GLN A C 1
ATOM 2521 O O . GLN A 1 341 ? -5.804 -12.220 -2.067 1.00 97.00 341 GLN A O 1
ATOM 2526 N N . LEU A 1 342 ? -5.042 -10.203 -2.655 1.00 97.38 342 LEU A N 1
ATOM 2527 C CA . LEU A 1 342 ? -3.647 -10.607 -2.773 1.00 97.38 342 LEU A CA 1
ATOM 2528 C C . LEU A 1 342 ? -2.936 -10.318 -1.451 1.00 97.38 342 LEU A C 1
ATOM 2530 O O . LEU A 1 342 ? -2.578 -9.177 -1.168 1.00 97.38 342 LEU A O 1
ATOM 2534 N N . ALA A 1 343 ? -2.752 -11.347 -0.633 1.00 96.12 343 ALA A N 1
ATOM 2535 C CA . ALA A 1 343 ? -2.085 -11.263 0.655 1.00 96.12 343 ALA A CA 1
ATOM 2536 C C . ALA A 1 343 ? -0.567 -11.428 0.502 1.00 96.12 343 ALA A C 1
ATOM 2538 O O . ALA A 1 343 ? -0.076 -12.436 -0.011 1.00 96.12 343 ALA A O 1
ATOM 2539 N N . LEU A 1 344 ? 0.171 -10.429 0.978 1.00 96.38 344 LEU A N 1
ATOM 2540 C CA . LEU A 1 344 ? 1.626 -10.390 1.026 1.00 96.38 344 LEU A CA 1
ATOM 2541 C C . LEU A 1 344 ? 2.063 -10.515 2.484 1.00 96.38 344 LEU A C 1
ATOM 2543 O O . LEU A 1 344 ? 1.900 -9.574 3.258 1.00 96.38 344 LEU A O 1
ATOM 2547 N N . GLU A 1 345 ? 2.625 -11.661 2.859 1.00 95.12 345 GLU A N 1
ATOM 2548 C CA . GLU A 1 345 ? 3.239 -11.859 4.175 1.00 95.12 345 GLU A CA 1
ATOM 2549 C C . GLU A 1 345 ? 4.752 -11.762 4.018 1.00 95.12 345 GLU A C 1
ATOM 2551 O O . GLU A 1 345 ? 5.374 -12.583 3.341 1.00 95.12 345 GLU A O 1
ATOM 2556 N N . PHE A 1 346 ? 5.368 -10.765 4.638 1.00 94.94 346 PHE A N 1
ATOM 2557 C CA . PHE A 1 346 ? 6.807 -10.599 4.603 1.00 94.94 346 PHE A CA 1
ATOM 2558 C C . PHE A 1 346 ? 7.371 -10.139 5.943 1.00 94.94 346 PHE A C 1
ATOM 2560 O O . PHE A 1 346 ? 6.735 -9.454 6.742 1.00 94.94 346 PHE A O 1
ATOM 2567 N N . CYS A 1 347 ? 8.617 -10.520 6.201 1.00 92.38 347 CYS A N 1
ATOM 2568 C CA . CYS A 1 347 ? 9.324 -10.095 7.401 1.00 92.38 347 CYS A CA 1
ATOM 2569 C C . CYS A 1 347 ? 9.648 -8.592 7.313 1.00 92.38 347 CYS A C 1
ATOM 2571 O O . CYS A 1 347 ? 10.644 -8.223 6.703 1.00 92.38 347 CYS A O 1
ATOM 2573 N N . GLY A 1 348 ? 8.799 -7.747 7.905 1.00 84.69 348 GLY A N 1
ATOM 2574 C CA . GLY A 1 348 ? 8.976 -6.287 7.951 1.00 84.69 348 GLY A CA 1
ATOM 2575 C C . GLY A 1 348 ? 9.626 -5.755 9.231 1.00 84.69 348 GLY A C 1
ATOM 2576 O O . GLY A 1 348 ? 9.780 -4.554 9.381 1.00 84.69 348 GLY A O 1
ATOM 2577 N N . LYS A 1 349 ? 9.974 -6.622 10.188 1.00 81.94 349 LYS A N 1
ATOM 2578 C CA . LYS A 1 349 ? 10.739 -6.208 11.370 1.00 81.94 349 LYS A CA 1
ATOM 2579 C C . LYS A 1 349 ? 12.225 -6.301 11.056 1.00 81.94 349 LYS A C 1
ATOM 2581 O O . LYS A 1 349 ? 12.648 -7.318 10.494 1.00 81.94 349 LYS A O 1
ATOM 2586 N N . SER A 1 350 ? 12.991 -5.319 11.528 1.00 71.12 350 SER A N 1
ATOM 2587 C CA . SER A 1 350 ? 14.450 -5.345 11.638 1.00 71.12 350 SER A CA 1
ATOM 2588 C C . SER A 1 350 ? 14.887 -6.513 12.529 1.00 71.12 350 SER A C 1
ATOM 2590 O O . SER A 1 350 ? 15.168 -6.409 13.719 1.00 71.12 350 SER A O 1
ATOM 2592 N N . SER A 1 351 ? 14.842 -7.709 11.961 1.00 62.78 351 SER A N 1
ATOM 2593 C CA . SER A 1 351 ? 15.231 -8.923 12.655 1.00 62.78 351 SER A CA 1
ATOM 2594 C C . SER A 1 351 ? 16.753 -8.980 12.756 1.00 62.78 351 SER A C 1
ATOM 2596 O O . SER A 1 351 ? 17.456 -8.604 11.822 1.00 62.78 351 SER A O 1
ATOM 2598 N N . PHE A 1 352 ? 17.269 -9.492 13.878 1.00 56.62 352 PHE A N 1
ATOM 2599 C CA . PHE A 1 352 ? 18.700 -9.549 14.232 1.00 56.62 352 PHE A CA 1
ATOM 2600 C C . PHE A 1 352 ? 19.599 -10.351 13.266 1.00 56.62 352 PHE A C 1
ATOM 2602 O O . PHE A 1 352 ? 20.778 -10.569 13.544 1.00 56.62 352 PHE A O 1
ATOM 2609 N N . SER A 1 353 ? 19.083 -10.827 12.131 1.00 72.50 353 SER A N 1
ATOM 2610 C CA . SER A 1 353 ? 19.913 -11.495 11.138 1.00 72.50 353 SER A CA 1
ATOM 2611 C C . SER A 1 353 ? 20.644 -10.459 10.289 1.00 72.50 353 SER A C 1
ATOM 2613 O O . SER A 1 353 ? 20.024 -9.738 9.517 1.00 72.50 353 SER A O 1
ATOM 2615 N N . LEU A 1 354 ? 21.978 -10.479 10.327 1.00 74.75 354 LEU A N 1
ATOM 2616 C CA . LEU A 1 354 ? 22.861 -9.720 9.423 1.00 74.75 354 LEU A CA 1
ATOM 2617 C C . LEU A 1 354 ? 22.554 -9.928 7.924 1.00 74.75 354 LEU A C 1
ATOM 2619 O O . LEU A 1 354 ? 23.017 -9.166 7.084 1.00 74.75 354 LEU A O 1
ATOM 2623 N N . ARG A 1 355 ? 21.800 -10.978 7.566 1.00 78.12 355 ARG A N 1
ATOM 2624 C CA . ARG A 1 355 ? 21.386 -11.286 6.186 1.00 78.12 355 ARG A CA 1
ATOM 2625 C C . ARG A 1 355 ? 19.971 -10.803 5.857 1.00 78.12 355 ARG A C 1
ATOM 2627 O O . ARG A 1 355 ? 19.492 -11.029 4.743 1.00 78.12 355 ARG A O 1
ATOM 2634 N N . HIS A 1 356 ? 19.279 -10.195 6.815 1.00 87.06 356 HIS A N 1
ATOM 2635 C CA . HIS A 1 356 ? 17.960 -9.625 6.615 1.00 87.06 356 HIS A CA 1
ATOM 2636 C C . HIS A 1 356 ? 18.097 -8.224 6.016 1.00 87.06 356 HIS A C 1
ATOM 2638 O O . HIS A 1 356 ? 18.601 -7.311 6.657 1.00 87.06 356 HIS A O 1
ATOM 2644 N N . ASN A 1 357 ? 17.656 -8.064 4.770 1.00 91.19 357 ASN A N 1
ATOM 2645 C CA . ASN A 1 357 ? 17.563 -6.764 4.117 1.00 91.19 357 ASN A CA 1
ATOM 2646 C C . ASN A 1 357 ? 16.085 -6.373 4.045 1.00 91.19 357 ASN A C 1
ATOM 2648 O O . ASN A 1 357 ? 15.405 -6.772 3.100 1.00 91.19 357 ASN A O 1
ATOM 2652 N N . GLU A 1 358 ? 15.610 -5.660 5.066 1.00 92.31 358 GLU A N 1
ATOM 2653 C CA . GLU A 1 358 ? 14.225 -5.187 5.207 1.00 92.31 358 GLU A CA 1
ATOM 2654 C C . GLU A 1 358 ? 13.787 -4.347 4.000 1.00 92.31 358 GLU A C 1
ATOM 2656 O O . GLU A 1 358 ? 12.720 -4.579 3.428 1.00 92.31 358 GLU A O 1
ATOM 2661 N N . GLU A 1 359 ? 14.663 -3.449 3.543 1.00 93.56 359 GLU A N 1
ATOM 2662 C CA . GLU A 1 359 ? 14.423 -2.566 2.402 1.00 93.56 359 GLU A CA 1
ATOM 2663 C C . GLU A 1 359 ? 14.058 -3.361 1.144 1.00 93.56 359 GLU A C 1
ATOM 2665 O O . GLU A 1 359 ? 13.105 -3.029 0.443 1.00 93.56 359 GLU A O 1
ATOM 2670 N N . LYS A 1 360 ? 14.732 -4.492 0.909 1.00 95.12 360 LYS A N 1
ATOM 2671 C CA . LYS A 1 360 ? 14.420 -5.383 -0.211 1.00 95.12 360 LYS A CA 1
ATOM 2672 C C . LYS A 1 360 ? 13.032 -6.028 -0.100 1.00 95.12 360 LYS A C 1
ATOM 2674 O O . LYS A 1 360 ? 12.387 -6.210 -1.130 1.00 95.12 360 LYS A O 1
ATOM 2679 N N . TYR A 1 361 ? 12.563 -6.402 1.096 1.00 95.62 361 TYR A N 1
ATOM 2680 C CA . TYR A 1 361 ? 11.198 -6.940 1.249 1.00 95.62 361 TYR A CA 1
ATOM 2681 C C . TYR A 1 361 ? 10.162 -5.853 0.955 1.00 95.62 361 TYR A C 1
ATOM 2683 O O . TYR A 1 361 ? 9.233 -6.109 0.192 1.00 95.62 361 TYR A O 1
ATOM 2691 N N . ASN A 1 362 ? 10.366 -4.644 1.486 1.00 95.00 362 ASN A N 1
ATOM 2692 C CA . ASN A 1 362 ? 9.482 -3.504 1.239 1.00 95.00 362 ASN A CA 1
ATOM 2693 C C . ASN A 1 362 ? 9.441 -3.140 -0.252 1.00 95.00 362 ASN A C 1
ATOM 2695 O O . ASN A 1 362 ? 8.360 -3.065 -0.827 1.00 95.00 362 ASN A O 1
ATOM 2699 N N . GLN A 1 363 ? 10.597 -3.023 -0.915 1.00 96.88 363 GLN A N 1
ATOM 2700 C CA . GLN A 1 363 ? 10.673 -2.748 -2.355 1.00 96.88 363 GLN A CA 1
ATOM 2701 C C . GLN A 1 363 ? 9.926 -3.803 -3.186 1.00 96.88 363 GLN A C 1
ATOM 2703 O O . GLN A 1 363 ? 9.165 -3.450 -4.083 1.00 96.88 363 GLN A O 1
ATOM 2708 N N . LEU A 1 364 ? 10.096 -5.096 -2.883 1.00 97.56 364 LEU A N 1
ATOM 2709 C CA . LEU A 1 364 ? 9.385 -6.169 -3.590 1.00 97.56 364 LEU A CA 1
ATOM 2710 C C . LEU A 1 364 ? 7.873 -6.135 -3.331 1.00 97.56 364 LEU A C 1
ATOM 2712 O O . LEU A 1 364 ? 7.095 -6.407 -4.245 1.00 97.56 364 LEU A O 1
ATOM 2716 N N . ALA A 1 365 ? 7.450 -5.806 -2.109 1.00 97.12 365 ALA A N 1
ATOM 2717 C CA . ALA A 1 365 ? 6.039 -5.660 -1.775 1.00 97.12 365 ALA A CA 1
ATOM 2718 C C . ALA A 1 365 ? 5.405 -4.469 -2.513 1.00 97.12 365 ALA A C 1
ATOM 2720 O O . ALA A 1 365 ? 4.332 -4.626 -3.091 1.00 97.12 365 ALA A O 1
ATOM 2721 N N . GLU A 1 366 ? 6.074 -3.312 -2.566 1.00 97.38 366 GLU A N 1
ATOM 2722 C CA . GLU A 1 366 ? 5.604 -2.147 -3.332 1.00 97.38 366 GLU A CA 1
ATOM 2723 C C . GLU A 1 366 ? 5.542 -2.432 -4.836 1.00 97.38 366 GLU A C 1
ATOM 2725 O O . GLU A 1 366 ? 4.536 -2.135 -5.482 1.00 97.38 366 GLU A O 1
ATOM 2730 N N . GLN A 1 367 ? 6.568 -3.083 -5.394 1.00 98.19 367 GLN A N 1
ATOM 2731 C CA . GLN A 1 367 ? 6.562 -3.508 -6.797 1.00 98.19 367 GLN A CA 1
ATOM 2732 C C . GLN A 1 367 ? 5.391 -4.448 -7.100 1.00 98.19 367 GLN A C 1
ATOM 2734 O O . GLN A 1 367 ? 4.749 -4.313 -8.141 1.00 98.19 367 GLN A O 1
ATOM 2739 N N . MET A 1 368 ? 5.088 -5.382 -6.192 1.00 98.19 368 MET A N 1
ATOM 2740 C CA . MET A 1 368 ? 3.954 -6.297 -6.338 1.00 98.19 368 MET A CA 1
ATOM 2741 C C . MET A 1 368 ? 2.629 -5.544 -6.364 1.00 98.19 368 MET A C 1
ATOM 2743 O O . MET A 1 368 ? 1.775 -5.852 -7.188 1.00 98.19 368 MET A O 1
ATOM 2747 N N . VAL A 1 369 ? 2.467 -4.537 -5.507 1.00 97.88 369 VAL A N 1
ATOM 2748 C CA . VAL A 1 369 ? 1.250 -3.717 -5.452 1.00 97.88 369 VAL A CA 1
ATOM 2749 C C . VAL A 1 369 ? 1.072 -2.922 -6.742 1.00 97.88 369 VAL A C 1
ATOM 2751 O O . VAL A 1 369 ? -0.003 -2.974 -7.339 1.00 97.88 369 VAL A O 1
ATOM 2754 N N . GLY A 1 370 ? 2.127 -2.245 -7.206 1.00 97.88 370 GLY A N 1
ATOM 2755 C CA . GLY A 1 370 ? 2.095 -1.477 -8.451 1.00 97.88 370 GLY A CA 1
ATOM 2756 C C . GLY A 1 370 ? 1.746 -2.347 -9.661 1.00 97.88 370 GLY A C 1
ATOM 2757 O O . GLY A 1 370 ? 0.824 -2.027 -10.411 1.00 97.88 370 GLY A O 1
ATOM 2758 N N . LEU A 1 371 ? 2.422 -3.492 -9.812 1.00 98.19 371 LEU A N 1
ATOM 2759 C CA . LEU A 1 371 ? 2.176 -4.411 -10.925 1.00 98.19 371 LEU A CA 1
ATOM 2760 C C . LEU A 1 371 ? 0.808 -5.096 -10.834 1.00 98.19 371 LEU A C 1
ATOM 2762 O O . LEU A 1 371 ? 0.149 -5.251 -11.860 1.00 98.19 371 LEU A O 1
ATOM 2766 N N . ALA A 1 372 ? 0.348 -5.475 -9.638 1.00 97.81 372 ALA A N 1
ATOM 2767 C CA . ALA A 1 372 ? -0.975 -6.071 -9.463 1.00 97.81 372 ALA A CA 1
ATOM 2768 C C . ALA A 1 372 ? -2.084 -5.106 -9.910 1.00 97.81 372 ALA A C 1
ATOM 2770 O O . ALA A 1 372 ? -2.918 -5.491 -10.729 1.00 97.81 372 ALA A O 1
ATOM 2771 N N . TYR A 1 373 ? -2.062 -3.845 -9.462 1.00 97.62 373 TYR A N 1
ATOM 2772 C CA . TYR A 1 373 ? -3.061 -2.856 -9.885 1.00 97.62 373 TYR A CA 1
ATOM 2773 C C . TYR A 1 373 ? -2.961 -2.503 -11.372 1.00 97.62 373 TYR A C 1
ATOM 2775 O O . TYR A 1 373 ? -3.983 -2.304 -12.024 1.00 97.62 373 TYR A O 1
ATOM 2783 N N . GLN A 1 374 ? -1.753 -2.471 -11.938 1.00 97.88 374 GLN A N 1
ATOM 2784 C CA . GLN A 1 374 ? -1.565 -2.197 -13.362 1.00 97.88 374 GLN A CA 1
ATOM 2785 C C . GLN A 1 374 ? -2.104 -3.330 -14.251 1.00 97.88 374 GLN A C 1
ATOM 2787 O O . GLN A 1 374 ? -2.783 -3.071 -15.249 1.00 97.88 374 GLN A O 1
ATOM 2792 N N . HIS A 1 375 ? -1.801 -4.586 -13.912 1.00 97.88 375 HIS A N 1
ATOM 2793 C CA . HIS A 1 375 ? -2.095 -5.742 -14.761 1.00 97.88 375 HIS A CA 1
ATOM 2794 C C . HIS A 1 375 ? -3.470 -6.375 -14.523 1.00 97.88 375 HIS A C 1
ATOM 2796 O O . HIS A 1 375 ? -3.962 -7.047 -15.431 1.00 97.88 375 HIS A O 1
ATOM 2802 N N . LEU A 1 376 ? -4.081 -6.157 -13.354 1.00 96.81 376 LEU A N 1
ATOM 2803 C CA . LEU A 1 376 ? -5.374 -6.728 -12.947 1.00 96.81 376 LEU A CA 1
ATOM 2804 C C . LEU A 1 376 ? -6.453 -5.647 -12.744 1.00 96.81 376 LEU A C 1
ATOM 2806 O O . LEU A 1 376 ? -7.396 -5.840 -11.981 1.00 96.81 376 LEU A O 1
ATOM 2810 N N . ARG A 1 377 ? -6.322 -4.505 -13.435 1.00 95.38 377 ARG A N 1
ATOM 2811 C CA . ARG A 1 377 ? -7.240 -3.348 -13.357 1.00 95.38 377 ARG A CA 1
ATOM 2812 C C . ARG A 1 377 ? -8.696 -3.653 -13.722 1.00 95.38 377 ARG A C 1
ATOM 2814 O O . ARG A 1 377 ? -9.588 -2.883 -13.390 1.00 95.38 377 ARG A O 1
ATOM 2821 N N . ASP A 1 378 ? -8.933 -4.736 -14.454 1.00 95.94 378 ASP A N 1
ATOM 2822 C CA . ASP A 1 378 ? -10.253 -5.190 -14.889 1.00 95.94 378 ASP A CA 1
ATOM 2823 C C . ASP A 1 378 ? -10.933 -6.122 -13.874 1.00 95.94 378 ASP A C 1
ATOM 2825 O O . ASP A 1 378 ? -12.020 -6.639 -14.142 1.00 95.94 378 ASP A O 1
ATOM 2829 N N . ARG A 1 379 ? -10.305 -6.345 -12.713 1.00 95.81 379 ARG A N 1
ATOM 2830 C CA . ARG A 1 379 ? -10.805 -7.221 -11.654 1.00 95.81 379 ARG A CA 1
ATOM 2831 C C . ARG A 1 379 ? -10.855 -6.519 -10.310 1.00 95.81 379 ARG A C 1
ATOM 2833 O O . ARG A 1 379 ? -10.093 -5.602 -10.019 1.00 95.81 379 ARG A O 1
ATOM 2840 N N . TRP A 1 380 ? -11.754 -7.005 -9.463 1.00 94.31 380 TRP A N 1
ATOM 2841 C CA . TRP A 1 380 ? -11.914 -6.524 -8.096 1.00 94.31 380 TRP A CA 1
ATOM 2842 C C . TRP A 1 380 ? -10.846 -7.150 -7.200 1.00 94.31 380 TRP A C 1
ATOM 2844 O O . TRP A 1 380 ? -11.093 -8.162 -6.548 1.00 94.31 380 TRP A O 1
ATOM 2854 N N . ILE A 1 381 ? -9.643 -6.570 -7.203 1.00 96.88 381 ILE A N 1
ATOM 2855 C CA . ILE A 1 381 ? -8.513 -7.040 -6.397 1.00 96.88 381 ILE A CA 1
ATOM 2856 C C . ILE A 1 381 ? -8.139 -6.044 -5.298 1.00 96.88 381 ILE A C 1
ATOM 2858 O O . ILE A 1 381 ? -8.031 -4.842 -5.529 1.00 96.88 381 ILE A O 1
ATOM 2862 N N . THR A 1 382 ? -7.907 -6.550 -4.089 1.00 96.56 382 THR A N 1
ATOM 2863 C CA . THR A 1 382 ? -7.369 -5.781 -2.961 1.00 96.56 382 THR A CA 1
ATOM 2864 C C . THR A 1 382 ? -6.032 -6.370 -2.542 1.00 96.56 382 THR A C 1
ATOM 2866 O O . THR A 1 382 ? -5.938 -7.563 -2.271 1.00 96.56 382 THR A O 1
ATOM 2869 N N . VAL A 1 383 ? -4.980 -5.555 -2.477 1.00 96.56 383 VAL A N 1
ATOM 2870 C CA . VAL A 1 383 ? -3.657 -6.020 -2.037 1.00 96.56 383 VAL A CA 1
ATOM 2871 C C . VAL A 1 383 ? -3.485 -5.753 -0.545 1.00 96.56 383 VAL A C 1
ATOM 2873 O O . VAL A 1 383 ? -3.613 -4.618 -0.093 1.00 96.56 383 VAL A O 1
ATOM 2876 N N . LEU A 1 384 ? -3.180 -6.798 0.218 1.00 95.12 384 LEU A N 1
ATOM 2877 C CA . LEU A 1 384 ? -3.039 -6.771 1.670 1.00 95.12 384 LEU A CA 1
ATOM 2878 C C . LEU A 1 384 ? -1.565 -6.973 2.050 1.00 95.12 384 LEU A C 1
ATOM 2880 O O . LEU A 1 384 ? -0.995 -8.023 1.766 1.00 95.12 384 LEU A O 1
ATOM 2884 N N . LYS A 1 385 ? -0.935 -5.986 2.699 1.00 94.75 385 LYS A N 1
ATOM 2885 C CA . LYS A 1 385 ? 0.479 -6.039 3.126 1.00 94.75 385 LYS A CA 1
ATOM 2886 C C . LYS A 1 385 ? 0.582 -6.355 4.608 1.00 94.75 385 LYS A C 1
ATOM 2888 O O . LYS A 1 385 ? 0.121 -5.555 5.415 1.00 94.75 385 LYS A O 1
ATOM 2893 N N . ASN A 1 386 ? 1.195 -7.484 4.961 1.00 89.81 386 ASN A N 1
ATOM 2894 C CA . ASN A 1 386 ? 1.320 -7.967 6.343 1.00 89.81 386 ASN A CA 1
ATOM 2895 C C . ASN A 1 386 ? 0.000 -7.894 7.121 1.00 89.81 386 ASN A C 1
ATOM 2897 O O . ASN A 1 386 ? 0.005 -7.755 8.343 1.00 89.81 386 ASN A O 1
ATOM 2901 N N . ALA A 1 387 ? -1.121 -7.930 6.397 1.00 70.81 387 ALA A N 1
ATOM 2902 C CA . ALA A 1 387 ? -2.417 -7.735 6.991 1.00 70.81 387 ALA A CA 1
ATOM 2903 C C . ALA A 1 387 ? -2.754 -8.971 7.804 1.00 70.81 387 ALA A C 1
ATOM 2905 O O . ALA A 1 387 ? -2.470 -10.108 7.409 1.00 70.81 387 ALA A O 1
ATOM 2906 N N . GLU A 1 388 ? -3.385 -8.715 8.937 1.00 59.03 388 GLU A N 1
ATOM 2907 C CA . GLU A 1 388 ? -4.002 -9.745 9.743 1.00 59.03 388 GLU A CA 1
ATOM 2908 C C . GLU A 1 388 ? -4.986 -10.503 8.843 1.00 59.03 388 GLU A C 1
ATOM 2910 O O . GLU A 1 388 ? -5.797 -9.867 8.158 1.00 59.03 388 GLU A O 1
ATOM 2915 N N . PRO A 1 389 ? -4.902 -11.843 8.753 1.00 53.50 389 PRO A N 1
ATOM 2916 C CA . PRO A 1 389 ? -5.924 -12.585 8.038 1.00 53.50 389 PRO A CA 1
ATOM 2917 C C . PRO A 1 389 ? -7.287 -12.216 8.632 1.00 53.50 389 PRO A C 1
ATOM 2919 O O . PRO A 1 389 ? -7.420 -12.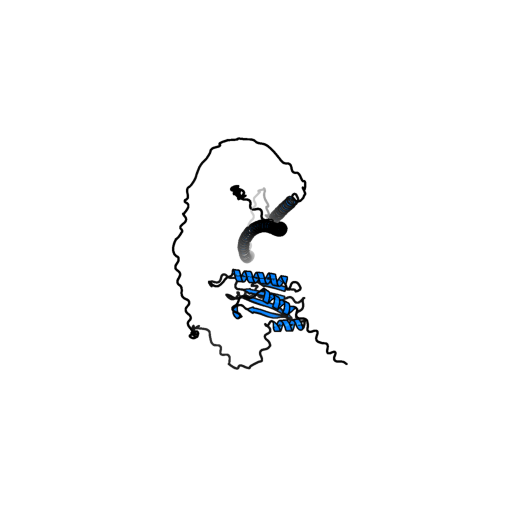127 9.853 1.00 53.50 389 PRO A O 1
ATOM 2922 N N . ILE A 1 390 ? -8.289 -12.028 7.767 1.00 53.88 390 ILE A N 1
ATOM 2923 C CA . ILE A 1 390 ? -9.698 -11.722 8.096 1.00 53.88 390 ILE A CA 1
ATOM 2924 C C . ILE A 1 390 ? -10.373 -12.951 8.746 1.00 53.88 390 ILE A C 1
ATOM 2926 O O . ILE A 1 390 ? -11.526 -13.285 8.500 1.00 53.88 390 ILE A O 1
ATOM 2930 N N . ASP A 1 391 ? -9.640 -13.692 9.569 1.00 54.56 391 ASP A N 1
ATOM 2931 C CA . ASP A 1 391 ? -10.208 -14.698 10.434 1.00 54.56 391 ASP A CA 1
ATOM 2932 C C . ASP A 1 391 ? -10.629 -13.975 11.713 1.00 54.56 391 ASP A C 1
ATOM 2934 O O . ASP A 1 391 ? -9.791 -13.517 12.491 1.00 54.56 391 ASP A O 1
ATOM 2938 N N . ASN A 1 392 ? -11.943 -13.925 11.957 1.00 54.75 392 ASN A N 1
ATOM 2939 C CA . ASN A 1 392 ? -12.619 -13.361 13.142 1.00 54.75 392 ASN A CA 1
ATOM 2940 C C . ASN A 1 392 ? -12.136 -13.920 14.509 1.00 54.75 392 ASN A C 1
ATOM 2942 O O . ASN A 1 392 ? -12.781 -13.707 15.532 1.00 54.75 392 ASN A O 1
ATOM 2946 N N . LYS A 1 393 ? -11.029 -14.670 14.552 1.00 58.94 393 LYS A N 1
ATOM 2947 C CA . LYS A 1 393 ? -10.421 -15.266 15.746 1.00 58.94 393 LYS A CA 1
ATOM 2948 C C . LYS A 1 393 ? -9.146 -14.555 16.224 1.00 58.94 393 LYS A C 1
ATOM 2950 O O . LYS A 1 393 ? -8.468 -15.091 17.094 1.00 58.94 393 LYS A O 1
ATOM 2955 N N . GLY A 1 394 ? -8.826 -13.369 15.697 1.00 49.16 394 GLY A N 1
ATOM 2956 C CA . GLY A 1 394 ? -8.034 -12.348 16.405 1.00 49.16 394 GLY A CA 1
ATOM 2957 C C . GLY A 1 394 ? -6.606 -12.719 16.826 1.00 49.16 394 GLY A C 1
ATOM 2958 O O . GLY A 1 394 ? -6.055 -12.077 17.715 1.00 49.16 394 GLY A O 1
ATOM 2959 N N . THR A 1 395 ? -5.981 -13.735 16.225 1.00 49.25 395 THR A N 1
ATOM 2960 C CA . THR A 1 395 ? -4.555 -14.002 16.463 1.00 49.25 395 THR A CA 1
ATOM 2961 C C . THR A 1 395 ? -3.750 -13.380 15.338 1.00 49.25 395 THR A C 1
ATOM 2963 O O . THR A 1 395 ? -3.699 -13.889 14.218 1.00 49.25 395 THR A O 1
ATOM 2966 N N . THR A 1 396 ? -3.126 -12.248 15.645 1.00 58.81 396 THR A N 1
ATOM 2967 C CA . THR A 1 396 ? -2.144 -11.588 14.792 1.00 58.81 396 THR A CA 1
ATOM 2968 C C . THR A 1 396 ? -0.981 -12.534 14.542 1.00 58.81 396 THR A C 1
ATOM 2970 O O . THR A 1 396 ? -0.050 -12.653 15.340 1.00 58.81 396 THR A O 1
ATOM 2973 N N . LYS A 1 397 ? -1.042 -13.275 13.431 1.00 70.62 397 LYS A N 1
ATOM 2974 C CA . LYS A 1 397 ? 0.077 -14.108 12.999 1.00 70.62 397 LYS A CA 1
ATOM 2975 C C . LYS A 1 397 ? 1.230 -13.177 12.671 1.00 70.62 397 LYS A C 1
ATOM 2977 O O . LYS A 1 397 ? 1.219 -12.497 11.651 1.00 70.62 397 LYS A O 1
ATOM 2982 N N . GLN A 1 398 ? 2.217 -13.131 13.561 1.00 79.69 398 GLN A N 1
ATOM 2983 C CA . GLN A 1 398 ? 3.449 -12.421 13.265 1.00 79.69 398 GLN A CA 1
ATOM 2984 C C . GLN A 1 398 ? 4.085 -13.051 12.019 1.00 79.69 398 GLN A C 1
ATOM 2986 O O . GLN A 1 398 ? 4.210 -14.281 11.972 1.00 79.69 398 GLN A O 1
ATOM 2991 N N . PRO A 1 399 ? 4.489 -12.238 11.027 1.00 85.62 399 PRO A N 1
ATOM 2992 C CA . PRO A 1 399 ? 5.123 -12.751 9.826 1.00 85.62 399 PRO A CA 1
ATOM 2993 C C . PRO A 1 399 ? 6.374 -13.537 10.208 1.00 85.62 399 PRO A C 1
ATOM 2995 O O . PRO A 1 399 ? 7.176 -13.108 11.046 1.00 85.62 399 PRO A O 1
ATOM 2998 N N . ARG A 1 400 ? 6.546 -14.713 9.601 1.00 88.56 400 ARG A N 1
ATOM 2999 C CA . ARG A 1 400 ? 7.685 -15.584 9.923 1.00 88.56 400 ARG A CA 1
ATOM 3000 C C . ARG A 1 400 ? 8.999 -14.905 9.537 1.00 88.56 400 ARG A C 1
ATOM 3002 O O . ARG A 1 400 ? 9.100 -14.278 8.479 1.00 88.56 400 ARG A O 1
ATOM 3009 N N . LEU A 1 401 ? 10.032 -15.067 10.362 1.00 89.94 401 LEU A N 1
ATOM 3010 C CA . LEU A 1 401 ? 11.351 -14.489 10.098 1.00 89.94 401 LEU A CA 1
ATOM 3011 C C . LEU A 1 401 ? 11.890 -14.941 8.734 1.00 89.94 401 LEU A C 1
ATOM 3013 O O . LEU A 1 401 ? 11.956 -16.131 8.431 1.00 89.94 401 LEU A O 1
ATOM 3017 N N . GLY A 1 402 ? 12.265 -13.970 7.902 1.00 91.38 402 GLY A N 1
ATOM 3018 C CA . GLY A 1 402 ? 12.789 -14.215 6.557 1.00 91.38 402 GLY A CA 1
ATOM 3019 C C . GLY A 1 402 ? 11.763 -14.677 5.511 1.00 91.38 402 GLY A C 1
ATOM 3020 O O . GLY A 1 402 ? 12.163 -15.002 4.389 1.00 91.38 402 GLY A O 1
ATOM 3021 N N . SER A 1 403 ? 10.470 -14.704 5.848 1.00 94.12 403 SER A N 1
ATOM 3022 C CA . SER A 1 403 ? 9.405 -15.067 4.911 1.00 94.12 403 SER A CA 1
ATOM 3023 C C . SER A 1 403 ? 9.105 -13.953 3.906 1.00 94.12 403 SER A C 1
ATOM 3025 O O . SER A 1 403 ? 9.276 -12.767 4.189 1.00 94.12 403 SER A O 1
ATOM 3027 N N . PHE A 1 404 ? 8.708 -14.375 2.707 1.00 96.19 404 PHE A N 1
ATOM 3028 C CA . PHE A 1 404 ? 8.043 -13.563 1.690 1.00 96.19 404 PHE A CA 1
ATOM 3029 C C . PHE A 1 404 ? 7.088 -14.523 0.978 1.00 96.19 404 PHE A C 1
ATOM 3031 O O . PHE A 1 404 ? 7.509 -15.309 0.121 1.00 96.19 404 PHE A O 1
ATOM 3038 N N . GLU A 1 405 ? 5.839 -14.533 1.421 1.00 96.62 405 GLU A N 1
ATOM 3039 C CA . GLU A 1 405 ? 4.768 -15.388 0.928 1.00 96.62 405 GLU A CA 1
ATOM 3040 C C . GLU A 1 405 ? 3.764 -14.521 0.167 1.00 96.62 405 GLU A C 1
ATOM 3042 O O . GLU A 1 405 ? 3.379 -13.442 0.622 1.00 96.62 405 GLU A O 1
ATOM 3047 N N . VAL A 1 406 ? 3.373 -14.989 -1.013 1.00 97.56 406 VAL A N 1
ATOM 3048 C CA . VAL A 1 406 ? 2.414 -14.315 -1.888 1.00 97.56 406 VAL A CA 1
ATOM 3049 C C . VAL A 1 406 ? 1.253 -15.261 -2.086 1.00 97.56 406 VAL A C 1
ATOM 3051 O O . VAL A 1 406 ? 1.424 -16.343 -2.653 1.00 97.56 406 VAL A O 1
ATOM 3054 N N . GLU A 1 407 ? 0.086 -14.869 -1.597 1.00 97.31 407 GLU A N 1
ATOM 3055 C CA . GLU A 1 407 ? -1.079 -15.739 -1.539 1.00 97.31 407 GLU A CA 1
ATOM 3056 C C . GLU A 1 407 ? -2.313 -15.017 -2.067 1.00 97.31 407 GLU A C 1
ATOM 3058 O O . GLU A 1 407 ? -2.547 -13.854 -1.756 1.00 97.31 407 GLU A O 1
ATOM 3063 N N . LEU A 1 408 ? -3.113 -15.709 -2.869 1.00 97.38 408 LEU A N 1
ATOM 3064 C CA . LEU A 1 408 ? -4.392 -15.212 -3.349 1.00 97.38 408 LEU A CA 1
ATOM 3065 C C . LEU A 1 408 ? -5.507 -15.799 -2.486 1.00 97.38 408 LEU A C 1
ATOM 3067 O O . LEU A 1 408 ? -5.703 -17.016 -2.463 1.00 97.38 408 LEU A O 1
ATOM 3071 N N . LEU A 1 409 ? -6.236 -14.937 -1.792 1.00 96.50 409 LEU A N 1
ATOM 3072 C CA . LEU A 1 409 ? -7.451 -15.282 -1.070 1.00 96.50 409 LEU A CA 1
ATOM 3073 C C . LEU A 1 409 ? -8.650 -14.984 -1.964 1.00 96.50 409 LEU A C 1
ATOM 3075 O O . LEU A 1 409 ? -8.737 -13.924 -2.588 1.00 96.50 409 LEU A O 1
ATOM 3079 N N . TRP A 1 410 ? -9.570 -15.932 -2.030 1.00 96.19 410 TRP A N 1
ATOM 3080 C CA . TRP A 1 410 ? -10.787 -15.823 -2.822 1.00 96.19 410 TRP A CA 1
ATOM 3081 C C . TRP A 1 410 ? -11.885 -16.664 -2.184 1.00 96.19 410 TRP A C 1
ATOM 3083 O O . TRP A 1 410 ? -11.617 -17.533 -1.357 1.00 96.19 410 TRP A O 1
ATOM 3093 N N . THR A 1 411 ? -13.127 -16.403 -2.561 1.00 95.69 411 THR A N 1
ATOM 3094 C CA . THR A 1 411 ? -14.283 -17.106 -2.008 1.00 95.69 411 THR A CA 1
ATOM 3095 C C . THR A 1 411 ? -14.877 -18.009 -3.080 1.00 95.69 411 THR A C 1
ATOM 3097 O O . THR A 1 411 ? -15.162 -17.545 -4.182 1.00 95.69 411 THR A O 1
ATOM 3100 N N . ASP A 1 412 ? -15.044 -19.295 -2.769 1.00 94.69 412 ASP A N 1
ATOM 3101 C CA . ASP A 1 412 ? -15.666 -20.259 -3.688 1.00 94.69 412 ASP A CA 1
ATOM 3102 C C . ASP A 1 412 ? -17.187 -20.047 -3.778 1.00 94.69 412 ASP A C 1
ATOM 3104 O O . ASP A 1 412 ? -17.779 -19.317 -2.981 1.00 94.69 412 ASP A O 1
ATOM 3108 N N . VAL A 1 413 ? -17.846 -20.740 -4.707 1.00 93.06 413 VAL A N 1
ATOM 3109 C CA . VAL A 1 413 ? -19.308 -20.704 -4.911 1.00 93.06 413 VAL A CA 1
ATOM 3110 C C . VAL A 1 413 ? -20.069 -21.044 -3.622 1.00 93.06 413 VAL A C 1
ATOM 3112 O O . VAL A 1 413 ? -21.118 -20.469 -3.338 1.00 93.06 413 VAL A O 1
ATOM 3115 N N . ASN A 1 414 ? -19.489 -21.904 -2.781 1.00 94.31 414 ASN A N 1
ATOM 3116 C CA . ASN A 1 414 ? -20.035 -22.282 -1.473 1.00 94.31 414 ASN A CA 1
ATOM 3117 C C . ASN A 1 414 ? -19.808 -21.233 -0.369 1.00 94.31 414 ASN A C 1
ATOM 3119 O O . ASN A 1 414 ? -20.075 -21.506 0.798 1.00 94.31 414 ASN A O 1
ATOM 3123 N N . LYS A 1 415 ? -19.292 -20.045 -0.706 1.00 93.38 415 LYS A N 1
ATOM 3124 C CA . LYS A 1 415 ? -18.889 -18.988 0.236 1.00 93.38 415 LYS A CA 1
ATOM 3125 C C . LYS A 1 415 ? -17.758 -19.376 1.194 1.00 93.38 415 LYS A C 1
ATOM 3127 O O . LYS A 1 415 ? -17.537 -18.704 2.198 1.00 93.38 415 LYS A O 1
ATOM 3132 N N . GLU A 1 416 ? -17.021 -20.438 0.885 1.00 93.44 416 GLU A N 1
ATOM 3133 C CA . GLU A 1 416 ? -15.871 -20.855 1.682 1.00 93.44 416 GLU A CA 1
ATOM 3134 C C . GLU A 1 416 ? -14.616 -20.080 1.260 1.00 93.44 416 GLU A C 1
ATOM 3136 O O . GLU A 1 416 ? -14.328 -20.012 0.058 1.00 93.44 416 GLU A O 1
ATOM 3141 N N . PRO A 1 417 ? -13.845 -19.526 2.213 1.00 93.50 417 PRO A N 1
ATOM 3142 C CA . PRO A 1 417 ? -12.583 -18.880 1.901 1.00 93.50 417 PRO A CA 1
ATOM 3143 C C . PRO A 1 417 ? -11.572 -19.927 1.426 1.00 93.50 417 PRO A C 1
ATOM 3145 O O . PRO A 1 417 ? -11.326 -20.950 2.071 1.00 93.50 417 PRO A O 1
ATOM 3148 N N . ARG A 1 418 ? -10.972 -19.660 0.273 1.00 95.75 418 ARG A N 1
ATOM 3149 C CA . ARG A 1 418 ? -9.924 -20.458 -0.356 1.00 95.75 418 ARG A CA 1
ATOM 3150 C C . ARG A 1 418 ? -8.653 -19.626 -0.461 1.00 95.75 418 ARG A C 1
ATOM 3152 O O . ARG A 1 418 ? -8.684 -18.400 -0.536 1.00 95.75 418 ARG A O 1
ATOM 3159 N N . ARG A 1 419 ? -7.519 -20.321 -0.440 1.00 96.00 419 ARG A N 1
ATOM 3160 C CA . ARG A 1 419 ? -6.182 -19.726 -0.446 1.00 96.00 419 ARG A CA 1
ATOM 3161 C C . ARG A 1 419 ? -5.333 -20.446 -1.475 1.00 96.00 419 ARG A C 1
ATOM 3163 O O . ARG A 1 419 ? -5.169 -21.660 -1.382 1.00 96.00 419 ARG A O 1
ATOM 3170 N N . THR A 1 420 ? -4.791 -19.700 -2.423 1.00 97.44 420 THR A N 1
ATOM 3171 C CA . THR A 1 420 ? -3.880 -20.198 -3.453 1.00 97.44 420 THR A CA 1
ATOM 3172 C C . THR A 1 420 ? -2.498 -19.608 -3.204 1.00 97.44 420 THR A C 1
ATOM 3174 O O . THR A 1 420 ? -2.326 -18.391 -3.216 1.00 97.44 420 THR A O 1
ATOM 3177 N N . LEU A 1 421 ? -1.506 -20.464 -2.962 1.00 97.19 421 LEU A N 1
ATOM 3178 C CA . LEU A 1 421 ? -0.127 -20.047 -2.722 1.00 97.19 421 LEU A CA 1
ATOM 3179 C C . LEU A 1 421 ? 0.560 -19.810 -4.068 1.00 97.19 421 LEU A C 1
ATOM 3181 O O . LEU A 1 421 ? 0.809 -20.761 -4.805 1.00 97.19 421 LEU A O 1
ATOM 3185 N N . LEU A 1 422 ? 0.889 -18.554 -4.363 1.00 97.81 422 LEU A N 1
ATOM 3186 C CA . LEU A 1 422 ? 1.553 -18.167 -5.608 1.00 97.81 422 LEU A CA 1
ATOM 3187 C C . LEU A 1 422 ? 3.073 -18.280 -5.484 1.00 97.81 422 LEU A C 1
ATOM 3189 O O . LEU A 1 422 ? 3.739 -18.803 -6.370 1.00 97.81 422 LEU A O 1
ATOM 3193 N N . HIS A 1 423 ? 3.636 -17.828 -4.360 1.00 98.06 423 HIS A N 1
ATOM 3194 C CA . HIS A 1 423 ? 5.066 -17.970 -4.087 1.00 98.06 423 HIS A CA 1
ATOM 3195 C C . HIS A 1 423 ? 5.346 -18.097 -2.599 1.00 98.06 423 HIS A C 1
ATOM 3197 O O . HIS A 1 423 ? 4.721 -17.433 -1.778 1.00 98.06 423 HIS A O 1
ATOM 3203 N N . SER A 1 424 ? 6.351 -18.904 -2.266 1.00 97.31 424 SER A N 1
ATOM 3204 C CA . SER A 1 424 ? 6.864 -19.051 -0.908 1.00 97.31 424 SER A CA 1
ATOM 3205 C C . SER A 1 424 ? 8.379 -18.968 -0.922 1.00 97.31 424 SER A C 1
ATOM 3207 O O . SER A 1 424 ? 9.061 -19.891 -1.381 1.00 97.31 424 SER A O 1
ATOM 3209 N N . LYS A 1 425 ? 8.933 -17.876 -0.389 1.00 96.12 425 LYS A N 1
ATOM 3210 C CA . LYS A 1 425 ? 10.386 -17.727 -0.268 1.00 96.12 425 LYS A CA 1
ATOM 3211 C C . LYS A 1 425 ? 10.990 -18.800 0.632 1.00 96.12 425 LYS A C 1
ATOM 3213 O O . LYS A 1 425 ? 12.098 -19.255 0.358 1.00 96.12 425 LYS A O 1
ATOM 3218 N N . LEU A 1 426 ? 10.287 -19.228 1.680 1.00 94.75 426 LEU A N 1
ATOM 3219 C CA . LEU A 1 426 ? 10.798 -20.271 2.572 1.00 94.75 426 LEU A CA 1
ATOM 3220 C C . LEU A 1 426 ? 10.890 -21.632 1.866 1.00 94.75 426 LEU A C 1
ATOM 3222 O O . LEU A 1 426 ? 11.851 -22.365 2.096 1.00 94.75 426 LEU A O 1
ATOM 3226 N N . LYS A 1 427 ? 9.943 -21.946 0.969 1.00 96.12 427 LYS A N 1
ATOM 3227 C CA . LYS A 1 427 ? 9.993 -23.169 0.150 1.00 96.12 427 LYS A CA 1
ATOM 3228 C C . LYS A 1 427 ? 11.027 -23.068 -0.974 1.00 96.12 427 LYS A C 1
ATOM 3230 O O . LYS A 1 427 ? 11.841 -23.970 -1.129 1.00 96.12 427 LYS A O 1
ATOM 3235 N N . ALA A 1 428 ? 11.019 -21.970 -1.731 1.00 96.75 428 ALA A N 1
ATOM 3236 C CA . ALA A 1 428 ? 11.878 -21.793 -2.904 1.00 96.75 428 ALA A CA 1
ATOM 3237 C C . ALA A 1 428 ? 13.330 -21.423 -2.556 1.00 96.75 428 ALA A C 1
ATOM 3239 O O . ALA A 1 428 ? 14.220 -21.586 -3.384 1.00 96.75 428 ALA A O 1
ATOM 3240 N N . ARG A 1 429 ? 13.577 -20.883 -1.354 1.00 95.75 429 ARG A N 1
ATOM 3241 C CA . ARG A 1 429 ? 14.854 -20.288 -0.906 1.00 95.75 429 ARG A CA 1
ATOM 3242 C C . ARG A 1 429 ? 15.370 -19.139 -1.784 1.00 95.75 429 ARG A C 1
ATOM 3244 O O . ARG A 1 429 ? 16.513 -18.715 -1.636 1.00 95.75 429 ARG A O 1
ATOM 3251 N N . VAL A 1 430 ? 14.524 -18.599 -2.660 1.00 96.19 430 VAL A N 1
ATOM 3252 C CA . VAL A 1 430 ? 14.844 -17.517 -3.598 1.00 96.19 430 VAL A CA 1
ATOM 3253 C C . VAL A 1 430 ? 13.773 -16.431 -3.495 1.00 96.19 430 VAL A C 1
ATOM 3255 O O . VAL A 1 430 ? 12.604 -16.705 -3.203 1.00 96.19 430 VAL A O 1
ATOM 3258 N N . PHE A 1 431 ? 14.185 -15.176 -3.685 1.00 95.94 431 PHE A N 1
ATOM 3259 C CA . PHE A 1 431 ? 13.244 -14.063 -3.769 1.00 95.94 431 PHE A CA 1
ATOM 3260 C C . PHE A 1 431 ? 12.357 -14.204 -5.017 1.00 95.94 431 PHE A C 1
ATOM 3262 O O . PHE A 1 431 ? 12.848 -14.637 -6.059 1.00 95.94 431 PHE A O 1
ATOM 3269 N N . PRO A 1 432 ? 11.070 -13.847 -4.926 1.00 97.00 432 PRO A N 1
ATOM 3270 C CA . PRO A 1 432 ? 10.172 -13.931 -6.068 1.00 97.00 432 PRO A CA 1
ATOM 3271 C C . PRO A 1 432 ? 10.590 -13.000 -7.207 1.00 97.00 432 PRO A C 1
ATOM 3273 O O . PRO A 1 432 ? 11.054 -11.885 -6.970 1.00 97.00 432 PRO A O 1
ATOM 3276 N N . SER A 1 433 ? 10.329 -13.429 -8.443 1.00 98.06 433 SER A N 1
ATOM 3277 C CA . SER A 1 433 ? 10.217 -12.509 -9.576 1.00 98.06 433 SER A CA 1
ATOM 3278 C C . SER A 1 433 ? 8.792 -11.964 -9.606 1.00 98.06 433 SER A C 1
ATOM 3280 O O . SER A 1 433 ? 7.864 -12.662 -10.011 1.00 98.06 433 SER A O 1
ATOM 3282 N N . VAL A 1 434 ? 8.617 -10.730 -9.132 1.00 98.12 434 VAL A N 1
ATOM 3283 C CA . VAL A 1 434 ? 7.301 -10.089 -8.981 1.00 98.12 434 VAL A CA 1
ATOM 3284 C C . VAL A 1 434 ? 6.541 -10.053 -10.309 1.00 98.12 434 VAL A C 1
ATOM 3286 O O . VAL A 1 434 ? 5.396 -10.490 -10.369 1.00 98.12 434 VAL A O 1
ATOM 3289 N N . ALA A 1 435 ? 7.200 -9.615 -11.386 1.00 98.06 435 ALA A N 1
ATOM 3290 C CA . ALA A 1 435 ? 6.600 -9.546 -12.718 1.00 98.06 435 ALA A CA 1
ATOM 3291 C C . ALA A 1 435 ? 6.107 -10.915 -13.205 1.00 98.06 435 ALA A C 1
ATOM 3293 O O . ALA A 1 435 ? 5.010 -11.017 -13.747 1.00 98.06 435 ALA A O 1
ATOM 3294 N N . ARG A 1 436 ? 6.885 -11.976 -12.952 1.00 98.12 436 ARG A N 1
ATOM 3295 C CA . ARG A 1 436 ? 6.511 -13.341 -13.329 1.00 98.12 436 ARG A CA 1
ATOM 3296 C C . ARG A 1 436 ? 5.274 -13.817 -12.569 1.00 98.12 436 ARG A C 1
ATOM 3298 O O . ARG A 1 436 ? 4.365 -14.337 -13.196 1.00 98.12 436 ARG A O 1
ATOM 3305 N N . ILE A 1 437 ? 5.216 -13.598 -11.254 1.00 98.25 437 ILE A N 1
ATOM 3306 C CA . ILE A 1 437 ? 4.069 -14.020 -10.432 1.00 98.25 437 ILE A CA 1
ATOM 3307 C C . ILE A 1 437 ? 2.788 -13.308 -10.866 1.00 98.25 437 ILE A C 1
ATOM 3309 O O . ILE A 1 437 ? 1.750 -13.947 -11.007 1.00 98.25 437 ILE A O 1
ATOM 3313 N N . VAL A 1 438 ? 2.850 -11.992 -11.089 1.00 98.25 438 VAL A N 1
ATOM 3314 C CA . VAL A 1 438 ? 1.680 -11.216 -11.530 1.00 98.25 438 VAL A CA 1
ATOM 3315 C C . VAL A 1 438 ? 1.232 -11.649 -12.926 1.00 98.25 438 VAL A C 1
ATOM 3317 O O . VAL A 1 438 ? 0.032 -11.758 -13.170 1.00 98.25 438 VAL A O 1
ATOM 3320 N N . GLN A 1 439 ? 2.175 -11.936 -13.827 1.00 98.19 439 GLN A N 1
ATOM 3321 C CA . GLN A 1 439 ? 1.872 -12.425 -15.169 1.00 98.19 439 GLN A CA 1
ATOM 3322 C C . GLN A 1 439 ? 1.232 -13.824 -15.139 1.00 98.19 439 GLN A C 1
ATOM 3324 O O . GLN A 1 439 ? 0.181 -14.009 -15.744 1.00 98.19 439 GLN A O 1
ATOM 3329 N N . GLU A 1 440 ? 1.795 -14.770 -14.380 1.00 98.06 440 GLU A N 1
ATOM 3330 C CA . GLU A 1 440 ? 1.228 -16.117 -14.193 1.00 98.06 440 GLU A CA 1
ATOM 3331 C C . GLU A 1 440 ? -0.176 -16.047 -13.570 1.00 98.06 440 GLU A C 1
ATOM 3333 O O . GLU A 1 440 ? -1.099 -16.725 -14.017 1.00 98.06 440 GLU A O 1
ATOM 3338 N N . LEU A 1 441 ? -0.377 -15.171 -12.580 1.00 98.19 441 LEU A N 1
ATOM 3339 C CA . LEU A 1 441 ? -1.691 -14.935 -11.984 1.00 98.19 441 LEU A CA 1
ATOM 3340 C C . LEU A 1 441 ? -2.684 -14.351 -13.001 1.00 98.19 441 LEU A C 1
ATOM 3342 O O . LEU A 1 441 ? -3.836 -14.778 -13.055 1.00 98.19 441 LEU A O 1
ATOM 3346 N N . LYS A 1 442 ? -2.254 -13.385 -13.818 1.00 97.81 442 LYS A N 1
ATOM 3347 C CA . LYS A 1 442 ? -3.082 -12.789 -14.872 1.00 97.81 442 LYS A CA 1
ATOM 3348 C C . LYS A 1 442 ? -3.504 -13.829 -15.909 1.00 97.81 442 LYS A C 1
ATOM 3350 O O . LYS A 1 442 ? -4.662 -13.830 -16.320 1.00 97.81 442 LYS A O 1
ATOM 3355 N N . GLU A 1 443 ? -2.586 -14.692 -16.330 1.00 97.69 443 GLU A N 1
ATOM 3356 C CA . GLU A 1 443 ? -2.861 -15.788 -17.263 1.00 97.69 443 GLU A CA 1
ATOM 3357 C C . GLU A 1 443 ? -3.830 -16.802 -16.652 1.00 97.69 443 GLU A C 1
ATOM 3359 O O . GLU A 1 443 ? -4.822 -17.156 -17.285 1.00 97.69 443 GLU A O 1
ATOM 3364 N N . ALA A 1 444 ? -3.615 -17.189 -15.392 1.00 97.44 444 ALA A N 1
ATOM 3365 C CA . ALA A 1 444 ? -4.493 -18.109 -14.678 1.00 97.44 444 ALA A CA 1
ATOM 3366 C C . ALA A 1 444 ? -5.924 -17.569 -14.529 1.00 97.44 444 ALA A C 1
ATOM 3368 O O . ALA A 1 444 ? -6.887 -18.311 -14.712 1.00 97.44 444 ALA A O 1
ATOM 3369 N N . LEU A 1 445 ? -6.074 -16.276 -14.219 1.00 97.19 445 LEU A N 1
ATOM 3370 C CA . LEU A 1 445 ? -7.380 -15.635 -14.055 1.00 97.19 445 LEU A CA 1
ATOM 3371 C C . LEU A 1 445 ? -8.098 -15.393 -15.388 1.00 97.19 445 LEU A C 1
ATOM 3373 O O . LEU A 1 445 ? -9.326 -15.383 -15.408 1.00 97.19 445 LEU A O 1
ATOM 3377 N N . ASN A 1 446 ? -7.365 -15.187 -16.484 1.00 96.25 446 ASN A N 1
ATOM 3378 C CA . ASN A 1 446 ? -7.924 -14.936 -17.818 1.00 96.25 446 ASN A CA 1
ATOM 3379 C C . ASN A 1 446 ? -7.952 -16.177 -18.713 1.00 96.25 446 ASN A C 1
ATOM 3381 O O . ASN A 1 446 ? -8.172 -16.040 -19.917 1.00 96.25 446 ASN A O 1
ATOM 3385 N N . ALA A 1 447 ? -7.739 -17.366 -18.146 1.00 94.44 447 ALA A N 1
ATOM 3386 C CA . ALA A 1 447 ? -7.963 -18.605 -18.865 1.00 94.44 447 ALA A CA 1
ATOM 3387 C C . ALA A 1 447 ? -9.392 -18.580 -19.443 1.00 94.44 447 ALA A C 1
ATOM 3389 O O . ALA A 1 447 ? -10.326 -18.277 -18.690 1.00 94.44 447 ALA A O 1
ATOM 3390 N N . PRO A 1 448 ? -9.569 -18.828 -20.755 1.00 90.44 448 PRO A N 1
ATOM 3391 C CA . PRO A 1 448 ? -10.901 -18.887 -21.338 1.00 90.44 448 PRO A CA 1
ATOM 3392 C C . PRO A 1 448 ? -11.713 -19.927 -20.568 1.00 90.44 448 PRO A C 1
ATOM 3394 O O . PRO A 1 448 ? -11.165 -20.953 -20.148 1.00 90.44 448 PRO A O 1
ATOM 3397 N N . ALA A 1 449 ? -12.999 -19.641 -20.346 1.00 85.25 449 ALA A N 1
ATOM 3398 C CA . ALA A 1 449 ? -13.911 -20.702 -19.956 1.00 85.25 449 ALA A CA 1
ATOM 3399 C C . ALA A 1 449 ? -13.763 -21.794 -21.017 1.00 85.25 449 ALA A C 1
ATOM 3401 O O . ALA A 1 449 ? -13.676 -21.479 -22.206 1.00 85.25 449 ALA A O 1
ATOM 3402 N N . GLU A 1 450 ? -13.635 -23.050 -20.597 1.00 82.06 450 GLU A N 1
ATOM 3403 C CA . GLU A 1 450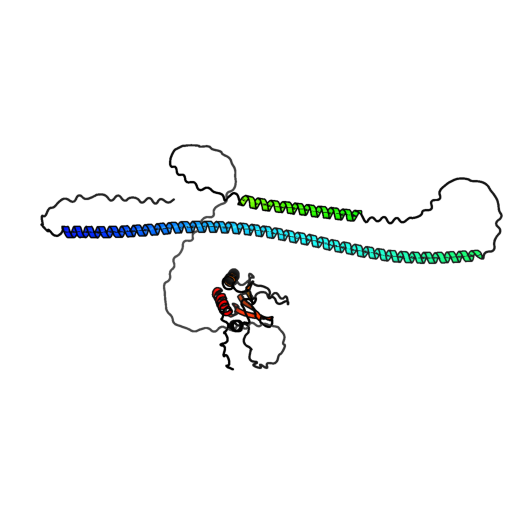 ? -13.852 -24.130 -21.549 1.00 82.06 450 GLU A CA 1
ATOM 3404 C C . GLU A 1 450 ? -15.327 -23.985 -21.902 1.00 82.06 450 GLU A C 1
ATOM 3406 O O . GLU A 1 450 ? -16.191 -24.326 -21.092 1.00 82.06 450 GLU A O 1
ATOM 3411 N N . ASP A 1 451 ? -15.595 -23.313 -23.029 1.00 70.69 451 ASP A N 1
ATOM 3412 C CA . ASP A 1 451 ? -16.880 -23.322 -23.706 1.00 70.69 451 ASP A CA 1
ATOM 3413 C C . ASP A 1 451 ? -17.107 -24.798 -23.940 1.00 70.69 451 ASP A C 1
ATOM 3415 O O . ASP A 1 451 ? -16.519 -25.355 -24.860 1.00 70.69 451 ASP A O 1
ATOM 3419 N N . GLY A 1 452 ? -17.763 -25.451 -22.975 1.00 64.62 452 GLY A N 1
ATOM 3420 C CA . GLY A 1 452 ? -17.898 -26.891 -22.952 1.00 64.62 452 GLY A CA 1
ATOM 3421 C C . GLY A 1 452 ? -18.464 -27.232 -24.300 1.00 64.62 452 GLY A C 1
ATOM 3422 O O . GLY A 1 452 ? -19.595 -26.821 -24.565 1.00 64.62 452 GLY A O 1
ATOM 3423 N N . ASP A 1 453 ? -17.617 -27.826 -25.150 1.00 57.47 453 ASP A N 1
ATOM 3424 C CA . ASP A 1 453 ? -17.951 -28.134 -26.523 1.00 57.47 453 ASP A CA 1
ATOM 3425 C C . ASP A 1 453 ? -19.303 -28.793 -26.418 1.00 57.47 453 ASP A C 1
ATOM 3427 O O . ASP A 1 453 ? -19.445 -29.832 -25.765 1.00 57.47 453 ASP A O 1
ATOM 3431 N N . GLY A 1 454 ? -20.315 -28.079 -26.900 1.00 53.62 454 GLY A N 1
ATOM 3432 C CA . GLY A 1 454 ? -21.661 -28.574 -26.907 1.00 53.62 454 GLY A CA 1
ATOM 3433 C C . GLY A 1 454 ? -21.631 -29.781 -27.820 1.00 53.62 454 GLY A C 1
ATOM 3434 O O . GLY A 1 454 ? -21.946 -29.663 -28.997 1.00 53.62 454 GLY A O 1
ATOM 3435 N N . GLU A 1 455 ? -21.306 -30.954 -27.275 1.00 54.75 455 GLU A N 1
ATOM 3436 C CA . GLU A 1 455 ? -22.040 -32.164 -27.581 1.00 54.75 455 GLU A CA 1
ATOM 3437 C C . GLU A 1 455 ? -23.482 -31.869 -27.167 1.00 54.75 455 GLU A C 1
ATOM 3439 O O . GLU A 1 455 ? -23.994 -32.259 -26.118 1.00 54.75 455 GLU A O 1
ATOM 3444 N N . GLU A 1 456 ? -24.119 -31.079 -28.028 1.00 55.16 456 GLU A N 1
ATOM 3445 C CA . GLU A 1 456 ? -25.487 -31.213 -28.450 1.00 55.16 456 GLU A CA 1
ATOM 3446 C C . GLU A 1 456 ? -25.682 -32.710 -28.715 1.00 55.16 456 GLU A C 1
ATOM 3448 O O . GLU A 1 456 ? -25.464 -33.221 -29.812 1.00 55.16 456 GLU A O 1
ATOM 3453 N N . LEU A 1 457 ? -25.967 -33.448 -27.638 1.00 50.34 457 LEU A N 1
ATOM 3454 C CA . LEU A 1 457 ? -26.512 -34.790 -27.683 1.00 50.34 457 LEU A CA 1
ATOM 3455 C C . LEU A 1 457 ? -27.797 -34.657 -28.487 1.00 50.34 457 LEU A C 1
ATOM 3457 O O . LEU A 1 457 ? -28.834 -34.267 -27.950 1.00 50.34 457 LEU A O 1
ATOM 3461 N N . GLY A 1 458 ? -27.664 -34.896 -29.792 1.00 53.72 458 GLY A N 1
ATOM 3462 C CA . GLY A 1 458 ? -28.754 -34.903 -30.746 1.00 53.72 458 GLY A CA 1
ATOM 3463 C C . GLY A 1 458 ? -29.886 -35.755 -30.195 1.00 53.72 458 GLY A C 1
ATOM 3464 O O . GLY A 1 458 ? -29.730 -36.965 -30.010 1.00 53.72 458 GLY A O 1
ATOM 3465 N N . ALA A 1 459 ? -30.989 -35.079 -29.890 1.00 43.88 459 ALA A N 1
ATOM 3466 C CA . ALA A 1 459 ? -32.297 -35.682 -29.710 1.00 43.88 459 ALA A CA 1
ATOM 3467 C C . ALA A 1 459 ? -32.956 -35.884 -31.077 1.00 43.88 459 ALA A C 1
ATOM 3469 O O . ALA A 1 459 ? -32.799 -34.986 -31.940 1.00 43.88 459 ALA A O 1
#

pLDDT: mean 73.88, std 24.91, range [31.38, 98.5]

Secondary structure (DSSP, 8-state):
--------------------------TTSHHHHHHHHHHHHHHHHHHHHHHHHHHHHHHHHHHHHHHHHHHHHHHHHHHHHHHHHHHHHHHHHHHHHHHHHHHHHHHHHHHHHHHHHHHHHHHHHHHHHHHHHHHHHHHHHHHHHHHHHHHHHHHHTTSPPPPPPP-------------------------SHHHHHHHHHHHHHHHHHHHHHHHHHHHHHHHHHHTSTT---------------------------------PPP----------------------PPPP----------------------PPP-TTSHHHHHHHHHTTSS-TTS-EEEEEEE--S--S-TT--HHHHHHHHHHHHHHHHHHSTTS-EEEEESPPPS-TT----PPPTT-EEEEEEEE-TTS-EEEEEEEEHHHHSS---HHHHHHHHHHHHTPPP----------

Sequence (459 aa):
DGHAQLCGEQVGSGGTISEVGDERKGDGGDDEVEELRARLSNVTMREKERVEGLQAQLEMMRVELRECRKQRSMDQSIIAAADSQTTQLKASLRMTQEDAESLRGTLEQELARGHALQGRVNQLEGELRAAKTQARGDKDEIARLQALVDLGQRQVIEAPPLRVVQRPSSAGRAAGGQEAAVVAVAVEGGAGEEEASDRAMYEAYVQARKQQLLQGQGAQRESEMVSAEDAEGKDVHRIPTAGADGAQGDDSTEGGTAVASASRPASRQPVGGIGRPPGVTKRQGAPSPQPLQVSVSDGGSSSFMAPVGSSRRARGPDTTTLDYLMSRVRLGHITKSTPLQLALEFCGKSSFSLRHNEEKYNQLAEQMVGLAYQHLRDRWITVLKNAEPIDNKGTTKQPRLGSFEVELLWTDVNKEPRRTLLHSKLKARVFPSVARIVQELKEALNAPAEDGDGEELGA